Protein AF-A0A1F7FPU8-F1 (afdb_monomer)

pLDDT: mean 93.06, std 9.36, range [39.94, 98.94]

Mean predicted aligned error: 11.88 Å

Radius of gyration: 26.82 Å; Cα contacts (8 Å, |Δi|>4): 878; chains: 1; bounding box: 72×75×59 Å

Secondary structure (DSSP, 8-state):
-HHHHHHHHHHHTT-GGG-HHHHHTTTTHHHHHHHHHHHHHHHHHTT-HHHHHHHHHHHHHHHHHHGGGGS----SPPTT---EEEEEEE--SSS--HHHHHHHHHHH--SEEEEES--HHHHHHTTTHHHHS-EEEEE--SSS--EEEEESSPEEEEEEEE-STTT-EEEEEEEEETTEEEEEEEE-PPPSSSHHHHHHHHHHHHHGGGT--TTS-EEEEEE-S--TTSHHHHHHHHHH--EETTTTT-----B-TT-TTS-B--EEEEE-TTPEEEEEEE----SSSSPPEEEEEE-----GGG-GGGGB-S-GGG--TTSEES-TTS-EEPEEEEEEESSHHHHHHHHHH-TT-EEEET--TTTT--TTEEEEEEES-STTHHHHHHHHHT-TT---EEE----

Solvent-accessible surface area (backbone atoms only — not comparable to full-atom values): 21308 Å² total; per-residue (Å²): 112,76,67,55,54,48,47,50,38,60,56,39,16,72,42,21,85,80,36,66,76,28,28,59,42,18,52,47,39,69,54,41,24,51,54,25,39,54,54,13,51,53,27,44,76,70,68,42,48,72,66,11,54,55,34,37,52,49,14,49,58,30,41,70,70,55,54,58,26,57,43,86,50,44,76,68,82,59,87,98,50,61,83,46,32,40,34,42,31,50,40,39,64,84,48,42,37,67,67,47,46,50,50,51,48,62,75,66,58,55,45,32,38,38,38,29,16,29,21,69,65,53,54,59,72,48,46,66,46,57,71,76,16,66,35,62,53,72,49,62,28,93,82,56,50,4,36,33,41,36,15,64,46,52,60,80,44,75,48,81,43,61,83,48,77,96,58,52,53,27,39,42,36,31,34,52,49,101,70,45,65,36,36,36,38,38,43,60,50,50,53,76,85,44,69,66,37,32,49,47,24,52,54,38,54,72,49,46,48,82,78,51,58,39,94,42,44,29,39,38,38,32,44,56,57,45,27,84,58,25,54,68,48,48,48,43,31,67,70,36,56,37,42,63,53,46,39,29,61,31,91,68,56,25,30,47,61,90,39,82,84,70,47,30,36,30,64,43,50,31,28,8,77,59,43,46,52,52,43,56,47,73,52,66,88,31,57,16,57,34,33,30,42,38,37,35,28,32,54,56,66,78,52,80,81,74,51,39,61,78,29,48,71,55,77,66,86,62,37,49,76,53,23,31,30,69,56,98,91,57,63,41,62,49,37,29,34,37,42,38,63,65,46,69,68,55,50,54,54,47,48,73,60,37,79,68,51,42,82,38,73,85,38,39,76,94,89,54,34,54,95,68,24,21,23,34,40,35,57,24,67,38,78,55,35,70,61,34,54,42,60,51,36,65,36,88,70,33,75,48,36,37,69,50,80,84,130

Sequence (407 aa):
MAGAIFCAATLLGFAGRLSWILDLFSHFRVQYLVVLTVFGVVLLLAGRRKTAFFLLGFAFINLTQVIPLYFGGQNMLPAGSSTLRAVLLNVNTRLGDAAKVSEFIRETNPDIIVLEETNSKWLSDLAWLRTSYPHSLAEPRDDNFGIAIFSRLPFVESRVINILGPGLPSILAVVKTEKGDLHILATHPLPPVSSEYSMWRNEQLAQLPKYVNATQPTLLLGDLNLTPWSYHFRKLLQETGLRDSSQGYGVQPSWPNNNQFLRIPLDHVLHSPDIVVLRRTIGPDVKSDHFPVIVDFTIPEKSAALNTWHKVEFDVSLLDKDGLRGSSDSKVAVSYEFCIPDNDACRAEIKAIDQTVQFMPGSHGRIGAGKGECLCIGSTHQENFQDVLRALAEKSYVARIIECHFE

Foldseek 3Di:
DVLVVLLVLLVLCVVCVPALVSVVSLFCLVLSLVVLQVVLVVCVVVVVNVVSVVSVVSSVSSCVLFVQLQADADQDDPPPWDKAKEKEDAQALPWFDLVLVVVQCVVLVGQKYKYFQAAPVSCVSVVCLCVQFVAKDWDHDNPRQTIMMGGPFHWPDKDWDQQDDPRRTWMWTWGQDPQGTATEIEGEAFASPDRVSVVRLLVSLVRVLVRAALVDWYKYWDQSNHACSGPSNVVSCVSNVWDWLSRSVGFAFFAQPPDPSSTGNRITIITHPQKRWNDWHWADPRRGRTTMIMTIIIRPRPDPLPVLCVQEPDDQVQADLQQWHDDPVDTDKWKKKWKAFPDPVRVVVLCVLAVQKDWAPPDLAPVGYDDRIIMIIGISRHNCSVSSSSVLSNDPRTRHMYTHDDD

Nearest PDB structures (foldseek):
  4fva-assembly1_A  TM=7.514E-01  e=2.114E-12  Caenorhabditis elegans
  4fva-assembly4_D  TM=7.567E-01  e=3.338E-12  Caenorhabditis elegans
  2ei9-assembly1_A  TM=6.687E-01  e=7.276E-08  Bombyx mori
  6a42-assembly1_A  TM=6.654E-01  e=7.276E-08  Bombyx mori
  6a44-assembly1_A  TM=6.754E-01  e=1.713E-07  Bombyx mori

Structure (mmCIF, N/CA/C/O backbone):
data_AF-A0A1F7FPU8-F1
#
_entry.id   AF-A0A1F7FPU8-F1
#
loop_
_atom_site.group_PDB
_atom_site.id
_atom_site.type_symbol
_atom_site.label_atom_id
_atom_site.label_alt_id
_atom_site.label_comp_id
_atom_site.label_asym_id
_atom_site.label_entity_id
_atom_site.label_seq_id
_atom_site.pdbx_PDB_ins_code
_atom_site.Cartn_x
_atom_site.Cartn_y
_atom_site.Cartn_z
_atom_site.occupancy
_atom_site.B_iso_or_equiv
_atom_site.auth_seq_id
_atom_site.auth_comp_id
_atom_site.auth_asym_id
_atom_site.auth_atom_id
_atom_site.pdbx_PDB_model_num
ATOM 1 N N . MET A 1 1 ? -18.417 1.079 30.244 1.00 66.12 1 MET A N 1
ATOM 2 C CA . MET A 1 1 ? -17.063 0.491 30.332 1.00 66.12 1 MET A CA 1
ATOM 3 C C . MET A 1 1 ? -16.529 0.117 28.954 1.00 66.12 1 MET A C 1
ATOM 5 O O . MET A 1 1 ? -15.533 0.705 28.571 1.00 66.12 1 MET A O 1
ATOM 9 N N . ALA A 1 2 ? -17.217 -0.717 28.160 1.00 76.75 2 ALA A N 1
ATOM 10 C CA . ALA A 1 2 ? -16.750 -1.118 26.820 1.00 76.75 2 ALA A CA 1
ATOM 11 C C . ALA A 1 2 ? -16.372 0.053 25.880 1.00 76.75 2 ALA A C 1
ATOM 13 O O . ALA A 1 2 ? -15.263 0.079 25.365 1.00 76.75 2 ALA A O 1
ATOM 14 N N . GLY A 1 3 ? -17.229 1.073 25.723 1.00 84.88 3 GLY A N 1
ATOM 15 C CA . GLY A 1 3 ? -16.927 2.229 24.856 1.00 84.88 3 GLY A CA 1
ATOM 16 C C . GLY A 1 3 ? -15.684 3.038 25.264 1.00 84.88 3 GLY A C 1
ATOM 17 O O . GLY A 1 3 ? -14.991 3.565 24.401 1.00 84.88 3 GLY A O 1
ATOM 18 N N . ALA A 1 4 ? -15.349 3.082 26.559 1.00 90.50 4 ALA A N 1
ATOM 19 C CA . ALA A 1 4 ? -14.185 3.825 27.047 1.00 90.50 4 ALA A CA 1
ATOM 20 C C . ALA A 1 4 ? -12.856 3.188 26.604 1.00 90.50 4 ALA A C 1
ATOM 22 O O . ALA A 1 4 ? -11.891 3.908 26.360 1.00 90.50 4 ALA A O 1
ATOM 23 N N . ILE A 1 5 ? -12.826 1.860 26.438 1.00 96.25 5 ILE A N 1
ATOM 24 C CA . ILE A 1 5 ? -11.651 1.135 25.933 1.00 96.25 5 ILE A CA 1
ATOM 25 C C . ILE A 1 5 ? -11.346 1.574 24.495 1.00 96.25 5 ILE A C 1
ATOM 27 O O . ILE A 1 5 ? -10.200 1.875 24.179 1.00 96.25 5 ILE A O 1
ATOM 31 N N . PHE A 1 6 ? -12.368 1.705 23.644 1.00 97.19 6 PHE A N 1
ATOM 32 C CA . PHE A 1 6 ? -12.199 2.150 22.255 1.00 97.19 6 PHE A CA 1
ATOM 33 C C . PHE A 1 6 ? -11.839 3.640 22.141 1.00 97.19 6 PHE A C 1
ATOM 35 O O . PHE A 1 6 ? -11.069 4.022 21.257 1.00 97.19 6 PHE A O 1
ATOM 42 N N . CYS A 1 7 ? -12.325 4.486 23.056 1.00 97.94 7 CYS A N 1
ATOM 43 C CA . CYS A 1 7 ? -11.859 5.872 23.172 1.00 97.94 7 CYS A CA 1
ATOM 44 C C . CYS A 1 7 ? -10.363 5.930 23.517 1.00 97.94 7 CYS A C 1
ATOM 46 O O . CYS A 1 7 ? -9.609 6.638 22.854 1.00 97.94 7 CYS A O 1
ATOM 48 N N . ALA A 1 8 ? -9.918 5.156 24.513 1.00 97.88 8 ALA A N 1
ATOM 49 C CA . ALA A 1 8 ? -8.506 5.088 24.885 1.00 97.88 8 ALA A CA 1
ATOM 50 C C . ALA A 1 8 ? -7.648 4.554 23.727 1.00 97.88 8 ALA A C 1
ATOM 52 O O . ALA A 1 8 ? -6.670 5.194 23.351 1.00 97.88 8 ALA A O 1
ATOM 53 N N . ALA A 1 9 ? -8.066 3.455 23.095 1.00 97.88 9 ALA A N 1
ATOM 54 C CA . ALA A 1 9 ? -7.413 2.885 21.918 1.00 97.88 9 ALA A CA 1
ATOM 55 C C . ALA A 1 9 ? -7.263 3.909 20.776 1.00 97.88 9 ALA A C 1
ATOM 57 O O . ALA A 1 9 ? -6.197 4.021 20.173 1.00 97.88 9 ALA A O 1
ATOM 58 N N . THR A 1 10 ? -8.293 4.730 20.538 1.00 98.06 10 THR A N 1
ATOM 59 C CA . THR A 1 10 ? -8.245 5.816 19.545 1.00 98.06 10 THR A CA 1
ATOM 60 C C . THR A 1 10 ? -7.102 6.796 19.824 1.00 98.06 10 THR A C 1
ATOM 62 O O . THR A 1 10 ? -6.405 7.186 18.887 1.00 98.06 10 THR A O 1
ATOM 65 N N . LEU A 1 11 ? -6.897 7.193 21.086 1.00 98.12 11 LEU A N 1
ATOM 66 C CA . LEU A 1 11 ? -5.818 8.113 21.471 1.00 98.12 11 LEU A CA 1
ATOM 67 C C . LEU A 1 11 ? -4.449 7.443 21.396 1.00 98.12 11 LEU A C 1
ATOM 69 O O . LEU A 1 11 ? -3.516 8.023 20.844 1.00 98.12 11 LEU A O 1
ATOM 73 N N . LEU A 1 12 ? -4.341 6.213 21.906 1.00 98.12 12 LEU A N 1
ATOM 74 C CA . LEU A 1 12 ? -3.093 5.447 21.903 1.00 98.12 12 LEU A CA 1
ATOM 75 C C . LEU A 1 12 ? -2.565 5.242 20.478 1.00 98.12 12 LEU A C 1
ATOM 77 O O . LEU A 1 12 ? -1.367 5.393 20.255 1.00 98.12 12 LEU A O 1
ATOM 81 N N . GLY A 1 13 ? -3.449 5.037 19.496 1.00 96.81 13 GLY A N 1
ATOM 82 C CA . GLY A 1 13 ? -3.065 4.895 18.089 1.00 96.81 13 GLY A CA 1
ATOM 83 C C . GLY A 1 13 ? -2.436 6.143 17.449 1.00 96.81 13 GLY A C 1
ATOM 84 O O . GLY A 1 13 ? -1.942 6.058 16.328 1.00 96.81 13 GLY A O 1
ATOM 85 N N . PHE A 1 14 ? -2.466 7.318 18.094 1.00 97.31 14 PHE A N 1
ATOM 86 C CA . PHE A 1 14 ? -1.707 8.500 17.643 1.00 97.31 14 PHE A CA 1
ATOM 87 C C . PHE A 1 14 ? -0.284 8.545 18.216 1.00 97.31 14 PHE A C 1
ATOM 89 O O . PHE A 1 14 ? 0.563 9.284 17.716 1.00 97.31 14 PHE A O 1
ATOM 96 N N . ALA A 1 15 ? -0.002 7.741 19.239 1.00 97.31 15 ALA A N 1
ATOM 97 C CA . ALA A 1 15 ? 1.282 7.686 19.923 1.00 97.31 15 ALA A CA 1
ATOM 98 C C . ALA A 1 15 ? 2.222 6.601 19.361 1.00 97.31 15 ALA A C 1
ATOM 100 O O . ALA A 1 15 ? 3.228 6.285 19.994 1.00 97.31 15 ALA A O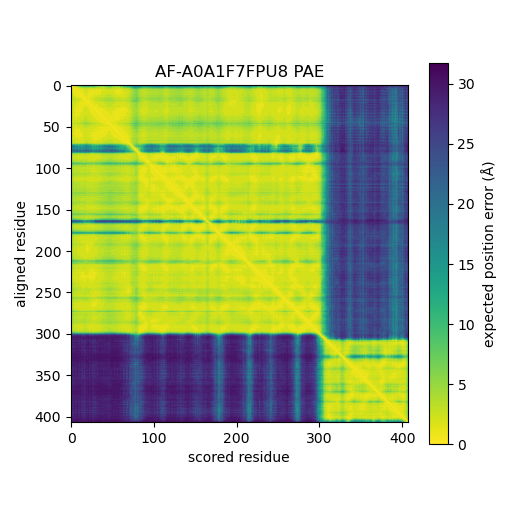 1
ATOM 101 N N . GLY A 1 16 ? 1.943 6.068 18.162 1.00 94.50 16 GLY A N 1
ATOM 102 C CA . GLY A 1 16 ? 2.731 4.997 17.535 1.00 94.50 16 GLY A CA 1
ATOM 103 C C . GLY A 1 16 ? 4.218 5.313 17.361 1.00 94.50 16 GLY A C 1
ATOM 104 O O . GLY A 1 16 ? 5.057 4.431 17.503 1.00 94.50 16 GLY A O 1
ATOM 105 N N . ARG A 1 17 ? 4.576 6.597 17.209 1.00 95.81 17 ARG A N 1
ATOM 106 C CA . ARG A 1 17 ? 5.982 7.040 17.164 1.00 95.81 17 ARG A CA 1
ATOM 107 C C . ARG A 1 17 ? 6.783 6.743 18.441 1.00 95.81 17 ARG A C 1
ATOM 109 O O . ARG A 1 17 ? 8.004 6.788 18.399 1.00 95.81 17 ARG A O 1
ATOM 116 N N . LEU A 1 18 ? 6.111 6.560 19.583 1.00 96.69 18 LEU A N 1
ATOM 117 C CA . LEU A 1 18 ? 6.750 6.414 20.897 1.00 96.69 18 LEU A CA 1
ATOM 118 C C . LEU A 1 18 ? 6.993 4.949 21.275 1.00 96.69 18 LEU A C 1
ATOM 120 O O . LEU A 1 18 ? 7.865 4.669 22.089 1.00 96.69 18 LEU A O 1
ATOM 124 N N . SER A 1 19 ? 6.194 4.020 20.746 1.00 96.12 19 SER A N 1
ATOM 125 C CA . SER A 1 19 ? 6.293 2.596 21.065 1.00 96.12 19 SER A CA 1
ATOM 126 C C . SER A 1 19 ? 5.555 1.760 20.028 1.00 96.12 19 SER A C 1
ATOM 128 O O . SER A 1 19 ? 4.439 2.099 19.631 1.00 96.12 19 SER A O 1
ATOM 130 N N . TRP A 1 20 ? 6.135 0.615 19.665 1.00 96.25 20 TRP A N 1
ATOM 131 C CA . TRP A 1 20 ? 5.519 -0.341 18.745 1.00 96.25 20 TRP A CA 1
ATOM 132 C C . TRP A 1 20 ? 4.154 -0.845 19.242 1.00 96.25 20 TRP A C 1
ATOM 134 O O . TRP A 1 20 ? 3.237 -1.002 18.445 1.00 96.25 20 TRP A O 1
ATOM 144 N N . ILE A 1 21 ? 3.977 -1.001 20.563 1.00 97.81 21 ILE A N 1
ATOM 145 C CA . ILE A 1 21 ? 2.692 -1.398 21.166 1.00 97.81 21 ILE A CA 1
ATOM 146 C C . ILE A 1 21 ? 1.628 -0.325 20.913 1.00 97.81 21 ILE A C 1
ATOM 148 O O . ILE A 1 21 ? 0.471 -0.643 20.657 1.00 97.81 21 ILE A O 1
ATOM 152 N N . LEU A 1 22 ? 2.009 0.953 20.985 1.00 97.69 22 LEU A N 1
ATOM 153 C CA . LEU A 1 22 ? 1.091 2.063 20.731 1.00 97.69 22 LEU A CA 1
ATOM 154 C C . LEU A 1 22 ? 0.722 2.153 19.246 1.00 97.69 22 LEU A C 1
ATOM 156 O O . LEU A 1 22 ? -0.415 2.495 18.923 1.00 97.69 22 LEU A O 1
ATOM 160 N N . ASP A 1 23 ? 1.644 1.791 18.349 1.00 97.25 23 ASP A N 1
ATOM 161 C CA . ASP A 1 23 ? 1.385 1.777 16.906 1.00 97.25 23 ASP A CA 1
ATOM 162 C C . ASP A 1 23 ? 0.363 0.701 16.513 1.00 97.25 23 ASP A C 1
ATOM 164 O O . ASP A 1 23 ? -0.436 0.944 15.612 1.00 97.25 23 ASP A O 1
ATOM 168 N N . LEU A 1 24 ? 0.272 -0.417 17.250 1.00 97.56 24 LEU A N 1
ATOM 169 C CA . LEU A 1 24 ? -0.748 -1.452 17.013 1.00 97.56 24 LEU A CA 1
ATOM 170 C C . LEU A 1 24 ? -2.183 -0.905 17.083 1.00 97.56 24 LEU A C 1
ATOM 172 O O . LEU A 1 24 ? -3.057 -1.322 16.322 1.00 97.56 24 LEU A O 1
ATOM 176 N N . PHE A 1 25 ? -2.438 0.069 17.962 1.00 98.12 25 PHE A N 1
ATOM 177 C CA . PHE A 1 25 ? -3.749 0.717 18.067 1.00 98.12 25 PHE A CA 1
ATOM 178 C C . PHE A 1 25 ? -4.069 1.602 16.854 1.00 98.12 25 PHE A C 1
ATOM 180 O O . PHE A 1 25 ? -5.220 1.990 16.657 1.00 98.12 25 PHE A O 1
ATOM 187 N N . SER A 1 26 ? -3.085 1.932 16.014 1.00 97.56 26 SER A N 1
ATOM 188 C CA . SER A 1 26 ? -3.331 2.667 14.774 1.00 97.56 26 SER A CA 1
ATOM 189 C C . SER A 1 26 ? -4.033 1.812 13.715 1.00 97.56 26 SER A C 1
ATOM 191 O O . SER A 1 26 ? -4.703 2.378 12.858 1.00 97.56 26 SER A O 1
ATOM 193 N N . HIS A 1 27 ? -3.955 0.479 13.791 1.00 97.94 27 HIS A N 1
ATOM 194 C CA . HIS A 1 27 ? -4.434 -0.406 12.725 1.00 97.94 27 HIS A CA 1
ATOM 195 C C . HIS A 1 27 ? -5.954 -0.555 12.653 1.00 97.94 27 HIS A C 1
ATOM 197 O O . HIS A 1 27 ? -6.488 -0.852 11.593 1.00 97.94 27 HIS A O 1
ATOM 203 N N . PHE A 1 28 ? -6.682 -0.314 13.743 1.00 98.00 28 PHE A N 1
ATOM 204 C CA . PHE A 1 28 ? -8.104 -0.669 13.836 1.00 98.00 28 PHE A CA 1
ATOM 205 C C . PHE A 1 28 ? -9.049 0.544 13.773 1.00 98.00 28 PHE A C 1
ATOM 207 O O . PHE A 1 28 ? -10.125 0.542 14.376 1.00 98.00 28 PHE A O 1
ATOM 214 N N . ARG A 1 29 ? -8.666 1.613 13.052 1.00 98.12 29 ARG A N 1
ATOM 215 C CA . ARG A 1 29 ? -9.447 2.871 12.988 1.00 98.12 29 ARG A CA 1
ATOM 216 C C . ARG A 1 29 ? -10.880 2.663 12.509 1.00 98.12 29 ARG A C 1
ATOM 218 O O . ARG A 1 29 ? -11.799 3.271 13.055 1.00 98.12 29 ARG A O 1
ATOM 225 N N . VAL A 1 30 ? -11.083 1.795 11.522 1.00 98.25 30 VAL A N 1
ATOM 226 C CA . VAL A 1 30 ? -12.415 1.496 10.971 1.00 98.25 30 VAL A CA 1
ATOM 227 C C . VAL A 1 30 ? -13.275 0.766 11.998 1.00 98.25 30 VAL A C 1
ATOM 229 O O . VAL A 1 30 ? -14.432 1.120 12.209 1.00 98.25 30 VAL A O 1
ATOM 232 N N . GLN A 1 31 ? -12.701 -0.206 12.700 1.00 98.25 31 GLN A N 1
ATOM 233 C CA . GLN A 1 31 ? -13.377 -0.956 13.751 1.00 98.25 31 GLN A CA 1
ATOM 234 C C . GLN A 1 31 ? -13.766 -0.029 14.905 1.00 98.25 31 GLN A C 1
ATOM 236 O O . GLN A 1 31 ? -14.896 -0.089 15.391 1.00 98.25 31 GLN A O 1
ATOM 241 N N . TYR A 1 32 ? -12.869 0.875 15.310 1.00 98.44 32 TYR A N 1
ATOM 242 C CA . TYR A 1 32 ? -13.160 1.867 16.345 1.00 98.44 32 TYR A CA 1
ATOM 243 C C . TYR A 1 32 ? -14.282 2.805 15.913 1.00 98.44 32 TYR A C 1
ATOM 245 O O . TYR A 1 32 ? -15.214 3.018 16.686 1.00 98.44 32 TYR A O 1
ATOM 253 N N . LEU A 1 33 ? -14.237 3.311 14.676 1.00 98.56 33 LEU A N 1
ATOM 254 C CA . LEU A 1 33 ? -15.297 4.134 14.094 1.00 98.56 33 LEU A CA 1
ATOM 255 C C . LEU A 1 33 ? -16.657 3.427 14.175 1.00 98.56 33 LEU A C 1
ATOM 257 O O . LEU A 1 33 ? -17.609 4.003 14.701 1.00 98.56 33 LEU A O 1
ATOM 261 N N . VAL A 1 34 ? -16.746 2.179 13.709 1.00 98.12 34 VAL A N 1
ATOM 262 C CA . VAL A 1 34 ? -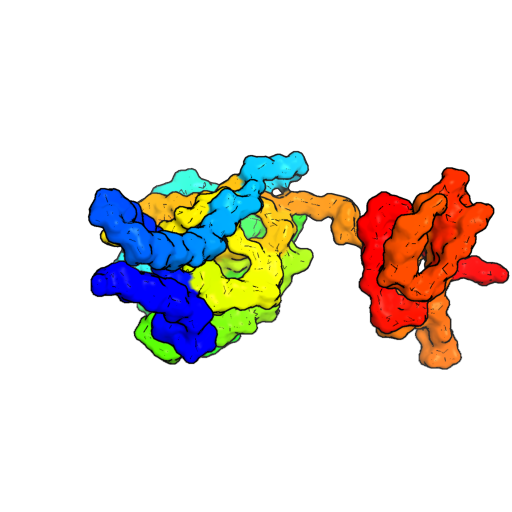17.996 1.403 13.704 1.00 98.12 34 VAL A CA 1
ATOM 263 C C . VAL A 1 34 ? -18.508 1.163 15.124 1.00 98.12 34 VAL A C 1
ATOM 265 O O . VAL A 1 34 ? -19.648 1.508 15.431 1.00 98.12 34 VAL A O 1
ATOM 268 N N . VAL A 1 35 ? -17.673 0.623 16.015 1.00 98.00 35 VAL A N 1
ATOM 269 C CA . VAL A 1 35 ? -18.087 0.272 17.383 1.00 98.00 35 VAL A CA 1
ATOM 270 C C . VAL A 1 35 ? -18.508 1.509 18.179 1.00 98.00 35 VAL A C 1
ATOM 272 O O . VAL A 1 35 ? -19.553 1.497 18.836 1.00 98.00 35 VAL A O 1
ATOM 275 N N . LEU A 1 36 ? -17.733 2.595 18.106 1.00 98.56 36 LEU A N 1
ATOM 276 C CA . LEU A 1 36 ? -18.053 3.841 18.805 1.00 98.56 36 LEU A CA 1
ATOM 277 C C . LEU A 1 36 ? -19.327 4.490 18.257 1.00 98.56 36 LEU A C 1
ATOM 279 O O . LEU A 1 36 ? -20.117 5.015 19.042 1.00 98.56 36 LEU A O 1
ATOM 283 N N . THR A 1 37 ? -19.563 4.407 16.944 1.00 98.56 37 THR A N 1
ATOM 284 C CA . THR A 1 37 ? -20.793 4.906 16.314 1.00 98.56 37 THR A CA 1
ATOM 285 C C . THR A 1 37 ? -22.004 4.109 16.784 1.00 98.56 37 THR A C 1
ATOM 287 O O . THR A 1 37 ? -22.969 4.698 17.266 1.00 98.56 37 THR A O 1
ATOM 290 N N . VAL A 1 38 ? -21.942 2.775 16.722 1.00 97.81 38 VAL A N 1
ATOM 291 C CA . VAL A 1 38 ? -23.043 1.896 17.144 1.00 97.81 38 VAL A CA 1
ATOM 292 C C . VAL A 1 38 ? -23.384 2.120 18.617 1.00 97.81 38 VAL A C 1
ATOM 294 O O . VAL A 1 38 ? -24.540 2.382 18.948 1.00 97.81 38 VAL A O 1
ATOM 297 N N . PHE A 1 39 ? -22.392 2.101 19.514 1.00 97.56 39 PHE A N 1
ATOM 298 C CA . PHE A 1 39 ? -22.646 2.360 20.933 1.00 97.56 39 PHE A CA 1
ATOM 299 C C . PHE A 1 39 ? -23.116 3.790 21.201 1.00 97.56 39 PHE A C 1
ATOM 301 O O . PHE A 1 39 ? -23.993 3.989 22.044 1.00 97.56 39 PHE A O 1
ATOM 308 N N . GLY A 1 40 ? -22.579 4.779 20.486 1.00 97.88 40 GLY A N 1
ATOM 309 C CA . GLY A 1 40 ? -23.035 6.162 20.559 1.00 97.88 40 GLY A CA 1
ATOM 310 C C . GLY A 1 40 ? -24.519 6.291 20.210 1.00 97.88 40 GLY A C 1
ATOM 311 O O . GLY A 1 40 ? -25.290 6.830 21.001 1.00 97.88 40 GLY A O 1
ATOM 312 N N . VAL A 1 41 ? -24.949 5.724 19.081 1.00 98.12 41 VAL A N 1
ATOM 313 C CA . VAL A 1 41 ? -26.353 5.753 18.637 1.00 98.12 41 VAL A CA 1
ATOM 314 C C . VAL A 1 41 ? -27.268 5.016 19.617 1.00 98.12 41 VAL A C 1
ATOM 316 O O . VAL A 1 41 ? -28.290 5.566 20.022 1.00 98.12 41 VAL A O 1
ATOM 319 N N . VAL A 1 42 ? -26.889 3.821 20.081 1.00 97.69 42 VAL A N 1
ATOM 320 C CA . VAL A 1 42 ? -27.679 3.068 21.075 1.00 97.69 42 VAL A CA 1
ATOM 321 C C . VAL A 1 42 ? -27.869 3.877 22.365 1.00 97.69 42 VAL A C 1
ATOM 323 O O . VAL A 1 42 ? -28.969 3.927 22.913 1.00 97.69 42 VAL A O 1
ATOM 326 N N . LEU A 1 43 ? -26.827 4.565 22.842 1.00 97.25 43 LEU A N 1
ATOM 327 C CA . LEU A 1 43 ? -26.922 5.412 24.033 1.00 97.25 43 LEU A CA 1
ATOM 328 C C . LEU A 1 43 ? -27.744 6.686 23.799 1.00 97.25 43 LEU A C 1
ATOM 330 O O . LEU A 1 43 ? -28.417 7.130 24.733 1.00 97.25 43 LEU A O 1
ATOM 334 N N . LEU A 1 44 ? -27.722 7.262 22.589 1.00 97.50 44 LEU A N 1
ATOM 335 C CA . LEU A 1 44 ? -28.622 8.362 22.220 1.00 97.50 44 LEU A CA 1
ATOM 336 C C . LEU A 1 44 ? -30.084 7.914 22.311 1.00 97.50 44 LEU A C 1
ATOM 338 O O . LEU A 1 44 ? -30.882 8.600 22.952 1.00 97.50 44 LEU A O 1
ATOM 342 N N . LEU A 1 45 ? -30.411 6.755 21.731 1.00 97.88 45 LEU A N 1
ATOM 343 C CA . LEU A 1 45 ? -31.760 6.178 21.757 1.00 97.88 45 LEU A CA 1
ATOM 344 C C . LEU A 1 45 ? -32.210 5.826 23.183 1.00 97.88 45 LEU A C 1
ATOM 346 O O . LEU A 1 45 ? -33.369 6.024 23.531 1.00 97.88 45 LEU A O 1
ATOM 350 N N . ALA A 1 46 ? -31.284 5.397 24.042 1.00 97.50 46 ALA A N 1
ATOM 351 C CA . ALA A 1 46 ? -31.540 5.133 25.459 1.00 97.50 46 ALA A CA 1
ATOM 352 C C . ALA A 1 46 ? -31.590 6.402 26.345 1.00 97.50 46 ALA A C 1
ATOM 354 O O . ALA A 1 46 ? -31.579 6.299 27.572 1.00 97.50 46 ALA A O 1
ATOM 355 N N . GLY A 1 47 ? -31.567 7.608 25.762 1.00 97.62 47 GLY A N 1
ATOM 356 C CA . GLY A 1 47 ? -31.638 8.881 26.492 1.00 97.62 47 GLY A CA 1
ATOM 357 C C . GLY A 1 47 ? -30.347 9.300 27.212 1.00 97.62 47 GLY A C 1
ATOM 358 O O . GLY A 1 47 ? -30.300 10.358 27.842 1.00 97.62 47 GLY A O 1
ATOM 359 N N . ARG A 1 48 ? -29.252 8.537 27.090 1.00 97.25 48 ARG A N 1
ATOM 360 C CA . ARG A 1 48 ? -27.953 8.799 27.743 1.00 97.25 48 ARG A CA 1
ATOM 361 C C . ARG A 1 48 ? -27.077 9.757 26.928 1.00 97.25 48 ARG A C 1
ATOM 363 O O . ARG A 1 48 ? -25.928 9.459 26.599 1.00 97.25 48 ARG A O 1
ATOM 370 N N . ARG A 1 49 ? -27.616 10.944 26.633 1.00 97.31 49 ARG A N 1
ATOM 371 C CA . ARG A 1 49 ? -27.055 11.914 25.670 1.00 97.31 49 ARG A CA 1
ATOM 372 C C . ARG A 1 49 ? -25.589 12.287 25.917 1.00 97.31 49 ARG A C 1
ATOM 374 O O . ARG A 1 49 ? -24.807 12.283 24.977 1.00 97.31 49 ARG A O 1
ATOM 381 N N . LYS A 1 50 ? -25.188 12.567 27.166 1.00 97.19 50 LYS A N 1
ATOM 382 C CA . LYS A 1 50 ? -23.805 12.985 27.490 1.00 97.19 50 LYS A CA 1
ATOM 383 C C . LYS A 1 50 ? -22.770 11.925 27.096 1.00 97.19 50 LYS A C 1
ATOM 385 O O . LYS A 1 50 ? -21.818 12.224 26.384 1.00 97.19 50 LYS A O 1
ATOM 390 N N . THR A 1 51 ? -22.974 10.680 27.530 1.00 96.50 51 THR A N 1
ATOM 391 C CA . THR A 1 51 ? -22.074 9.564 27.197 1.00 96.50 51 THR A CA 1
ATOM 392 C C . THR A 1 51 ? -22.102 9.261 25.705 1.00 96.50 51 THR A C 1
ATOM 394 O O . THR A 1 51 ? -21.069 8.958 25.120 1.00 96.50 51 THR A O 1
ATOM 397 N N . ALA A 1 52 ? -23.272 9.373 25.084 1.00 97.44 52 ALA A N 1
ATOM 398 C CA . ALA A 1 52 ? -23.421 9.139 23.663 1.00 97.44 52 ALA A CA 1
ATOM 399 C C . ALA A 1 52 ? -22.611 10.134 22.816 1.00 97.44 52 ALA A C 1
ATOM 401 O O . ALA A 1 52 ? -21.810 9.712 21.987 1.00 97.44 52 ALA A O 1
ATOM 402 N N . PHE A 1 53 ? -22.742 11.440 23.078 1.00 98.12 53 PHE A N 1
ATOM 403 C CA . PHE A 1 53 ? -21.956 12.466 22.386 1.00 98.12 53 PHE A CA 1
ATOM 404 C C . PHE A 1 53 ? -20.456 12.320 22.630 1.00 98.12 53 PHE A C 1
ATOM 406 O O . PHE A 1 53 ? -19.673 12.526 21.708 1.00 98.12 53 PHE A O 1
ATOM 413 N N . PHE A 1 54 ? -20.051 11.903 23.832 1.00 97.81 54 PHE A N 1
ATOM 414 C CA . PHE A 1 54 ? -18.654 11.584 24.107 1.00 97.81 54 PHE A CA 1
ATOM 415 C C . PHE A 1 54 ? -18.133 10.473 23.179 1.00 97.81 54 PHE A C 1
ATOM 417 O O . PHE A 1 54 ? -17.123 10.671 22.511 1.00 97.81 54 PHE A O 1
ATOM 424 N N . LEU A 1 55 ? -18.838 9.338 23.061 1.00 98.31 55 LEU A N 1
ATOM 425 C CA . LEU A 1 55 ? -18.423 8.253 22.156 1.00 98.31 55 LEU A CA 1
ATOM 426 C C . LEU A 1 55 ? -18.439 8.681 20.683 1.00 98.31 55 LEU A C 1
ATOM 428 O O . LEU A 1 55 ? -17.504 8.369 19.949 1.00 98.31 55 LEU A O 1
ATOM 432 N N . LEU A 1 56 ? -19.463 9.429 20.261 1.00 98.44 56 LEU A N 1
ATOM 433 C CA . LEU A 1 56 ? -19.569 9.934 18.890 1.00 98.44 56 LEU A CA 1
ATOM 434 C C . LEU A 1 56 ? -18.465 10.943 18.550 1.00 98.44 56 LEU A C 1
ATOM 436 O O . LEU A 1 56 ? -18.006 10.968 17.413 1.00 98.44 56 LEU A O 1
ATOM 440 N N . GLY A 1 57 ? -17.972 11.715 19.523 1.00 98.50 57 GLY A N 1
ATOM 441 C CA . GLY A 1 57 ? -16.792 12.562 19.343 1.00 98.50 57 GLY A CA 1
ATOM 442 C C . GLY A 1 57 ? -15.542 11.748 18.990 1.00 98.50 57 GLY A C 1
ATOM 443 O O . GLY A 1 57 ? -14.819 12.090 18.059 1.00 98.50 57 GLY A O 1
ATOM 444 N N . PHE A 1 58 ? -15.320 10.613 19.657 1.00 98.69 58 PHE A N 1
ATOM 445 C CA . PHE A 1 58 ? -14.222 9.701 19.310 1.00 98.69 58 PHE A CA 1
ATOM 446 C C . PHE A 1 58 ? -14.459 8.942 18.001 1.00 98.69 58 PHE A C 1
ATOM 448 O O . PHE A 1 58 ? -13.508 8.689 17.257 1.00 98.69 58 PHE A O 1
ATOM 455 N N . ALA A 1 59 ? -15.710 8.604 17.683 1.00 98.75 59 ALA A N 1
ATOM 456 C CA . ALA A 1 59 ? -16.057 8.074 16.368 1.00 98.75 59 ALA A CA 1
ATOM 457 C C . ALA A 1 59 ? -15.675 9.082 15.274 1.00 98.75 59 ALA A C 1
ATOM 459 O O . ALA A 1 59 ? -14.999 8.717 14.317 1.00 98.75 59 ALA A O 1
ATOM 460 N N . PHE A 1 60 ? -15.995 10.365 15.469 1.00 98.75 60 PHE A N 1
ATOM 461 C CA . PHE A 1 60 ? -15.626 11.434 14.547 1.00 98.75 60 PHE A CA 1
ATOM 462 C C . PHE A 1 60 ? -14.106 11.561 14.372 1.00 98.75 60 PHE A C 1
ATOM 464 O O . PHE A 1 60 ? -13.642 11.681 13.243 1.00 98.75 60 PHE A O 1
ATOM 471 N N . ILE A 1 61 ? -13.311 11.436 15.442 1.00 98.69 61 ILE A N 1
ATOM 472 C CA . ILE A 1 61 ? -11.839 11.407 15.329 1.00 98.69 61 ILE A CA 1
ATOM 473 C C . ILE A 1 61 ? -11.371 10.276 14.404 1.00 98.69 61 ILE A C 1
ATOM 475 O O . ILE A 1 61 ? -10.508 10.501 13.567 1.00 98.69 61 ILE A O 1
ATOM 479 N N . ASN A 1 62 ? -11.927 9.067 14.515 1.00 98.75 62 ASN A N 1
ATOM 480 C CA . ASN A 1 62 ? -11.554 7.976 13.608 1.00 98.75 62 ASN A CA 1
ATOM 481 C C . ASN A 1 62 ? -12.081 8.209 12.183 1.00 98.75 62 ASN A C 1
ATOM 483 O O . ASN A 1 62 ? -11.387 7.885 11.221 1.00 98.75 62 ASN A O 1
ATOM 487 N N . LEU A 1 63 ? -13.258 8.829 12.035 1.00 98.56 63 LEU A N 1
ATOM 488 C CA . LEU A 1 63 ? -13.797 9.214 10.731 1.00 98.56 63 LEU A CA 1
ATOM 489 C C . LEU A 1 63 ? -12.842 10.153 9.990 1.00 98.56 63 LEU A C 1
ATOM 491 O O . LEU A 1 63 ? -12.598 9.918 8.813 1.00 98.56 63 LEU A O 1
ATOM 495 N N . THR A 1 64 ? -12.238 11.148 10.651 1.00 97.88 64 THR A N 1
ATOM 496 C CA . THR A 1 64 ? -11.287 12.058 9.980 1.00 97.88 64 THR A CA 1
ATOM 497 C C . THR A 1 64 ? -10.035 11.353 9.456 1.00 97.88 64 THR A C 1
ATOM 499 O O . THR A 1 64 ? -9.414 11.848 8.522 1.00 97.88 64 THR A O 1
ATOM 502 N N . GLN A 1 65 ? -9.671 10.195 10.019 1.00 97.25 65 GLN A N 1
ATOM 503 C CA . GLN A 1 65 ? -8.539 9.387 9.548 1.00 97.25 65 GLN A CA 1
ATOM 504 C C . GLN A 1 65 ? -8.925 8.446 8.399 1.00 97.25 65 GLN A C 1
ATOM 506 O O . GLN A 1 65 ? -8.088 8.106 7.568 1.00 97.25 65 GLN A O 1
ATOM 511 N N . VAL A 1 66 ? -10.181 7.994 8.365 1.00 98.00 66 VAL A N 1
ATOM 512 C CA . VAL A 1 66 ? -10.686 7.021 7.382 1.00 98.00 66 VAL A CA 1
ATOM 513 C C . VAL A 1 66 ? -11.233 7.708 6.133 1.00 98.00 66 VAL A C 1
ATOM 515 O O . VAL A 1 66 ? -11.006 7.236 5.022 1.00 98.00 66 VAL A O 1
ATOM 518 N N . ILE A 1 67 ? -11.940 8.826 6.304 1.00 97.31 67 ILE A N 1
ATOM 519 C CA . ILE A 1 67 ? -12.651 9.510 5.225 1.00 97.31 67 ILE A CA 1
ATOM 520 C C . ILE A 1 67 ? -11.754 10.005 4.073 1.00 97.31 67 ILE A C 1
ATOM 522 O O . ILE A 1 67 ? -12.234 9.955 2.942 1.00 97.31 67 ILE A O 1
ATOM 526 N N . PRO A 1 68 ? -10.472 10.402 4.267 1.00 94.50 68 PRO A N 1
ATOM 527 C CA . PRO A 1 68 ? -9.638 10.855 3.152 1.00 94.50 68 PRO A CA 1
ATOM 528 C C . PRO A 1 68 ? -9.462 9.791 2.063 1.00 94.50 68 PRO A C 1
ATOM 530 O O . PRO A 1 68 ? -9.432 10.134 0.889 1.00 94.50 68 PRO A O 1
ATOM 533 N N . LEU A 1 69 ? -9.471 8.501 2.430 1.00 95.62 69 LEU A N 1
ATOM 534 C CA . LEU A 1 69 ? -9.343 7.388 1.481 1.00 95.62 69 LEU A CA 1
ATOM 535 C C . LEU A 1 69 ? -10.484 7.327 0.452 1.00 95.62 69 LEU A C 1
ATOM 537 O O . LEU A 1 69 ? -10.365 6.634 -0.550 1.00 95.62 69 LEU A O 1
ATOM 541 N N . TYR A 1 70 ? -11.588 8.043 0.665 1.00 95.50 70 TYR A N 1
ATOM 542 C CA . TYR A 1 70 ? -12.729 8.085 -0.253 1.00 95.50 70 TYR A CA 1
ATOM 543 C C . TYR A 1 70 ? -12.697 9.284 -1.215 1.00 95.50 70 TYR A C 1
ATOM 545 O O . TYR A 1 70 ? -13.608 9.430 -2.026 1.00 95.50 70 TYR A O 1
ATOM 553 N N . PHE A 1 71 ? -11.668 10.136 -1.155 1.00 91.25 71 PHE A N 1
ATOM 554 C CA . PHE A 1 71 ? -11.544 11.330 -1.995 1.00 91.25 71 PHE A CA 1
ATOM 555 C C . PHE A 1 71 ? -10.245 11.329 -2.810 1.00 91.25 71 PHE A C 1
ATOM 557 O O . PHE A 1 71 ? -9.255 10.723 -2.418 1.00 91.25 71 PHE A O 1
ATOM 564 N N . GLY A 1 72 ? -10.243 12.033 -3.947 1.00 81.38 72 GLY A N 1
ATOM 565 C CA . GLY A 1 72 ? -9.047 12.225 -4.782 1.00 81.38 72 GLY A CA 1
ATOM 566 C C . GLY A 1 72 ? -8.814 11.175 -5.876 1.00 81.38 72 GLY A C 1
ATOM 567 O O . GLY A 1 72 ? -7.822 11.274 -6.594 1.00 81.38 72 GLY A O 1
ATOM 568 N N . GLY A 1 73 ? -9.724 10.210 -6.038 1.00 76.69 73 GLY A N 1
ATOM 569 C CA . GLY A 1 73 ? -9.643 9.187 -7.085 1.00 76.69 73 GLY A CA 1
ATOM 570 C C . GLY A 1 73 ? -9.858 9.780 -8.474 1.00 76.69 73 GLY A C 1
ATOM 571 O O . GLY A 1 73 ? -10.740 10.620 -8.667 1.00 76.69 73 GLY A O 1
ATOM 572 N N . GLN A 1 74 ? -9.057 9.341 -9.442 1.00 74.62 74 GLN A N 1
ATOM 573 C CA . GLN A 1 74 ? -9.137 9.791 -10.829 1.00 74.62 74 GLN A CA 1
ATOM 574 C C . GLN A 1 74 ? -9.620 8.645 -11.716 1.00 74.62 74 GLN A C 1
ATOM 576 O O . GLN A 1 74 ? -8.836 7.828 -12.172 1.00 74.62 74 GLN A O 1
ATOM 581 N N . ASN A 1 75 ? -10.921 8.604 -12.004 1.00 71.56 75 ASN A N 1
ATOM 582 C CA . ASN A 1 75 ? -11.523 7.521 -12.797 1.00 71.56 75 ASN A CA 1
ATOM 583 C C . ASN A 1 75 ? -11.497 7.783 -14.315 1.00 71.56 75 ASN A C 1
ATOM 585 O O . ASN A 1 75 ? -12.102 7.033 -15.081 1.00 71.56 75 ASN A O 1
ATOM 589 N N . MET A 1 76 ? -10.871 8.875 -14.762 1.00 71.44 76 MET A N 1
ATOM 590 C CA . MET A 1 76 ? -10.822 9.248 -16.175 1.00 71.44 76 MET A CA 1
ATOM 591 C C . MET A 1 76 ? -9.438 8.966 -16.735 1.00 71.44 76 MET A C 1
ATOM 593 O O . MET A 1 76 ? -8.448 9.501 -16.246 1.00 71.44 76 MET A O 1
ATOM 597 N N . LEU A 1 77 ? -9.393 8.151 -17.787 1.00 75.00 77 LEU A N 1
ATOM 598 C CA . LEU A 1 77 ? -8.180 7.911 -18.552 1.00 75.00 77 LEU A CA 1
ATOM 599 C C . LEU A 1 77 ? -7.812 9.199 -19.312 1.00 75.00 77 LEU A C 1
ATOM 601 O O . LEU A 1 77 ? -8.613 9.657 -20.133 1.00 75.00 77 LEU A O 1
ATOM 605 N N . PRO A 1 78 ? -6.631 9.798 -19.073 1.00 70.06 78 PRO A N 1
ATOM 606 C CA . PRO A 1 78 ? -6.141 10.901 -19.887 1.00 70.06 78 PRO A CA 1
ATOM 607 C C . PRO A 1 78 ? -6.083 10.502 -21.366 1.00 70.06 78 PRO A C 1
ATOM 609 O O . PRO A 1 78 ? -5.710 9.371 -21.700 1.00 70.06 78 PRO A O 1
ATOM 612 N N . ALA A 1 79 ? -6.440 11.432 -22.253 1.00 60.84 79 ALA A N 1
ATOM 613 C CA . ALA A 1 79 ? -6.418 11.196 -23.694 1.00 60.84 79 ALA A CA 1
ATOM 614 C C . ALA A 1 79 ? -5.012 10.767 -24.158 1.00 60.84 79 ALA A C 1
ATOM 616 O O . ALA A 1 79 ? -4.017 11.362 -23.754 1.00 60.84 79 ALA A O 1
ATOM 617 N N . GLY A 1 80 ? -4.935 9.727 -24.996 1.00 64.56 80 GLY A N 1
ATOM 618 C CA . GLY A 1 80 ? -3.665 9.211 -25.528 1.00 64.56 80 GLY A CA 1
ATOM 619 C C . GLY A 1 80 ? -2.835 8.366 -24.552 1.00 64.56 80 GLY A C 1
ATOM 620 O O . GLY A 1 80 ? -1.682 8.047 -24.853 1.00 64.56 80 GLY A O 1
ATOM 621 N N . SER A 1 81 ? -3.396 7.993 -23.398 1.00 70.38 81 SER A N 1
ATOM 622 C CA . SER A 1 81 ? -2.718 7.158 -22.404 1.00 70.38 81 SER A CA 1
ATOM 623 C C . SER A 1 81 ? -3.223 5.708 -22.415 1.00 70.38 81 SER A C 1
ATOM 625 O O . SER A 1 81 ? -4.374 5.443 -22.760 1.00 70.38 81 SER A O 1
ATOM 627 N N . SER A 1 82 ? -2.345 4.763 -22.072 1.00 82.94 82 SER A N 1
ATOM 628 C CA . SER A 1 82 ? -2.628 3.325 -22.035 1.00 82.94 82 SER A CA 1
ATOM 629 C C . SER A 1 82 ? -2.702 2.842 -20.591 1.00 82.94 82 SER A C 1
ATOM 631 O O . SER A 1 82 ? -1.839 3.175 -19.778 1.00 82.94 82 SER A O 1
ATOM 633 N N . THR A 1 83 ?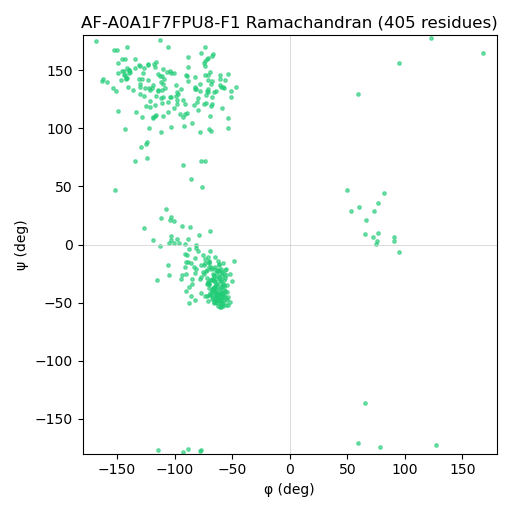 -3.711 2.038 -20.269 1.00 92.31 83 THR A N 1
ATOM 634 C CA . THR A 1 83 ? -3.827 1.424 -18.944 1.00 92.31 83 THR A CA 1
ATOM 635 C C . THR A 1 83 ? -2.790 0.319 -18.777 1.00 92.31 83 THR A C 1
ATOM 637 O O . THR A 1 83 ? -2.713 -0.584 -19.604 1.00 92.31 83 THR A O 1
ATOM 640 N N . LEU A 1 84 ? -2.040 0.391 -17.683 1.00 95.94 84 LEU A N 1
ATOM 641 C CA . LEU A 1 84 ? -1.208 -0.681 -17.158 1.00 95.94 84 LEU A CA 1
ATOM 642 C C . LEU A 1 84 ? -1.865 -1.257 -15.907 1.00 95.94 84 LEU A C 1
ATOM 644 O O . LEU A 1 84 ? -2.513 -0.537 -15.142 1.00 95.94 84 LEU A O 1
ATOM 648 N N . ARG A 1 85 ? -1.659 -2.550 -15.676 1.00 98.31 85 ARG A N 1
ATOM 649 C CA . ARG A 1 85 ? -2.157 -3.255 -14.497 1.00 98.31 85 ARG A CA 1
ATOM 650 C C . ARG A 1 85 ? -1.020 -3.875 -13.701 1.00 98.31 85 ARG A C 1
ATOM 652 O O . ARG A 1 85 ? -0.286 -4.724 -14.207 1.00 98.31 85 ARG A O 1
ATOM 659 N N . ALA A 1 86 ? -0.941 -3.512 -12.425 1.00 98.75 86 ALA A N 1
ATOM 660 C CA . ALA A 1 86 ? -0.066 -4.154 -11.453 1.00 98.75 86 ALA A CA 1
ATOM 661 C C . ALA A 1 86 ? -0.877 -4.975 -10.444 1.00 98.75 86 ALA A C 1
ATOM 663 O O . ALA A 1 86 ? -1.960 -4.570 -10.012 1.00 98.75 86 ALA A O 1
ATOM 664 N N . VAL A 1 87 ? -0.328 -6.123 -10.058 1.00 98.88 87 VAL A N 1
ATOM 665 C CA . VAL A 1 87 ? -0.841 -6.978 -8.985 1.00 98.88 87 VAL A CA 1
ATOM 666 C C . VAL A 1 87 ? 0.231 -7.143 -7.919 1.00 98.88 87 VAL A C 1
ATOM 668 O O . VAL A 1 87 ? 1.372 -7.461 -8.241 1.00 98.88 87 VAL A O 1
ATOM 671 N N . LEU A 1 88 ? -0.162 -6.971 -6.660 1.00 98.94 88 LEU A N 1
ATOM 672 C CA . LEU A 1 88 ? 0.611 -7.340 -5.478 1.00 98.94 88 LEU A CA 1
ATOM 673 C C . LEU A 1 88 ? -0.124 -8.464 -4.745 1.00 98.94 88 LEU A C 1
ATOM 675 O O . LEU A 1 88 ? -1.334 -8.369 -4.525 1.00 98.94 88 LEU A O 1
ATOM 679 N N . LEU A 1 89 ? 0.596 -9.519 -4.374 1.00 98.81 89 LEU A N 1
ATOM 680 C CA . LEU A 1 89 ? 0.044 -10.625 -3.605 1.00 98.81 89 LEU A CA 1
ATOM 681 C C . LEU A 1 89 ? 1.104 -11.260 -2.699 1.00 98.81 89 LEU A C 1
ATOM 683 O O . LEU A 1 89 ? 2.016 -11.927 -3.188 1.00 98.81 89 LEU A O 1
ATOM 687 N N . ASN A 1 90 ? 0.917 -11.155 -1.385 1.00 98.69 90 ASN A N 1
ATOM 688 C CA . ASN A 1 90 ? 1.527 -12.086 -0.443 1.00 98.69 90 ASN A CA 1
ATOM 689 C C . ASN A 1 90 ? 0.852 -13.464 -0.604 1.00 98.69 90 ASN A C 1
ATOM 691 O O . ASN A 1 90 ? -0.336 -13.634 -0.314 1.00 98.69 90 ASN A O 1
ATOM 695 N N . VAL A 1 91 ? 1.585 -14.448 -1.139 1.00 98.12 91 VAL A N 1
ATOM 696 C CA . VAL A 1 91 ? 1.047 -15.795 -1.415 1.00 98.12 91 VAL A CA 1
ATOM 697 C C . VAL A 1 91 ? 1.034 -16.700 -0.185 1.00 98.12 91 VAL A C 1
ATOM 699 O O . VAL A 1 91 ? 0.369 -17.735 -0.223 1.00 98.12 91 VAL A O 1
ATOM 702 N N . ASN A 1 92 ? 1.702 -16.274 0.891 1.00 97.50 92 ASN A N 1
ATOM 703 C CA . ASN A 1 92 ? 2.049 -17.037 2.080 1.00 97.50 92 ASN A CA 1
ATOM 704 C C . ASN A 1 92 ? 2.916 -18.273 1.773 1.00 97.50 92 ASN A C 1
ATOM 706 O O . ASN A 1 92 ? 2.578 -19.110 0.940 1.00 97.50 92 ASN A O 1
ATOM 710 N N . THR A 1 93 ? 4.035 -18.464 2.473 1.00 95.00 93 THR A N 1
ATOM 711 C CA . THR A 1 93 ? 4.959 -19.579 2.139 1.00 95.00 93 THR A CA 1
ATOM 712 C C . THR A 1 93 ? 4.337 -20.961 2.377 1.00 95.00 93 THR A C 1
ATOM 714 O O . THR A 1 93 ? 4.735 -21.953 1.761 1.00 95.00 93 THR A O 1
ATOM 717 N N . ARG A 1 94 ? 3.384 -21.047 3.314 1.00 92.00 94 ARG A N 1
ATOM 718 C CA . ARG A 1 94 ? 2.796 -22.310 3.797 1.00 92.00 94 ARG A CA 1
ATOM 719 C C . ARG A 1 94 ? 1.314 -22.442 3.476 1.00 92.00 94 ARG A C 1
ATOM 721 O O . ARG A 1 94 ? 0.821 -23.562 3.357 1.00 92.00 94 ARG A O 1
ATOM 728 N N . LEU A 1 95 ? 0.611 -21.316 3.426 1.00 85.44 95 LEU A N 1
ATOM 729 C CA . LEU A 1 95 ? -0.779 -21.222 2.993 1.00 85.44 95 LEU A CA 1
ATOM 730 C C . LEU A 1 95 ? -0.821 -20.905 1.488 1.00 85.44 95 LEU A C 1
ATOM 732 O O . LEU A 1 95 ? 0.215 -20.853 0.839 1.00 85.44 95 LEU A O 1
ATOM 736 N N . GLY A 1 96 ? -2.014 -20.749 0.919 1.00 82.19 96 GLY A N 1
ATOM 737 C CA . GLY A 1 96 ? -2.191 -20.482 -0.509 1.00 82.19 96 GLY A CA 1
ATOM 738 C C . GLY A 1 96 ? -2.436 -21.722 -1.368 1.00 82.19 96 GLY A C 1
ATOM 739 O O . GLY A 1 96 ? -2.116 -22.856 -1.015 1.00 82.19 96 GLY A O 1
ATOM 740 N N . ASP A 1 97 ? -3.076 -21.488 -2.512 1.00 96.19 97 ASP A N 1
ATOM 741 C CA . ASP A 1 97 ? -3.415 -22.508 -3.502 1.00 96.19 97 ASP A CA 1
ATOM 742 C C . ASP A 1 97 ? -2.920 -22.051 -4.880 1.00 96.19 97 ASP A C 1
ATOM 744 O O . ASP A 1 97 ? -3.452 -21.107 -5.469 1.00 96.19 97 ASP A O 1
ATOM 748 N N . ALA A 1 98 ? -1.891 -22.722 -5.404 1.00 97.50 98 ALA A N 1
ATOM 749 C CA . ALA A 1 98 ? -1.269 -22.343 -6.669 1.00 97.50 98 ALA A CA 1
ATOM 750 C C . ALA A 1 98 ? -2.214 -22.419 -7.875 1.00 97.50 98 ALA A C 1
ATOM 752 O O . ALA A 1 98 ? -2.034 -21.655 -8.828 1.00 97.50 98 ALA A O 1
ATOM 753 N N . ALA A 1 99 ? -3.239 -23.278 -7.840 1.00 98.12 99 ALA A N 1
ATOM 754 C CA . ALA A 1 99 ? -4.242 -23.331 -8.897 1.00 98.12 99 ALA A CA 1
ATOM 755 C C . ALA A 1 99 ? -5.123 -22.078 -8.863 1.00 98.12 99 ALA A C 1
ATOM 757 O O . ALA A 1 99 ? -5.320 -21.451 -9.901 1.00 98.12 99 ALA A O 1
ATOM 758 N N . LYS A 1 100 ? -5.558 -21.649 -7.672 1.00 98.44 100 LYS A N 1
ATOM 759 C CA . LYS A 1 100 ? -6.343 -20.413 -7.504 1.00 98.44 100 LYS A CA 1
ATOM 760 C C . LYS A 1 100 ? -5.547 -19.155 -7.801 1.00 98.44 100 LYS A C 1
ATOM 762 O O . LYS A 1 100 ? -6.069 -18.244 -8.434 1.00 98.44 100 LYS A O 1
ATOM 767 N N . VAL A 1 101 ? -4.283 -19.102 -7.380 1.00 98.56 101 VAL A N 1
ATOM 768 C CA . VAL A 1 101 ? -3.374 -18.009 -7.754 1.00 98.56 101 VAL A CA 1
ATOM 769 C C . VAL A 1 101 ? -3.205 -17.975 -9.275 1.00 98.56 101 VAL A C 1
ATOM 771 O O . VAL A 1 101 ? -3.283 -16.908 -9.879 1.00 98.56 101 VAL A O 1
ATOM 774 N N . SER A 1 102 ? -3.042 -19.136 -9.916 1.00 98.50 102 SER A N 1
ATOM 775 C CA . SER A 1 102 ? -2.924 -19.220 -11.374 1.00 98.50 102 SER A CA 1
ATOM 776 C C . SER A 1 102 ? -4.192 -18.771 -12.102 1.00 98.50 102 SER A C 1
ATOM 778 O O . SER A 1 102 ? -4.089 -18.025 -13.073 1.00 98.50 102 SER A O 1
ATOM 780 N N . GLU A 1 103 ? -5.368 -19.210 -11.651 1.00 98.56 103 GLU A N 1
ATOM 781 C CA . GLU A 1 103 ? -6.673 -18.792 -12.176 1.00 98.56 103 GLU A CA 1
ATOM 782 C C . GLU A 1 103 ? -6.837 -17.274 -12.054 1.00 98.56 103 GLU A C 1
ATOM 784 O O . GLU A 1 103 ? -7.008 -16.590 -13.063 1.00 98.56 103 GLU A O 1
ATOM 789 N N . PHE A 1 104 ? -6.628 -16.735 -10.850 1.00 98.69 104 PHE A N 1
ATOM 790 C CA . PHE A 1 104 ? -6.691 -15.303 -10.579 1.00 98.69 104 PHE A CA 1
ATOM 791 C C . PHE A 1 104 ? -5.766 -14.483 -11.491 1.00 98.69 104 PHE A C 1
ATOM 793 O O . PHE A 1 104 ? -6.200 -13.482 -12.066 1.00 98.69 104 PHE A O 1
ATOM 800 N N . ILE A 1 105 ? -4.500 -14.889 -11.654 1.00 98.75 105 ILE A N 1
ATOM 801 C CA . ILE A 1 105 ? -3.548 -14.158 -12.504 1.00 98.75 105 ILE A CA 1
ATOM 802 C C . ILE A 1 105 ? -3.969 -14.228 -13.977 1.00 98.75 105 ILE A C 1
ATOM 804 O O . ILE A 1 105 ? -3.875 -13.221 -14.679 1.00 98.75 105 ILE A O 1
ATOM 808 N N . ARG A 1 106 ? -4.451 -15.380 -14.460 1.00 98.50 106 ARG A N 1
ATOM 809 C CA . ARG A 1 106 ? -4.915 -15.530 -15.852 1.00 98.50 106 ARG A CA 1
ATOM 810 C C . ARG A 1 106 ? -6.131 -14.656 -16.143 1.00 98.50 106 ARG A C 1
ATOM 812 O O . ARG A 1 106 ? -6.152 -14.002 -17.179 1.00 98.50 106 ARG A O 1
ATOM 819 N N . GLU A 1 107 ? -7.100 -14.615 -15.233 1.00 98.25 107 GLU A N 1
ATOM 820 C CA . GLU A 1 107 ? -8.300 -13.781 -15.367 1.00 98.25 107 GLU A CA 1
ATOM 821 C C . GLU A 1 107 ? -7.979 -12.288 -15.270 1.00 98.25 107 GLU A C 1
ATOM 823 O O . GLU A 1 107 ? -8.464 -11.477 -16.058 1.00 98.25 107 GLU A O 1
ATOM 828 N N . THR A 1 108 ? -7.127 -11.921 -14.312 1.00 98.31 108 THR A N 1
ATOM 829 C CA . THR A 1 108 ? -6.740 -10.526 -14.072 1.00 98.31 108 THR A CA 1
ATOM 830 C C . THR A 1 108 ? -5.827 -9.998 -15.175 1.00 98.31 108 THR A C 1
ATOM 832 O O . THR A 1 108 ? -5.860 -8.801 -15.472 1.00 98.31 108 THR A O 1
ATOM 835 N N . ASN A 1 109 ? -5.045 -10.882 -15.802 1.00 98.06 109 ASN A N 1
ATOM 836 C CA . ASN A 1 109 ? -4.179 -10.605 -16.943 1.00 98.06 109 ASN A CA 1
ATOM 837 C C . ASN A 1 109 ? -3.263 -9.373 -16.735 1.00 98.06 109 ASN A C 1
ATOM 839 O O . ASN A 1 109 ? -3.215 -8.523 -17.625 1.00 98.06 109 ASN A O 1
ATOM 843 N N . PRO A 1 110 ? -2.571 -9.231 -15.581 1.00 98.50 110 PRO A N 1
ATOM 844 C CA . PRO A 1 110 ? -1.782 -8.037 -15.272 1.00 98.50 110 PRO A CA 1
ATOM 845 C C . PRO A 1 110 ? -0.579 -7.883 -16.204 1.00 98.50 110 PRO A C 1
ATOM 847 O O . PRO A 1 110 ? -0.166 -8.856 -16.837 1.00 98.50 110 PRO A O 1
ATOM 850 N N . ASP A 1 111 ? 0.007 -6.688 -16.240 1.00 98.56 111 ASP A N 1
ATOM 851 C CA . ASP A 1 111 ? 1.275 -6.408 -16.922 1.00 98.56 111 ASP A CA 1
ATOM 852 C C . ASP A 1 111 ? 2.470 -6.681 -16.010 1.00 98.56 111 ASP A C 1
ATOM 854 O O . ASP A 1 111 ? 3.494 -7.186 -16.475 1.00 98.56 111 ASP A O 1
ATOM 858 N N . ILE A 1 112 ? 2.315 -6.385 -14.715 1.00 98.81 112 ILE A N 1
ATOM 859 C CA . ILE A 1 112 ? 3.327 -6.558 -13.668 1.00 98.81 112 ILE A CA 1
ATOM 860 C C . ILE A 1 112 ? 2.711 -7.312 -12.484 1.00 98.81 112 ILE A C 1
ATOM 862 O O . ILE A 1 112 ? 1.606 -7.003 -12.039 1.00 98.81 112 ILE A O 1
ATOM 866 N N . ILE A 1 113 ? 3.442 -8.286 -11.950 1.00 98.94 113 ILE A N 1
ATOM 867 C CA . ILE A 1 113 ? 3.067 -9.074 -10.776 1.00 98.94 113 ILE A CA 1
ATOM 868 C C . ILE A 1 113 ? 4.211 -9.000 -9.773 1.00 98.94 113 ILE A C 1
ATOM 870 O O . ILE A 1 113 ? 5.345 -9.320 -10.120 1.00 98.94 113 ILE A O 1
ATOM 874 N N . VAL A 1 114 ? 3.899 -8.641 -8.534 1.00 98.94 114 VAL A N 1
ATOM 875 C CA . VAL A 1 114 ? 4.775 -8.792 -7.373 1.00 98.94 114 VAL A CA 1
ATOM 876 C C . VAL A 1 114 ? 4.171 -9.861 -6.471 1.00 98.94 114 VAL A C 1
ATOM 878 O O . VAL A 1 114 ? 3.023 -9.735 -6.043 1.00 98.94 114 VAL A O 1
ATOM 881 N N . LEU A 1 115 ? 4.938 -10.919 -6.214 1.00 98.88 115 LEU A N 1
ATOM 882 C CA . LEU A 1 115 ? 4.591 -11.974 -5.269 1.00 98.88 115 LEU A CA 1
ATOM 883 C C . LEU A 1 115 ? 5.528 -11.907 -4.064 1.00 98.88 115 LEU A C 1
ATOM 885 O O . LEU A 1 115 ? 6.746 -11.834 -4.230 1.00 98.88 115 LEU A O 1
ATOM 889 N N . GLU A 1 116 ? 4.960 -11.978 -2.869 1.00 98.81 116 GLU A N 1
ATOM 890 C CA . GLU A 1 116 ? 5.689 -12.016 -1.597 1.00 98.81 116 GLU A CA 1
ATOM 891 C C . GLU A 1 116 ? 5.434 -13.344 -0.886 1.00 98.81 116 GLU A C 1
ATOM 893 O O . GLU A 1 116 ? 4.439 -14.013 -1.151 1.00 98.81 116 GLU A O 1
ATOM 898 N N . GLU A 1 117 ? 6.348 -13.736 -0.002 1.00 98.31 117 GLU A N 1
ATOM 899 C CA . GLU A 1 117 ? 6.377 -15.055 0.642 1.00 98.31 117 GLU A CA 1
ATOM 900 C C . GLU A 1 117 ? 6.514 -16.234 -0.335 1.00 98.31 117 GLU A C 1
ATOM 902 O O . GLU A 1 117 ? 6.013 -17.337 -0.108 1.00 98.31 117 GLU A O 1
ATOM 907 N N . THR A 1 118 ? 7.222 -16.027 -1.446 1.00 98.25 118 THR A N 1
ATOM 908 C CA . THR A 1 118 ? 7.487 -17.106 -2.404 1.00 98.25 118 THR A CA 1
ATOM 909 C C . THR A 1 118 ? 8.673 -17.961 -1.968 1.00 98.25 118 THR A C 1
ATOM 911 O O . THR A 1 118 ? 9.752 -17.436 -1.708 1.00 98.25 118 THR A O 1
ATOM 914 N N . ASN A 1 119 ? 8.539 -19.284 -2.021 1.00 98.06 119 ASN A N 1
ATOM 915 C CA . ASN A 1 119 ? 9.660 -20.220 -1.922 1.00 98.06 119 ASN A CA 1
ATOM 916 C C . ASN A 1 119 ? 9.870 -20.994 -3.233 1.00 98.06 119 ASN A C 1
ATOM 918 O O . ASN A 1 119 ? 9.182 -20.779 -4.235 1.00 98.06 119 ASN A O 1
ATOM 922 N N . SER A 1 120 ? 10.820 -21.930 -3.235 1.00 97.94 120 SER A N 1
ATOM 923 C CA . SER A 1 120 ? 11.125 -22.758 -4.409 1.00 97.94 120 SER A CA 1
ATOM 924 C C . SER A 1 120 ? 9.914 -23.557 -4.902 1.00 97.94 120 SER A C 1
ATOM 926 O O . SER A 1 120 ? 9.747 -23.730 -6.109 1.00 97.94 120 SER A O 1
ATOM 928 N N . LYS A 1 121 ? 9.036 -24.003 -3.990 1.00 97.56 121 LYS A N 1
ATOM 929 C CA . LYS A 1 121 ? 7.795 -24.697 -4.352 1.00 97.56 121 LYS A CA 1
ATOM 930 C C . LYS A 1 121 ? 6.851 -23.764 -5.112 1.00 97.56 121 LYS A C 1
ATOM 932 O O . LYS A 1 121 ? 6.401 -24.134 -6.191 1.00 97.56 121 LYS A O 1
ATOM 937 N N . TRP A 1 122 ? 6.614 -22.553 -4.607 1.00 98.19 122 TRP A N 1
ATOM 938 C CA . TRP A 1 122 ? 5.793 -21.549 -5.290 1.00 98.19 122 TRP A CA 1
ATOM 939 C C . TRP A 1 122 ? 6.294 -21.243 -6.702 1.00 98.19 122 TRP A C 1
ATOM 941 O O . TRP A 1 122 ? 5.510 -21.241 -7.650 1.00 98.19 122 TRP A O 1
ATOM 951 N N . LEU A 1 123 ? 7.605 -21.041 -6.867 1.00 98.00 123 LEU A N 1
ATOM 952 C CA . LEU A 1 123 ? 8.192 -20.772 -8.183 1.00 98.00 123 LEU A CA 1
ATOM 953 C C . LEU A 1 123 ? 8.089 -21.970 -9.139 1.00 98.00 123 LEU A C 1
ATOM 955 O O . LEU A 1 123 ? 7.982 -21.768 -10.348 1.00 98.00 123 LEU A O 1
ATOM 959 N N . SER A 1 124 ? 8.111 -23.198 -8.614 1.00 98.12 124 SER A N 1
ATOM 960 C CA . SER A 1 124 ? 7.883 -24.416 -9.396 1.00 98.12 124 SER A CA 1
ATOM 961 C C . SER A 1 124 ? 6.420 -24.542 -9.824 1.00 98.12 124 SER A C 1
ATOM 963 O O . SER A 1 124 ? 6.139 -24.764 -11.000 1.00 98.12 124 SER A O 1
ATOM 965 N N . ASP A 1 125 ? 5.479 -24.374 -8.895 1.00 98.25 125 ASP A N 1
ATOM 966 C CA . ASP A 1 125 ? 4.044 -24.497 -9.175 1.00 98.25 125 ASP A CA 1
ATOM 967 C C . ASP A 1 125 ? 3.556 -23.405 -10.148 1.00 98.25 125 ASP A C 1
ATOM 969 O O . ASP A 1 125 ? 2.669 -23.635 -10.971 1.00 98.25 125 ASP A O 1
ATOM 973 N N . LEU A 1 126 ? 4.167 -22.218 -10.088 1.00 98.25 126 LEU A N 1
ATOM 974 C CA . LEU A 1 126 ? 3.873 -21.074 -10.952 1.00 98.25 126 LEU A CA 1
ATOM 975 C C . LEU A 1 126 ? 4.880 -20.912 -12.102 1.00 98.25 126 LEU A C 1
ATOM 977 O O . LEU A 1 126 ? 4.964 -19.838 -12.698 1.00 98.25 126 LEU A O 1
ATOM 981 N N . ALA A 1 127 ? 5.626 -21.962 -12.467 1.00 98.00 127 ALA A N 1
ATOM 982 C CA . ALA A 1 127 ? 6.667 -21.887 -13.500 1.00 98.00 127 ALA A CA 1
ATOM 983 C C . ALA A 1 127 ? 6.156 -21.359 -14.856 1.00 98.00 127 ALA A C 1
ATOM 985 O O . ALA A 1 127 ? 6.911 -20.737 -15.609 1.00 98.00 127 ALA A O 1
ATOM 986 N N . TRP A 1 128 ? 4.862 -21.541 -15.149 1.00 98.12 128 TRP A N 1
ATOM 987 C CA . TRP A 1 128 ? 4.208 -21.007 -16.347 1.00 98.12 128 TRP A CA 1
ATOM 988 C C . TRP A 1 128 ? 4.296 -19.475 -16.453 1.00 98.12 128 TRP A C 1
ATOM 990 O O . TRP A 1 128 ? 4.320 -18.950 -17.570 1.00 98.12 128 TRP A O 1
ATOM 1000 N N . LEU A 1 129 ? 4.404 -18.755 -15.325 1.00 98.31 129 LEU A N 1
ATOM 1001 C CA . LEU A 1 129 ? 4.567 -17.301 -15.316 1.00 98.31 129 LEU A CA 1
ATOM 1002 C C . LEU A 1 129 ? 5.796 -16.880 -16.115 1.00 98.31 129 LEU A C 1
ATOM 1004 O O . LEU A 1 129 ? 5.712 -15.914 -16.854 1.00 98.31 129 LEU A O 1
ATOM 1008 N N . ARG A 1 130 ? 6.897 -17.641 -16.085 1.00 97.00 130 ARG A N 1
ATOM 1009 C CA . ARG A 1 130 ? 8.107 -17.310 -16.861 1.00 97.00 130 ARG A CA 1
ATOM 1010 C C . ARG A 1 130 ? 7.896 -17.357 -18.376 1.00 97.00 130 ARG A C 1
ATOM 1012 O O . ARG A 1 130 ? 8.687 -16.784 -19.111 1.00 97.00 130 ARG A O 1
ATOM 1019 N N . THR A 1 131 ? 6.852 -18.038 -18.851 1.00 97.19 131 THR A N 1
ATOM 1020 C CA . THR A 1 131 ? 6.496 -18.059 -20.279 1.00 97.19 131 THR A CA 1
ATOM 1021 C C . THR A 1 131 ? 5.610 -16.869 -20.645 1.00 97.19 131 THR A C 1
ATOM 1023 O O . THR A 1 131 ? 5.839 -16.221 -21.660 1.00 97.19 131 THR A O 1
ATOM 1026 N N . SER A 1 132 ? 4.603 -16.557 -19.822 1.00 97.88 132 SER A N 1
ATOM 1027 C CA . SER A 1 132 ? 3.663 -15.450 -20.079 1.00 97.88 132 SER A CA 1
ATOM 1028 C C . SER A 1 132 ? 4.182 -14.072 -19.640 1.00 97.88 132 SER A C 1
ATOM 1030 O O . SER A 1 132 ? 3.674 -13.054 -20.101 1.00 97.88 132 SER A O 1
ATOM 1032 N N . TYR A 1 133 ? 5.179 -14.053 -18.758 1.00 98.62 133 TYR A N 1
ATOM 1033 C CA . TYR A 1 133 ? 5.839 -12.895 -18.156 1.00 98.62 133 TYR A CA 1
ATOM 1034 C C . TYR A 1 133 ? 7.361 -13.123 -18.196 1.00 98.62 133 TYR A C 1
ATOM 1036 O O . TYR A 1 133 ? 7.979 -13.444 -17.174 1.00 98.62 133 TYR A O 1
ATOM 1044 N N . PRO A 1 134 ? 7.977 -13.046 -19.390 1.00 97.88 134 PRO A N 1
ATOM 1045 C CA . PRO A 1 134 ? 9.359 -13.480 -19.602 1.00 97.88 134 PRO A CA 1
ATOM 1046 C C . PRO A 1 134 ? 10.387 -12.639 -18.838 1.00 97.88 134 PRO A C 1
ATOM 1048 O O . PRO A 1 134 ? 11.492 -13.108 -18.562 1.00 97.88 134 PRO A O 1
ATOM 1051 N N . HIS A 1 135 ? 10.029 -11.417 -18.448 1.00 98.56 135 HIS A N 1
ATOM 1052 C CA . HIS A 1 135 ? 10.890 -10.535 -17.675 1.00 98.56 135 HIS A CA 1
ATOM 1053 C C . HIS A 1 135 ? 10.600 -10.748 -16.194 1.00 98.56 135 HIS A C 1
ATOM 1055 O O . HIS A 1 135 ? 9.578 -10.305 -15.680 1.00 98.56 135 HIS A O 1
ATOM 1061 N N . SER A 1 136 ? 11.464 -11.498 -15.513 1.00 98.38 136 SER A N 1
ATOM 1062 C CA . SER A 1 136 ? 11.234 -11.883 -14.122 1.00 98.38 136 SER A CA 1
ATOM 1063 C C . SER A 1 136 ? 12.516 -11.930 -13.305 1.00 98.38 136 SER A C 1
ATOM 1065 O O . SER A 1 136 ? 13.586 -12.252 -13.820 1.00 98.38 136 SER A O 1
ATOM 1067 N N . LEU A 1 137 ? 12.386 -11.635 -12.015 1.00 98.62 137 LEU A N 1
ATOM 1068 C CA . LEU A 1 137 ? 13.439 -11.756 -11.014 1.00 98.62 137 LEU A CA 1
ATOM 1069 C C . LEU A 1 137 ? 12.809 -12.292 -9.729 1.00 98.62 137 LEU A C 1
ATOM 1071 O O . LEU A 1 137 ? 11.729 -11.850 -9.350 1.00 98.62 137 LEU A O 1
ATOM 1075 N N . ALA A 1 138 ? 13.449 -13.260 -9.080 1.00 98.44 138 ALA A N 1
ATOM 1076 C CA . ALA A 1 138 ? 12.918 -13.883 -7.875 1.00 98.44 138 ALA A CA 1
ATOM 1077 C C . ALA A 1 138 ? 14.042 -14.286 -6.922 1.00 98.44 138 ALA A C 1
ATOM 1079 O O . ALA A 1 138 ? 15.065 -14.798 -7.371 1.00 98.44 138 ALA A O 1
ATOM 1080 N N . GLU A 1 139 ? 13.794 -14.111 -5.630 1.00 98.31 139 GLU A N 1
ATOM 1081 C CA . GLU A 1 139 ? 14.629 -14.547 -4.513 1.00 98.31 139 GLU A CA 1
ATOM 1082 C C . GLU A 1 139 ? 13.749 -15.415 -3.593 1.00 98.31 139 GLU A C 1
ATOM 1084 O O . GLU A 1 139 ? 13.087 -14.882 -2.699 1.00 98.31 139 GLU A O 1
ATOM 1089 N N . PRO A 1 140 ? 13.626 -16.733 -3.846 1.00 97.88 140 PRO A N 1
ATOM 1090 C CA . PRO A 1 140 ? 12.775 -17.603 -3.041 1.00 97.88 140 PRO A CA 1
ATOM 1091 C C . PRO A 1 140 ? 13.366 -17.838 -1.648 1.00 97.88 140 PRO A C 1
ATOM 1093 O O . PRO A 1 140 ? 14.572 -18.039 -1.510 1.00 97.88 140 PRO A O 1
ATOM 1096 N N . ARG A 1 141 ? 12.517 -17.889 -0.615 1.00 97.25 141 ARG A N 1
ATOM 1097 C CA . ARG A 1 141 ? 12.936 -18.188 0.764 1.00 97.25 141 ARG A CA 1
ATOM 1098 C C . ARG A 1 141 ? 11.865 -18.970 1.517 1.00 97.25 141 ARG A C 1
ATOM 1100 O O . ARG A 1 141 ? 10.681 -18.777 1.271 1.00 97.25 141 ARG A O 1
ATOM 1107 N N . ASP A 1 142 ? 12.282 -19.810 2.460 1.00 96.19 142 ASP A N 1
ATOM 1108 C CA . ASP A 1 142 ? 11.376 -20.631 3.285 1.00 96.19 142 ASP A CA 1
ATOM 1109 C C . ASP A 1 142 ? 10.937 -19.949 4.599 1.00 96.19 142 ASP A C 1
ATOM 1111 O O . ASP A 1 142 ? 10.197 -20.533 5.394 1.00 96.19 142 ASP A O 1
ATOM 1115 N N . ASP A 1 143 ? 11.398 -18.721 4.844 1.00 94.75 143 ASP A N 1
ATOM 1116 C CA . ASP A 1 143 ? 11.190 -17.960 6.079 1.00 94.75 143 ASP A CA 1
ATOM 1117 C C . ASP A 1 143 ? 10.133 -16.850 5.964 1.00 94.75 143 ASP A C 1
ATOM 1119 O O . ASP A 1 143 ? 10.138 -15.936 6.783 1.00 94.75 143 ASP A O 1
ATOM 1123 N N . ASN A 1 144 ? 9.225 -16.932 4.984 1.00 95.62 144 ASN A N 1
ATOM 1124 C CA . ASN A 1 144 ? 8.206 -15.915 4.689 1.00 95.62 144 ASN A CA 1
ATOM 1125 C C . ASN A 1 144 ? 8.753 -14.571 4.178 1.00 95.62 144 ASN A C 1
ATOM 1127 O O . ASN A 1 144 ? 8.055 -13.567 4.223 1.00 95.62 144 ASN A O 1
ATOM 1131 N N . PHE A 1 145 ? 9.972 -14.522 3.635 1.00 96.88 145 PHE A N 1
ATOM 1132 C CA . PHE A 1 145 ? 10.502 -13.278 3.050 1.00 96.88 145 PHE A CA 1
ATOM 1133 C C . PHE A 1 145 ? 11.006 -13.422 1.621 1.00 96.88 145 PHE A C 1
ATOM 1135 O O . PHE A 1 145 ? 11.714 -12.551 1.122 1.00 96.88 145 PHE A O 1
ATOM 1142 N N . GLY A 1 146 ? 10.668 -14.520 0.944 1.00 98.12 146 GLY A N 1
ATOM 1143 C CA . GLY A 1 146 ? 10.977 -14.639 -0.472 1.00 98.12 146 GLY A CA 1
ATOM 1144 C C . GLY A 1 146 ? 10.101 -13.707 -1.303 1.00 98.12 146 GLY A C 1
ATOM 1145 O O . GLY A 1 146 ? 8.946 -13.461 -0.957 1.00 98.12 146 GLY A O 1
ATOM 1146 N N . ILE A 1 147 ? 10.649 -13.176 -2.389 1.00 98.69 147 ILE A N 1
ATOM 1147 C CA . ILE A 1 147 ? 9.996 -12.145 -3.200 1.00 98.69 147 ILE A CA 1
ATOM 1148 C C . ILE A 1 147 ? 10.261 -12.384 -4.682 1.00 98.69 147 ILE A C 1
ATOM 1150 O O . ILE A 1 147 ? 11.354 -12.800 -5.073 1.00 98.69 147 ILE A O 1
ATOM 1154 N N . ALA A 1 148 ? 9.270 -12.115 -5.524 1.00 98.81 148 ALA A N 1
ATOM 1155 C CA . ALA A 1 148 ? 9.390 -12.245 -6.965 1.00 98.81 148 ALA A CA 1
ATOM 1156 C C . ALA A 1 148 ? 8.648 -11.129 -7.698 1.00 98.81 148 ALA A C 1
ATOM 1158 O O . ALA A 1 148 ? 7.555 -10.727 -7.306 1.00 98.81 148 ALA A O 1
ATOM 1159 N N . ILE A 1 149 ? 9.225 -10.673 -8.807 1.00 98.88 149 ILE A N 1
ATOM 1160 C CA . ILE A 1 149 ? 8.574 -9.807 -9.784 1.00 98.88 149 ILE A CA 1
ATOM 1161 C C . ILE A 1 149 ? 8.510 -10.516 -11.138 1.00 98.88 149 ILE A C 1
ATOM 1163 O O . ILE A 1 149 ? 9.484 -11.128 -11.583 1.00 98.88 149 ILE A O 1
ATOM 1167 N N . PHE A 1 150 ? 7.366 -10.410 -11.806 1.00 98.88 150 PHE A N 1
ATOM 1168 C CA . PHE A 1 150 ? 7.131 -10.895 -13.163 1.00 98.88 150 PHE A CA 1
ATOM 1169 C C . PHE A 1 150 ? 6.510 -9.777 -13.997 1.00 98.88 150 PHE A C 1
ATOM 1171 O O . PHE A 1 150 ? 5.626 -9.067 -13.526 1.00 98.88 150 PHE A O 1
ATOM 1178 N N . SER A 1 151 ? 6.954 -9.619 -15.238 1.00 98.69 151 SER A N 1
ATOM 1179 C CA . SER A 1 151 ? 6.512 -8.560 -16.137 1.00 98.69 151 SER A CA 1
ATOM 1180 C C . SER A 1 151 ? 6.390 -9.055 -17.575 1.00 98.69 151 SER A C 1
ATOM 1182 O O . SER A 1 151 ? 7.205 -9.843 -18.065 1.00 98.69 151 SER A O 1
ATOM 1184 N N . ARG A 1 152 ? 5.360 -8.563 -18.267 1.00 98.38 152 ARG A N 1
ATOM 1185 C CA . ARG A 1 152 ? 5.226 -8.683 -19.730 1.00 98.38 152 ARG A CA 1
ATOM 1186 C C . ARG A 1 152 ? 6.121 -7.705 -20.469 1.00 98.38 152 ARG A C 1
ATOM 1188 O O . ARG A 1 152 ? 6.527 -7.968 -21.594 1.00 98.38 152 ARG A O 1
ATOM 1195 N N . LEU A 1 153 ? 6.404 -6.580 -19.826 1.00 97.94 153 LEU A N 1
ATOM 1196 C CA . LEU A 1 153 ? 7.221 -5.499 -20.347 1.00 97.94 153 LEU A CA 1
ATOM 1197 C C . LEU A 1 153 ? 8.698 -5.725 -19.989 1.00 97.94 153 LEU A C 1
ATOM 1199 O O . LEU A 1 153 ? 8.982 -6.234 -18.897 1.00 97.94 153 LEU A O 1
ATOM 1203 N N . PRO A 1 154 ? 9.641 -5.341 -20.865 1.00 98.06 154 PRO A N 1
ATOM 1204 C CA . PRO A 1 154 ? 11.056 -5.607 -20.661 1.00 98.06 154 PRO A CA 1
ATOM 1205 C C . PRO A 1 154 ? 11.648 -4.833 -19.486 1.00 98.06 154 PRO A C 1
ATOM 1207 O O . PRO A 1 154 ? 11.359 -3.652 -19.289 1.00 98.06 154 PRO A O 1
ATOM 1210 N N . PHE A 1 155 ? 12.525 -5.499 -18.732 1.00 98.19 155 PHE A N 1
ATOM 1211 C CA . PHE A 1 155 ? 13.372 -4.846 -17.738 1.00 98.19 155 PHE A CA 1
ATOM 1212 C C . PHE A 1 155 ? 14.569 -4.190 -18.427 1.00 98.19 155 PHE A C 1
ATOM 1214 O O . PHE A 1 155 ? 15.300 -4.848 -19.165 1.00 98.19 155 PHE A O 1
ATOM 1221 N N . VAL A 1 156 ? 14.770 -2.899 -18.172 1.00 96.25 156 VAL A N 1
ATOM 1222 C CA . VAL A 1 156 ? 16.024 -2.189 -18.465 1.00 96.25 156 VAL A CA 1
ATOM 1223 C C . VAL A 1 156 ? 17.085 -2.613 -17.454 1.00 96.25 156 VAL A C 1
ATOM 1225 O O . VAL A 1 156 ? 18.216 -2.924 -17.813 1.00 96.25 156 VAL A O 1
ATOM 1228 N N . GLU A 1 157 ? 16.685 -2.678 -16.188 1.00 95.38 157 GLU A N 1
ATOM 1229 C CA . GLU A 1 157 ? 17.495 -3.153 -15.078 1.00 95.38 157 GLU A CA 1
ATOM 1230 C C . GLU A 1 157 ? 16.598 -3.900 -14.087 1.00 95.38 157 GLU A C 1
ATOM 1232 O O . GLU A 1 157 ? 15.441 -3.530 -13.884 1.00 95.38 157 GLU A O 1
ATOM 1237 N N . SER A 1 158 ? 17.130 -4.939 -13.445 1.00 97.56 158 SER A N 1
ATOM 1238 C CA . SER A 1 158 ? 16.493 -5.570 -12.291 1.00 97.56 158 SER A CA 1
ATOM 1239 C C . SER A 1 158 ? 17.546 -6.168 -11.366 1.00 97.56 158 SER A C 1
ATOM 1241 O O . SER A 1 158 ? 18.422 -6.894 -11.837 1.00 97.56 158 SER A O 1
ATOM 1243 N N . ARG A 1 159 ? 17.452 -5.909 -10.061 1.00 98.19 159 ARG A N 1
ATOM 1244 C CA . ARG A 1 159 ? 18.372 -6.462 -9.058 1.00 98.19 159 ARG A CA 1
ATOM 1245 C C . ARG A 1 159 ? 17.690 -6.672 -7.711 1.00 98.19 159 ARG A C 1
ATOM 1247 O O . ARG A 1 159 ? 16.814 -5.901 -7.319 1.00 98.19 159 ARG A O 1
ATOM 1254 N N . VAL A 1 160 ? 18.139 -7.700 -6.997 1.00 98.12 160 VAL A N 1
ATOM 1255 C CA . VAL A 1 160 ? 17.796 -7.911 -5.588 1.00 98.12 160 VAL A CA 1
ATOM 1256 C C . VAL A 1 160 ? 18.710 -7.026 -4.748 1.00 98.12 160 VAL A C 1
ATOM 1258 O O . VAL A 1 160 ? 19.917 -6.964 -4.986 1.00 98.12 160 VAL A O 1
ATOM 1261 N N . ILE A 1 161 ? 18.135 -6.320 -3.783 1.00 96.50 161 ILE A N 1
ATOM 1262 C CA . ILE A 1 161 ? 18.858 -5.502 -2.814 1.00 96.50 161 ILE A CA 1
ATOM 1263 C C . ILE A 1 161 ? 18.452 -5.885 -1.396 1.00 96.50 161 ILE A C 1
ATOM 1265 O O . ILE A 1 161 ? 17.311 -6.267 -1.149 1.00 96.50 161 ILE A O 1
ATOM 1269 N N . ASN A 1 162 ? 19.372 -5.692 -0.458 1.00 93.69 162 ASN A N 1
ATOM 1270 C CA . ASN A 1 162 ? 19.099 -5.797 0.970 1.00 93.69 162 ASN A CA 1
ATOM 1271 C C . ASN A 1 162 ? 19.166 -4.388 1.551 1.00 93.69 162 ASN A C 1
ATOM 1273 O O . ASN A 1 162 ? 20.233 -3.776 1.577 1.00 93.69 162 ASN A O 1
ATOM 1277 N N . ILE A 1 163 ? 18.019 -3.847 1.958 1.00 86.94 163 ILE A N 1
ATOM 1278 C CA . ILE A 1 163 ? 17.913 -2.429 2.320 1.00 86.94 163 ILE A CA 1
ATOM 1279 C C . ILE A 1 163 ? 18.506 -2.159 3.704 1.00 86.94 163 ILE A C 1
ATOM 1281 O O . ILE A 1 163 ? 19.194 -1.154 3.889 1.00 86.94 163 ILE A O 1
ATOM 1285 N N . LEU A 1 164 ? 18.242 -3.041 4.671 1.00 81.69 164 LEU A N 1
ATOM 1286 C CA . LEU A 1 164 ? 18.769 -2.942 6.027 1.00 81.69 164 LEU A CA 1
ATOM 1287 C C . LEU A 1 164 ? 18.536 -4.242 6.822 1.00 81.69 164 LEU A C 1
ATOM 1289 O O . LEU A 1 164 ? 17.832 -5.145 6.368 1.00 81.69 164 LEU A O 1
ATOM 1293 N N . GLY A 1 165 ? 19.074 -4.295 8.043 1.00 65.44 165 GLY A N 1
ATOM 1294 C CA . GLY A 1 165 ? 18.687 -5.265 9.064 1.00 65.44 165 GLY A CA 1
ATOM 1295 C C . GLY A 1 165 ? 19.020 -6.716 8.692 1.00 65.44 165 GLY A C 1
ATOM 1296 O O . GLY A 1 165 ? 20.118 -6.962 8.190 1.00 65.44 165 GLY A O 1
ATOM 1297 N N . PRO A 1 166 ? 18.113 -7.687 8.927 1.00 73.00 166 PRO A N 1
ATOM 1298 C CA . PRO A 1 166 ? 18.395 -9.126 8.822 1.00 73.00 166 PRO A CA 1
ATOM 1299 C C . PRO A 1 166 ? 18.633 -9.645 7.391 1.00 73.00 166 PRO A C 1
ATOM 1301 O O . PRO A 1 166 ? 18.672 -10.853 7.173 1.00 73.00 166 PRO A O 1
ATOM 1304 N N . GLY A 1 167 ? 18.809 -8.753 6.413 1.00 81.81 167 GLY A N 1
ATOM 1305 C CA . GLY A 1 167 ? 19.097 -9.119 5.029 1.00 81.81 167 GLY A CA 1
ATOM 1306 C C . GLY A 1 167 ? 17.871 -9.624 4.274 1.00 81.81 167 GLY A C 1
ATOM 1307 O O . GLY A 1 167 ? 18.000 -10.540 3.464 1.00 81.81 167 GLY A O 1
ATOM 1308 N N . LEU A 1 168 ? 16.689 -9.056 4.552 1.00 93.31 168 LEU A N 1
ATOM 1309 C CA . LEU A 1 168 ? 15.477 -9.370 3.794 1.00 93.31 168 LEU A CA 1
ATOM 1310 C C . LEU A 1 168 ? 15.563 -8.768 2.386 1.00 93.31 168 LEU A C 1
ATOM 1312 O O . LEU A 1 168 ? 15.931 -7.592 2.254 1.00 93.31 168 LEU A O 1
ATOM 1316 N N . PRO A 1 169 ? 15.217 -9.541 1.344 1.00 97.06 169 PRO A N 1
ATOM 1317 C CA . PRO A 1 169 ? 15.336 -9.077 -0.022 1.00 97.06 169 PRO A CA 1
ATOM 1318 C C . PRO A 1 169 ? 14.251 -8.054 -0.356 1.00 97.06 169 PRO A C 1
ATOM 1320 O O . PRO A 1 169 ? 13.105 -8.112 0.084 1.00 97.06 169 PRO A O 1
ATOM 1323 N N . SER A 1 170 ? 14.620 -7.101 -1.192 1.00 98.19 170 SER A N 1
ATOM 1324 C CA . SER A 1 170 ? 13.715 -6.232 -1.933 1.00 98.19 170 SER A CA 1
ATOM 1325 C C . SER A 1 170 ? 14.159 -6.230 -3.388 1.00 98.19 170 SER A C 1
ATOM 1327 O O . SER A 1 170 ? 15.326 -6.489 -3.685 1.00 98.19 170 SER A O 1
ATOM 1329 N N . ILE A 1 171 ? 13.248 -5.953 -4.312 1.00 98.62 171 ILE A N 1
ATOM 1330 C CA . ILE A 1 171 ? 13.572 -5.923 -5.738 1.00 98.62 171 ILE A CA 1
ATOM 1331 C C . ILE A 1 171 ? 13.468 -4.494 -6.244 1.00 98.62 171 ILE A C 1
ATOM 1333 O O . ILE A 1 171 ? 12.428 -3.855 -6.104 1.00 98.62 171 ILE A O 1
ATOM 1337 N N . LEU A 1 172 ? 14.545 -4.025 -6.872 1.00 98.50 172 LEU A N 1
ATOM 1338 C CA . LEU A 1 172 ? 14.510 -2.864 -7.748 1.00 98.50 172 LEU A CA 1
ATOM 1339 C C . LEU A 1 172 ? 14.407 -3.334 -9.190 1.00 98.50 172 LEU A C 1
ATOM 1341 O O . LEU A 1 172 ? 15.191 -4.181 -9.620 1.00 98.50 172 LEU A O 1
ATOM 1345 N N . ALA A 1 173 ? 13.476 -2.756 -9.937 1.00 98.31 173 ALA A N 1
ATOM 1346 C CA . ALA A 1 173 ? 13.357 -2.969 -11.369 1.00 98.31 173 ALA A CA 1
ATOM 1347 C C . ALA A 1 173 ? 13.040 -1.658 -12.089 1.00 98.31 173 ALA A C 1
ATOM 1349 O O . ALA A 1 173 ? 12.366 -0.782 -11.550 1.00 98.31 173 ALA A O 1
ATOM 1350 N N . VAL A 1 174 ? 13.512 -1.540 -13.323 1.00 98.06 174 VAL A N 1
ATOM 1351 C CA . VAL A 1 174 ? 13.133 -0.479 -14.253 1.00 98.06 174 VAL A CA 1
ATOM 1352 C C . VAL A 1 174 ? 12.453 -1.150 -15.433 1.00 98.06 174 VAL A C 1
ATOM 1354 O O . VAL A 1 174 ? 13.090 -1.882 -16.188 1.00 98.06 174 VAL A O 1
ATOM 1357 N N . VAL A 1 175 ? 11.147 -0.947 -15.559 1.00 97.38 175 VAL A N 1
ATOM 1358 C CA . VAL A 1 175 ? 10.305 -1.551 -16.592 1.00 97.38 175 VAL A CA 1
ATOM 1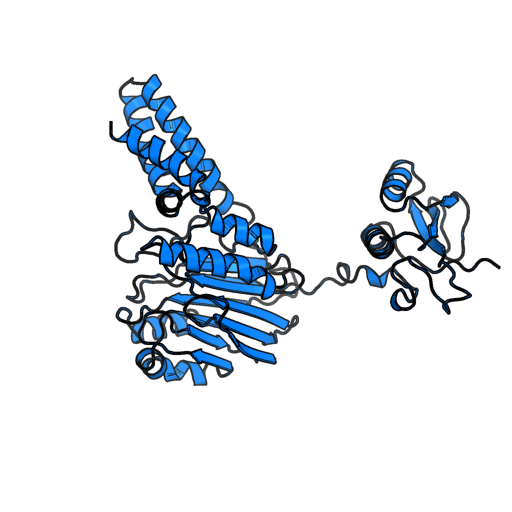359 C C . VAL A 1 175 ? 10.116 -0.553 -17.725 1.00 97.38 175 VAL A C 1
ATOM 1361 O O . VAL A 1 175 ? 9.638 0.557 -17.503 1.00 97.38 175 VAL A O 1
ATOM 1364 N N . LYS A 1 176 ? 10.454 -0.943 -18.952 1.00 95.12 176 LYS A N 1
ATOM 1365 C CA . LYS A 1 176 ? 10.279 -0.083 -20.123 1.00 95.12 176 LYS A CA 1
ATOM 1366 C C . LYS A 1 176 ? 8.823 -0.110 -20.587 1.00 95.12 176 LYS A C 1
ATOM 1368 O O . LYS A 1 176 ? 8.334 -1.150 -21.029 1.00 95.12 176 LYS A O 1
ATOM 1373 N N . THR A 1 177 ? 8.144 1.031 -20.514 1.00 91.44 177 THR A N 1
ATOM 1374 C CA . THR A 1 177 ? 6.771 1.212 -21.017 1.00 91.44 177 THR A CA 1
ATOM 1375 C C . THR A 1 177 ? 6.776 2.018 -22.319 1.00 91.44 177 THR A C 1
ATOM 1377 O O . THR A 1 177 ? 7.792 2.605 -22.693 1.00 91.44 177 THR A O 1
ATOM 1380 N N . GLU A 1 178 ? 5.637 2.103 -23.012 1.00 85.38 178 GLU A N 1
ATOM 1381 C CA . GLU A 1 178 ? 5.503 2.962 -24.202 1.00 85.38 178 GLU A CA 1
ATOM 1382 C C . GLU A 1 178 ? 5.677 4.459 -23.892 1.00 85.38 178 GLU A C 1
ATOM 1384 O O . GLU A 1 178 ? 6.015 5.237 -24.781 1.00 85.38 178 GLU A O 1
ATOM 1389 N N . LYS A 1 179 ? 5.457 4.871 -22.635 1.00 79.69 179 LYS A N 1
ATOM 1390 C CA . LYS A 1 179 ? 5.491 6.274 -22.189 1.00 79.69 179 LYS A CA 1
ATOM 1391 C C . LYS A 1 179 ? 6.767 6.644 -21.425 1.00 79.69 179 LYS A C 1
ATOM 1393 O O . LYS A 1 179 ? 6.893 7.772 -20.954 1.00 79.69 179 LYS A O 1
ATOM 1398 N N . GLY A 1 180 ? 7.713 5.711 -21.319 1.00 84.75 180 GLY A N 1
ATOM 1399 C CA . GLY A 1 180 ? 8.981 5.883 -20.613 1.00 84.75 180 GLY A CA 1
ATOM 1400 C C . GLY A 1 180 ? 9.245 4.788 -19.584 1.00 84.75 180 GLY A C 1
ATOM 1401 O O . GLY A 1 180 ? 8.521 3.793 -19.496 1.00 84.75 180 GLY A O 1
ATOM 1402 N N . ASP A 1 181 ? 10.303 4.976 -18.810 1.00 93.25 181 ASP A N 1
ATOM 1403 C CA . ASP A 1 181 ? 10.721 4.018 -17.795 1.00 93.25 181 ASP A CA 1
ATOM 1404 C C . ASP A 1 181 ? 9.846 4.129 -16.539 1.00 93.25 181 ASP A C 1
ATOM 1406 O O . ASP A 1 181 ? 9.593 5.221 -16.023 1.00 93.25 181 ASP A O 1
ATOM 1410 N N . LEU A 1 182 ? 9.386 2.977 -16.053 1.00 96.31 182 LEU A N 1
ATOM 1411 C CA . LEU A 1 182 ? 8.667 2.817 -14.798 1.00 96.31 182 LEU A CA 1
ATOM 1412 C C . LEU A 1 182 ? 9.596 2.176 -13.769 1.00 96.31 182 LEU A C 1
ATOM 1414 O O . LEU A 1 182 ? 9.976 1.011 -13.896 1.00 96.31 182 LEU A O 1
ATOM 1418 N N . HIS A 1 183 ? 9.934 2.926 -12.731 1.00 97.94 183 HIS A N 1
ATOM 1419 C CA . HIS A 1 183 ? 10.744 2.438 -11.625 1.00 97.94 183 HIS A CA 1
ATOM 1420 C C . HIS A 1 183 ? 9.865 1.672 -10.638 1.00 97.94 183 HIS A C 1
ATOM 1422 O O . HIS A 1 183 ? 8.768 2.109 -10.297 1.00 97.94 183 HIS A O 1
ATOM 1428 N N . ILE A 1 184 ? 10.335 0.522 -10.171 1.00 98.62 184 ILE A N 1
ATOM 1429 C CA . ILE A 1 184 ? 9.602 -0.342 -9.250 1.00 98.62 184 ILE A CA 1
ATOM 1430 C C . ILE A 1 184 ? 10.502 -0.708 -8.080 1.00 98.62 184 ILE A C 1
ATOM 1432 O O . ILE A 1 184 ? 11.616 -1.193 -8.277 1.00 98.62 184 ILE A O 1
ATOM 1436 N N . LEU A 1 185 ? 9.978 -0.523 -6.870 1.00 98.69 185 LEU A N 1
ATOM 1437 C CA . LEU A 1 185 ? 10.517 -1.081 -5.638 1.00 98.69 185 LEU A CA 1
ATOM 1438 C C . LEU A 1 185 ? 9.499 -2.055 -5.036 1.00 98.69 185 LEU A C 1
ATOM 1440 O O . LEU A 1 185 ? 8.445 -1.634 -4.569 1.00 98.69 185 LEU A O 1
ATOM 1444 N N . ALA A 1 186 ? 9.816 -3.346 -5.031 1.00 98.69 186 ALA A N 1
ATOM 1445 C CA . ALA A 1 186 ? 9.037 -4.364 -4.330 1.00 98.69 186 ALA A CA 1
ATOM 1446 C C . ALA A 1 186 ? 9.699 -4.689 -2.982 1.00 98.69 186 ALA A C 1
ATOM 1448 O O . ALA A 1 186 ? 10.905 -4.955 -2.956 1.00 98.69 186 ALA A O 1
ATOM 1449 N N . THR A 1 187 ? 8.963 -4.640 -1.867 1.00 98.19 187 THR A N 1
ATOM 1450 C CA . THR A 1 187 ? 9.550 -4.808 -0.525 1.00 98.19 187 THR A CA 1
ATOM 1451 C C . THR A 1 187 ? 8.560 -5.358 0.502 1.00 98.19 187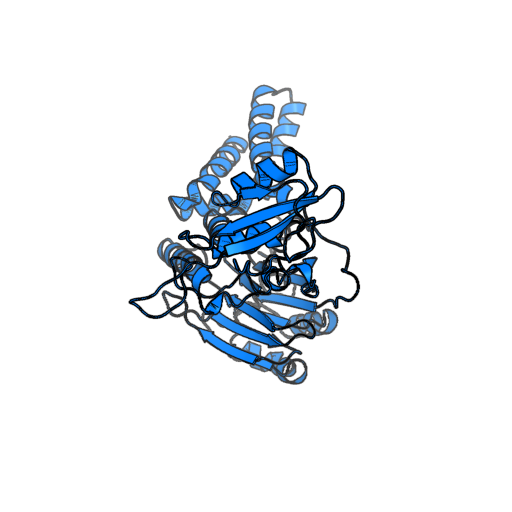 THR A C 1
ATOM 1453 O O . THR A 1 187 ? 7.465 -4.831 0.636 1.00 98.19 187 THR A O 1
ATOM 1456 N N . HIS A 1 188 ? 8.994 -6.339 1.298 1.00 98.06 188 HIS A N 1
ATOM 1457 C CA . HIS A 1 188 ? 8.208 -6.946 2.377 1.00 98.06 188 HIS A CA 1
ATOM 1458 C C . HIS A 1 188 ? 8.974 -6.830 3.712 1.00 98.06 188 HIS A C 1
ATOM 1460 O O . HIS A 1 188 ? 9.800 -7.690 4.032 1.00 98.06 188 HIS A O 1
ATOM 1466 N N . PRO A 1 189 ? 8.816 -5.729 4.473 1.00 96.62 189 PRO A N 1
ATOM 1467 C CA . PRO A 1 189 ? 9.465 -5.562 5.770 1.00 96.62 189 PRO A CA 1
ATOM 1468 C C . PRO A 1 189 ? 8.773 -6.368 6.889 1.00 96.62 1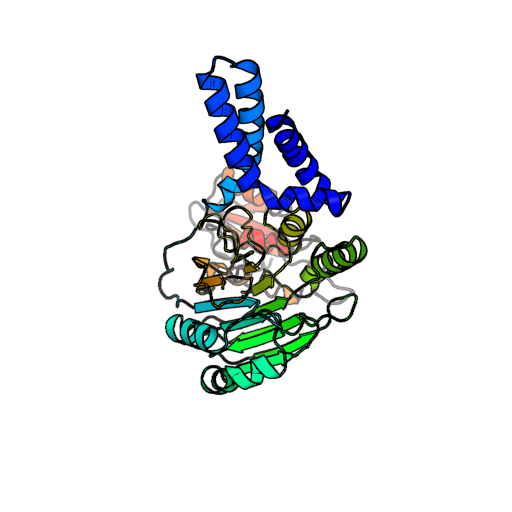89 PRO A C 1
ATOM 1470 O O . PRO A 1 189 ? 7.633 -6.806 6.766 1.00 96.62 189 PRO A O 1
ATOM 1473 N N . LEU A 1 190 ? 9.464 -6.522 8.026 1.00 97.12 190 LEU A N 1
ATOM 1474 C CA . LEU A 1 190 ? 9.031 -7.375 9.143 1.00 97.12 190 LEU A CA 1
ATOM 1475 C C . LEU A 1 190 ? 7.679 -6.973 9.783 1.00 97.12 190 LEU A C 1
ATOM 1477 O O . LEU A 1 190 ? 7.408 -5.780 9.977 1.00 97.12 190 LEU A O 1
ATOM 1481 N N . PRO A 1 191 ? 6.877 -7.951 10.250 1.00 96.88 191 PRO A N 1
ATOM 1482 C CA . PRO A 1 191 ? 5.609 -7.696 10.931 1.00 96.88 191 PRO A CA 1
ATOM 1483 C C . PRO A 1 191 ? 5.780 -7.182 12.374 1.00 96.88 191 PRO A C 1
ATOM 1485 O O . PRO A 1 191 ? 6.786 -7.468 13.027 1.00 96.88 191 PRO A O 1
ATOM 1488 N N . PRO A 1 192 ? 4.791 -6.463 12.945 1.00 95.62 192 PRO A N 1
ATOM 1489 C CA . PRO A 1 192 ? 4.850 -5.896 14.299 1.00 95.62 192 PRO A CA 1
ATOM 1490 C C . PRO A 1 192 ? 4.634 -6.928 15.432 1.00 95.62 192 PRO A C 1
ATOM 1492 O O . PRO A 1 192 ? 3.832 -6.704 16.336 1.00 95.62 192 PRO A O 1
ATOM 1495 N N . VAL A 1 193 ? 5.337 -8.065 15.417 1.00 96.31 193 VAL A N 1
ATOM 1496 C CA . VAL A 1 193 ? 5.167 -9.142 16.425 1.00 96.31 193 VAL A CA 1
ATOM 1497 C C . VAL A 1 193 ? 6.078 -9.002 17.648 1.00 96.31 193 VAL A C 1
ATOM 1499 O O . VAL A 1 193 ? 5.854 -9.645 18.672 1.00 96.31 193 VAL A O 1
ATOM 1502 N N . SER A 1 194 ? 7.105 -8.157 17.562 1.00 97.00 194 SER A N 1
ATOM 1503 C CA . SER A 1 194 ? 8.022 -7.851 18.660 1.00 97.00 194 SER A CA 1
ATOM 1504 C C . SER A 1 194 ? 8.566 -6.424 18.545 1.00 97.00 194 SER A C 1
ATOM 1506 O O . SER A 1 194 ? 8.431 -5.764 17.505 1.00 97.00 194 SER A O 1
ATOM 1508 N N . SER A 1 195 ? 9.208 -5.943 19.616 1.00 96.50 195 SER A N 1
ATOM 1509 C CA . SER A 1 195 ? 9.919 -4.659 19.602 1.00 96.50 195 SER A CA 1
ATOM 1510 C C . SER A 1 195 ? 11.045 -4.644 18.573 1.00 96.50 195 SER A C 1
ATOM 1512 O O . SER A 1 195 ? 11.189 -3.664 17.852 1.00 96.50 195 SER A O 1
ATOM 1514 N N . GLU A 1 196 ? 11.809 -5.735 18.487 1.00 95.88 196 GLU A N 1
ATOM 1515 C CA . GLU A 1 196 ? 12.927 -5.876 17.554 1.00 95.88 196 GLU A CA 1
ATOM 1516 C C . GLU A 1 196 ? 12.446 -5.873 16.100 1.00 95.88 196 GLU A C 1
ATOM 1518 O O . GLU A 1 196 ? 12.965 -5.117 15.284 1.00 95.88 196 GLU A O 1
ATOM 1523 N N . TYR A 1 197 ? 11.401 -6.640 15.775 1.00 96.38 197 TYR A N 1
ATOM 1524 C CA . TYR A 1 197 ? 10.870 -6.681 14.410 1.00 96.38 197 TYR A CA 1
ATOM 1525 C C . TYR A 1 197 ? 10.310 -5.325 13.989 1.00 96.38 197 TYR A C 1
ATOM 1527 O O . TYR A 1 197 ? 10.549 -4.863 12.876 1.00 96.38 197 TYR A O 1
ATOM 1535 N N . SER A 1 198 ? 9.609 -4.648 14.901 1.00 96.81 198 SER A N 1
ATOM 1536 C CA . SER A 1 198 ? 9.086 -3.310 14.637 1.00 96.81 198 SER A CA 1
ATOM 1537 C C . SER A 1 198 ? 10.197 -2.278 14.453 1.00 96.81 198 SER A C 1
ATOM 1539 O O . SER A 1 198 ? 10.065 -1.402 13.602 1.00 96.81 198 SER A O 1
ATOM 1541 N N . MET A 1 199 ? 11.288 -2.379 15.218 1.00 96.19 199 MET A N 1
ATOM 1542 C CA . MET A 1 199 ? 12.474 -1.539 15.048 1.00 96.19 199 MET A CA 1
ATOM 1543 C C . MET A 1 199 ? 13.076 -1.741 13.655 1.00 96.19 199 MET A C 1
ATOM 1545 O O . MET A 1 199 ? 13.166 -0.775 12.901 1.00 96.19 199 MET A O 1
ATOM 1549 N N . TRP A 1 200 ? 13.372 -2.986 13.268 1.00 96.31 200 TRP A N 1
ATOM 1550 C CA . TRP A 1 200 ? 13.938 -3.297 11.953 1.00 96.31 200 TRP A CA 1
ATOM 1551 C C . TRP A 1 200 ? 13.030 -2.879 10.794 1.00 96.31 200 TRP A C 1
ATOM 1553 O O . TRP A 1 200 ? 13.507 -2.254 9.847 1.00 96.31 200 TRP A O 1
ATOM 1563 N N . ARG A 1 201 ? 11.717 -3.138 10.888 1.00 96.62 201 ARG A N 1
ATOM 1564 C CA . ARG A 1 201 ? 10.728 -2.648 9.914 1.00 96.62 201 ARG A CA 1
ATOM 1565 C C . ARG A 1 201 ? 10.823 -1.130 9.777 1.00 96.62 201 ARG A C 1
ATOM 1567 O O . ARG A 1 201 ? 10.948 -0.612 8.673 1.00 96.62 201 ARG A O 1
ATOM 1574 N N . ASN A 1 202 ? 10.775 -0.406 10.893 1.00 96.31 202 ASN A N 1
ATOM 1575 C CA . ASN A 1 202 ? 10.778 1.054 10.888 1.00 96.31 202 ASN A CA 1
ATOM 1576 C C . ASN A 1 202 ? 12.087 1.644 10.339 1.00 96.31 202 ASN A C 1
ATOM 1578 O O . ASN A 1 202 ? 12.045 2.666 9.653 1.00 96.31 202 ASN A O 1
ATOM 1582 N N . GLU A 1 203 ? 13.233 1.020 10.615 1.00 95.56 203 GLU A N 1
ATOM 1583 C CA . GLU A 1 203 ? 14.519 1.438 10.055 1.00 95.56 203 GLU A CA 1
ATOM 1584 C C . GLU A 1 203 ? 14.599 1.166 8.550 1.00 95.56 203 GLU A C 1
ATOM 1586 O O . GLU A 1 203 ? 15.031 2.047 7.807 1.00 95.56 203 GLU A O 1
ATOM 1591 N N . GLN A 1 204 ? 14.121 0.005 8.083 1.00 95.94 204 GLN A N 1
ATOM 1592 C CA . GLN A 1 204 ? 14.016 -0.303 6.654 1.00 95.94 204 GLN A CA 1
ATOM 1593 C C . GLN A 1 204 ? 13.136 0.726 5.935 1.00 95.94 204 GLN A C 1
ATOM 1595 O O . GLN A 1 204 ? 13.573 1.295 4.936 1.00 95.94 204 GLN A O 1
ATOM 1600 N N . LEU A 1 205 ? 11.949 1.036 6.478 1.00 96.44 205 LEU A N 1
ATOM 1601 C CA . LEU A 1 205 ? 11.045 2.060 5.935 1.00 96.44 205 LEU A CA 1
ATOM 1602 C C . LEU A 1 205 ? 11.734 3.431 5.817 1.00 96.44 205 LEU A C 1
ATOM 1604 O O . LEU A 1 205 ? 11.574 4.111 4.807 1.00 96.44 205 LEU A O 1
ATOM 1608 N N . ALA A 1 206 ? 12.548 3.813 6.805 1.00 95.56 206 ALA A N 1
ATOM 1609 C CA . ALA A 1 206 ? 13.300 5.070 6.792 1.00 95.56 206 ALA A CA 1
ATOM 1610 C C . ALA A 1 206 ? 14.446 5.105 5.760 1.00 95.56 206 ALA A C 1
ATOM 1612 O O . ALA A 1 206 ? 14.959 6.181 5.456 1.00 95.56 206 ALA A O 1
ATOM 1613 N N . GLN A 1 207 ? 14.873 3.958 5.217 1.00 95.56 207 GLN A N 1
ATOM 1614 C CA . GLN A 1 207 ? 15.862 3.906 4.134 1.00 95.56 207 GLN A CA 1
ATOM 1615 C C . GLN A 1 207 ? 15.234 3.914 2.738 1.00 95.56 207 GLN A C 1
ATOM 1617 O O . GLN A 1 207 ? 15.931 4.248 1.780 1.00 95.56 207 GLN A O 1
ATOM 1622 N N . LEU A 1 208 ? 13.946 3.576 2.602 1.00 95.44 208 LEU A N 1
ATOM 1623 C CA . LEU A 1 208 ? 13.266 3.503 1.301 1.00 95.44 208 LEU A CA 1
ATOM 1624 C C . LEU A 1 208 ? 13.370 4.789 0.459 1.00 95.44 208 LEU A C 1
ATOM 1626 O O . LEU A 1 208 ? 13.553 4.649 -0.751 1.00 95.44 208 LEU A O 1
ATOM 1630 N N . PRO A 1 209 ? 13.368 6.018 1.027 1.00 95.00 209 PRO A N 1
ATOM 1631 C CA . PRO A 1 209 ? 13.582 7.239 0.244 1.00 95.00 209 PRO A CA 1
ATOM 1632 C C . PRO A 1 209 ? 14.889 7.274 -0.561 1.00 95.00 209 PRO A C 1
ATOM 1634 O O . PRO A 1 209 ? 14.972 7.990 -1.549 1.00 95.00 209 PRO A O 1
ATOM 1637 N N . LYS A 1 210 ? 15.908 6.485 -0.193 1.00 94.06 210 LYS A N 1
ATOM 1638 C CA . LYS A 1 210 ? 17.172 6.386 -0.949 1.00 94.06 210 LYS A CA 1
ATOM 1639 C C . LYS A 1 210 ? 17.047 5.572 -2.241 1.00 94.06 210 LYS A C 1
ATOM 1641 O O . LYS A 1 210 ? 17.927 5.647 -3.092 1.00 94.06 210 LYS A O 1
ATOM 1646 N N . TYR A 1 211 ? 15.992 4.770 -2.361 1.00 94.00 211 TYR A N 1
ATOM 1647 C CA . TYR A 1 211 ? 15.774 3.822 -3.457 1.00 94.00 211 TYR A CA 1
ATOM 1648 C C . TYR A 1 211 ? 14.584 4.200 -4.345 1.00 94.00 211 TYR A C 1
ATOM 1650 O O . TYR A 1 211 ? 14.293 3.505 -5.315 1.00 94.00 211 TYR A O 1
ATOM 1658 N N . VAL A 1 212 ? 13.897 5.292 -4.013 1.00 92.12 212 VAL A N 1
ATOM 1659 C CA . VAL A 1 212 ? 12.701 5.780 -4.697 1.00 92.12 212 VAL A CA 1
ATOM 1660 C C . VAL A 1 212 ? 12.964 7.200 -5.170 1.00 92.12 212 VAL A C 1
ATOM 1662 O O . VAL A 1 212 ? 13.438 8.031 -4.402 1.00 92.12 212 VAL A O 1
ATOM 1665 N N . ASN A 1 213 ? 12.595 7.498 -6.414 1.00 86.94 213 ASN A N 1
ATOM 1666 C CA . ASN A 1 213 ? 12.634 8.851 -6.951 1.00 86.94 213 ASN A CA 1
ATOM 1667 C C . ASN A 1 213 ? 11.242 9.280 -7.433 1.00 86.94 213 ASN A C 1
ATOM 1669 O O . ASN A 1 213 ? 10.830 8.959 -8.544 1.00 86.94 213 ASN A O 1
ATOM 1673 N N . ALA A 1 214 ? 10.523 10.060 -6.622 1.00 82.06 214 ALA A N 1
ATOM 1674 C CA . ALA A 1 214 ? 9.177 10.518 -6.974 1.00 82.06 214 ALA A CA 1
ATOM 1675 C C . ALA A 1 214 ? 9.129 11.540 -8.131 1.00 82.06 214 ALA A C 1
ATOM 1677 O O . ALA A 1 214 ? 8.037 11.879 -8.573 1.00 82.06 214 ALA A O 1
ATOM 1678 N N . THR A 1 215 ? 10.274 12.012 -8.644 1.00 83.00 215 THR A N 1
ATOM 1679 C CA . THR A 1 215 ? 10.342 12.857 -9.862 1.00 83.00 215 THR A CA 1
ATOM 1680 C C . THR A 1 215 ? 10.287 12.057 -11.169 1.00 83.00 215 THR A C 1
ATOM 1682 O O . THR A 1 215 ? 10.315 12.622 -12.266 1.00 83.00 215 THR A O 1
ATOM 1685 N N . GLN A 1 216 ? 10.253 10.731 -11.053 1.00 90.44 216 GLN A N 1
ATOM 1686 C CA . GLN A 1 216 ? 10.082 9.796 -12.154 1.00 90.44 216 GLN A CA 1
ATOM 1687 C C . GLN A 1 216 ? 8.857 8.912 -11.883 1.00 90.44 216 GLN A C 1
ATOM 1689 O O . GLN A 1 216 ? 8.496 8.705 -10.715 1.00 90.44 216 GLN A O 1
ATOM 1694 N N . PRO A 1 217 ? 8.217 8.351 -12.927 1.00 94.50 217 PRO A N 1
ATOM 1695 C CA . PRO A 1 217 ? 7.184 7.336 -12.760 1.00 94.50 217 PRO A CA 1
ATOM 1696 C C . PRO A 1 217 ? 7.715 6.180 -11.908 1.00 94.50 217 PRO A C 1
ATOM 1698 O O . PRO A 1 217 ? 8.588 5.429 -12.337 1.00 94.50 217 PRO A O 1
ATOM 1701 N N . THR A 1 218 ? 7.216 6.072 -10.678 1.00 97.19 218 THR A N 1
ATOM 1702 C CA . THR A 1 218 ? 7.714 5.118 -9.686 1.00 97.19 218 THR A CA 1
ATOM 1703 C C . THR A 1 218 ? 6.554 4.454 -8.969 1.00 97.19 218 THR A C 1
ATOM 1705 O O . THR A 1 218 ? 5.656 5.149 -8.495 1.00 97.19 218 THR A O 1
ATOM 1708 N N . LEU A 1 219 ? 6.603 3.129 -8.843 1.00 98.56 219 LEU A N 1
ATOM 1709 C CA . LEU A 1 219 ? 5.748 2.342 -7.965 1.00 98.56 219 LEU A CA 1
ATOM 1710 C C . LEU A 1 219 ? 6.562 1.724 -6.831 1.00 98.56 219 LEU A C 1
ATOM 1712 O O . LEU A 1 219 ? 7.652 1.198 -7.041 1.00 98.56 219 LEU A O 1
ATOM 1716 N N . LEU A 1 220 ? 5.987 1.726 -5.635 1.00 98.75 220 LEU A N 1
ATOM 1717 C CA . LEU A 1 220 ? 6.442 0.918 -4.514 1.00 98.75 220 LEU A CA 1
ATOM 1718 C C . LEU A 1 220 ? 5.322 -0.048 -4.147 1.00 98.75 220 LEU A C 1
ATOM 1720 O O . LEU A 1 220 ? 4.221 0.396 -3.830 1.00 98.75 220 LEU A O 1
ATOM 1724 N N . LEU A 1 221 ? 5.588 -1.348 -4.215 1.00 98.69 221 LEU A N 1
ATOM 1725 C CA . LEU A 1 221 ? 4.611 -2.392 -3.922 1.00 98.69 221 LEU A CA 1
ATOM 1726 C C . LEU A 1 221 ? 5.097 -3.247 -2.754 1.00 98.69 221 LEU A C 1
ATOM 1728 O O . LEU A 1 221 ? 6.253 -3.668 -2.750 1.00 98.69 221 LEU A O 1
ATOM 1732 N N . GLY A 1 222 ? 4.215 -3.531 -1.803 1.00 98.56 222 GLY A N 1
ATOM 1733 C CA . GLY A 1 222 ? 4.446 -4.608 -0.848 1.00 98.56 222 GLY A CA 1
ATOM 1734 C C . GLY A 1 222 ? 3.503 -4.635 0.344 1.00 98.56 222 GLY A C 1
ATOM 1735 O O . GLY A 1 222 ? 2.801 -3.653 0.618 1.00 98.56 222 GLY A O 1
ATOM 1736 N N . ASP A 1 223 ? 3.488 -5.759 1.053 1.00 98.69 223 ASP A N 1
ATOM 1737 C CA . ASP A 1 223 ? 2.982 -5.844 2.418 1.00 98.69 223 ASP A CA 1
ATOM 1738 C C . ASP A 1 223 ? 3.925 -5.076 3.346 1.00 98.69 223 ASP A C 1
ATOM 1740 O O . ASP A 1 223 ? 4.963 -5.561 3.791 1.00 98.69 223 ASP A O 1
ATOM 1744 N N . LEU A 1 224 ? 3.558 -3.832 3.657 1.00 98.38 224 LEU A N 1
ATOM 1745 C CA . LEU A 1 224 ? 4.377 -2.979 4.517 1.00 98.38 224 LEU A CA 1
ATOM 1746 C C . LEU A 1 224 ? 4.167 -3.271 6.003 1.00 98.38 224 LEU A C 1
ATOM 1748 O O . LEU A 1 224 ? 4.768 -2.589 6.841 1.00 98.38 224 LEU A O 1
ATOM 1752 N N . ASN A 1 225 ? 3.298 -4.230 6.342 1.00 98.38 225 ASN A N 1
ATOM 1753 C CA . ASN A 1 225 ? 2.933 -4.574 7.709 1.00 98.38 225 ASN A CA 1
ATOM 1754 C C . ASN A 1 225 ? 2.448 -3.360 8.528 1.00 98.38 225 ASN A C 1
ATOM 1756 O O . ASN A 1 225 ? 2.591 -3.289 9.752 1.00 98.38 225 ASN A O 1
ATOM 1760 N N . LEU A 1 226 ? 1.871 -2.374 7.833 1.00 98.00 226 LEU A N 1
ATOM 1761 C CA . LEU A 1 226 ? 1.336 -1.135 8.380 1.00 98.00 226 LEU A CA 1
ATOM 1762 C C . LEU A 1 226 ? 0.034 -0.773 7.679 1.00 98.00 226 LEU A C 1
ATOM 1764 O O . LEU A 1 226 ? -0.120 -0.968 6.483 1.00 98.00 226 LEU A O 1
ATOM 1768 N N . THR A 1 227 ? -0.880 -0.147 8.410 1.00 98.56 227 THR A N 1
ATOM 1769 C CA . THR A 1 227 ? -2.062 0.499 7.821 1.00 98.56 227 THR A CA 1
ATOM 1770 C C . THR A 1 227 ? -1.770 1.952 7.436 1.00 98.56 227 THR A C 1
ATOM 1772 O O . THR A 1 227 ? -0.904 2.560 8.076 1.00 98.56 227 THR A O 1
ATOM 1775 N N . PRO A 1 228 ? -2.578 2.590 6.561 1.00 98.12 228 PRO A N 1
ATOM 1776 C CA . PRO A 1 228 ? -2.427 4.004 6.198 1.00 98.12 228 PRO A CA 1
ATOM 1777 C C . PRO A 1 228 ? -2.442 4.971 7.393 1.00 98.12 228 PRO A C 1
ATOM 1779 O O . PRO A 1 228 ? -1.947 6.098 7.339 1.00 98.12 228 PRO A O 1
ATOM 1782 N N . TRP A 1 229 ? -3.008 4.522 8.514 1.00 98.06 229 TRP A N 1
ATOM 1783 C CA . TRP A 1 229 ? -3.125 5.287 9.751 1.00 98.06 229 TRP A CA 1
ATOM 1784 C C . TRP A 1 229 ? -1.918 5.165 10.694 1.00 98.06 229 TRP A C 1
ATOM 1786 O O . TRP A 1 229 ? -1.901 5.862 11.714 1.00 98.06 229 TRP A O 1
ATOM 1796 N N . SER A 1 230 ? -0.910 4.347 10.378 1.00 98.31 230 SER A N 1
ATOM 1797 C CA . SER A 1 230 ? 0.331 4.295 11.162 1.00 98.31 230 SER A CA 1
ATOM 1798 C C . SER A 1 230 ? 1.138 5.583 10.986 1.00 98.31 230 SER A C 1
ATOM 1800 O O . SER A 1 230 ? 1.127 6.222 9.929 1.00 98.31 230 SER A O 1
ATOM 1802 N N . TYR A 1 231 ? 1.862 5.972 12.037 1.00 98.00 231 TYR A N 1
ATOM 1803 C CA . TYR A 1 231 ? 2.826 7.069 11.957 1.00 98.00 231 TYR A CA 1
ATOM 1804 C C . TYR A 1 231 ? 3.915 6.791 10.911 1.00 98.00 231 TYR A C 1
ATOM 1806 O O . TYR A 1 231 ? 4.247 7.676 10.124 1.00 98.00 231 TYR A O 1
ATOM 1814 N N . HIS A 1 232 ? 4.435 5.563 10.877 1.00 98.25 232 HIS A N 1
ATOM 1815 C CA . HIS A 1 232 ? 5.550 5.187 10.009 1.00 98.25 232 HIS A CA 1
ATOM 1816 C C . HIS A 1 232 ? 5.148 5.150 8.532 1.00 98.25 232 HIS A C 1
ATOM 1818 O O . HIS A 1 232 ? 5.931 5.567 7.684 1.00 98.25 232 HIS A O 1
ATOM 1824 N N . PHE A 1 233 ? 3.903 4.767 8.233 1.00 98.56 233 PHE A N 1
ATOM 1825 C CA . PHE A 1 233 ? 3.363 4.830 6.874 1.00 98.56 233 PHE A CA 1
ATOM 1826 C C . PHE A 1 233 ? 3.242 6.277 6.377 1.00 98.56 233 PHE A C 1
ATOM 1828 O O . PHE A 1 233 ? 3.742 6.618 5.309 1.00 98.56 233 PHE A O 1
ATOM 1835 N N . ARG A 1 234 ? 2.644 7.173 7.177 1.00 97.56 234 ARG A N 1
ATOM 1836 C CA . ARG A 1 234 ? 2.547 8.598 6.807 1.00 97.56 234 ARG A CA 1
ATOM 1837 C C . ARG A 1 234 ? 3.916 9.253 6.653 1.00 97.56 234 ARG A C 1
ATOM 1839 O O . ARG A 1 234 ? 4.098 10.067 5.753 1.00 97.56 234 ARG A O 1
ATOM 1846 N N . LYS A 1 235 ? 4.868 8.891 7.518 1.00 97.75 235 LYS A N 1
ATOM 1847 C CA . LYS A 1 235 ? 6.252 9.355 7.429 1.00 97.75 235 LYS A CA 1
ATOM 1848 C C . LYS A 1 235 ? 6.900 8.907 6.113 1.00 97.75 235 LYS A C 1
ATOM 1850 O O . LYS A 1 235 ? 7.495 9.739 5.442 1.00 97.75 235 LYS A O 1
ATOM 1855 N N . LEU A 1 236 ? 6.715 7.646 5.708 1.00 97.94 236 LEU A N 1
ATOM 1856 C CA . LEU A 1 236 ? 7.205 7.144 4.421 1.00 97.94 236 LEU A CA 1
ATOM 1857 C C . LEU A 1 236 ? 6.661 7.967 3.243 1.00 97.94 236 LEU A C 1
ATOM 1859 O O . LEU A 1 236 ? 7.436 8.381 2.384 1.00 97.94 236 LEU A O 1
ATOM 1863 N N . LEU A 1 237 ? 5.352 8.244 3.206 1.00 97.06 237 LEU A N 1
ATOM 1864 C CA . LEU A 1 237 ? 4.764 9.078 2.146 1.00 97.06 237 LEU A CA 1
ATOM 1865 C C . LEU A 1 237 ? 5.358 10.490 2.134 1.00 97.06 237 LEU A C 1
ATOM 1867 O O . LEU A 1 237 ? 5.691 11.012 1.075 1.00 97.06 237 LEU A O 1
ATOM 1871 N N . GLN A 1 238 ? 5.534 11.092 3.312 1.00 96.44 238 GLN A N 1
ATOM 1872 C CA . GLN A 1 238 ? 6.117 12.425 3.441 1.00 96.44 238 GLN A CA 1
ATOM 1873 C C . GLN A 1 238 ? 7.572 12.477 2.954 1.00 96.44 238 GLN A C 1
ATOM 1875 O O . GLN A 1 238 ? 7.944 13.423 2.267 1.00 96.44 238 GLN A O 1
ATOM 1880 N N . GLU A 1 239 ? 8.391 11.486 3.310 1.00 94.00 239 GLU A N 1
ATOM 1881 C CA . GLU A 1 239 ? 9.822 11.464 2.977 1.00 94.00 239 GLU A CA 1
ATOM 1882 C C . GLU A 1 239 ? 10.092 11.060 1.525 1.00 94.00 239 GLU A C 1
ATOM 1884 O O . GLU A 1 239 ? 11.081 11.497 0.944 1.00 94.00 239 GLU A O 1
ATOM 1889 N N . THR A 1 240 ? 9.226 10.238 0.930 1.00 94.19 240 THR A N 1
ATOM 1890 C CA . THR A 1 240 ? 9.372 9.807 -0.470 1.00 94.19 240 THR A CA 1
ATOM 1891 C C . THR A 1 240 ? 8.670 10.729 -1.462 1.00 94.19 240 THR A C 1
ATOM 1893 O O . THR A 1 240 ? 9.034 10.742 -2.633 1.00 94.19 240 THR A O 1
ATOM 1896 N N . GLY A 1 241 ? 7.637 11.461 -1.034 1.00 94.56 241 GLY A N 1
ATOM 1897 C CA . GLY A 1 241 ? 6.732 12.181 -1.932 1.00 94.56 241 GLY A CA 1
ATOM 1898 C C . GLY A 1 241 ? 5.772 11.273 -2.715 1.00 94.56 241 GLY A C 1
ATOM 1899 O O . GLY A 1 241 ? 5.051 11.762 -3.589 1.00 94.56 241 GLY A O 1
ATOM 1900 N N . LEU A 1 242 ? 5.745 9.964 -2.426 1.00 96.31 242 LEU A N 1
ATOM 1901 C CA . LEU A 1 242 ? 4.784 9.037 -3.021 1.00 96.31 242 LEU A CA 1
ATOM 1902 C C . LEU A 1 242 ? 3.372 9.254 -2.457 1.00 96.31 242 LEU A C 1
ATOM 1904 O O . LEU A 1 242 ? 3.167 9.788 -1.366 1.00 96.31 242 LEU A O 1
ATOM 1908 N N . ARG A 1 243 ? 2.383 8.785 -3.213 1.00 96.62 243 ARG A N 1
ATOM 1909 C CA . ARG A 1 243 ? 0.960 8.786 -2.875 1.00 96.62 243 ARG A CA 1
ATOM 1910 C C . ARG A 1 243 ? 0.459 7.357 -2.720 1.00 96.62 243 ARG A C 1
ATOM 1912 O O . ARG A 1 243 ? 0.924 6.450 -3.401 1.00 96.62 243 ARG A O 1
ATOM 1919 N N . ASP A 1 244 ? -0.496 7.167 -1.822 1.00 96.75 244 ASP A N 1
ATOM 1920 C CA . ASP A 1 244 ? -1.164 5.883 -1.609 1.00 96.75 244 ASP A CA 1
ATOM 1921 C C . ASP A 1 244 ? -2.257 5.674 -2.668 1.00 96.75 244 ASP A C 1
ATOM 1923 O O . ASP A 1 244 ? -3.181 6.483 -2.769 1.00 96.75 244 ASP A O 1
ATOM 1927 N N . SER A 1 245 ? -2.177 4.576 -3.430 1.00 96.81 245 SER A N 1
ATOM 1928 C CA . SER A 1 245 ? -3.165 4.238 -4.468 1.00 96.81 245 SER A CA 1
ATOM 1929 C C . SER A 1 245 ? -4.584 4.035 -3.938 1.00 96.81 245 SER A C 1
ATOM 1931 O O . SER A 1 245 ? -5.524 4.025 -4.729 1.00 96.81 245 SER A O 1
ATOM 1933 N N . SER A 1 246 ? -4.772 3.836 -2.628 1.00 95.44 246 SER A N 1
ATOM 1934 C CA . SER A 1 246 ? -6.103 3.694 -2.027 1.00 95.44 246 SER A CA 1
ATOM 1935 C C . SER A 1 246 ? -6.875 5.010 -1.933 1.00 95.44 246 SER A C 1
ATOM 1937 O O . SER A 1 246 ? -8.099 4.979 -1.790 1.00 95.44 246 SER A O 1
ATOM 1939 N N . GLN A 1 247 ? -6.200 6.158 -2.074 1.00 94.12 247 GLN A N 1
ATOM 1940 C CA . GLN A 1 247 ? -6.841 7.473 -2.100 1.00 94.12 247 GLN A CA 1
ATOM 1941 C C . GLN A 1 247 ? -7.861 7.548 -3.244 1.00 94.12 247 GLN A C 1
ATOM 1943 O O . GLN A 1 247 ? -7.521 7.422 -4.419 1.00 94.12 247 GLN A O 1
ATOM 1948 N N . GLY A 1 248 ? -9.130 7.739 -2.884 1.00 93.81 248 GLY A N 1
ATOM 1949 C CA . GLY A 1 248 ? -10.251 7.815 -3.816 1.00 93.81 248 GLY A CA 1
ATOM 1950 C C . GLY A 1 248 ? -11.001 6.510 -4.055 1.00 93.81 248 GLY A C 1
ATOM 1951 O O . GLY A 1 248 ? -12.041 6.536 -4.708 1.00 93.81 248 GLY A O 1
ATOM 1952 N N . TYR A 1 249 ? -10.517 5.392 -3.512 1.00 95.69 249 TYR A N 1
ATOM 1953 C CA . TYR A 1 249 ? -11.096 4.059 -3.720 1.00 95.69 249 TYR A CA 1
ATOM 1954 C C . TYR A 1 249 ? -11.590 3.403 -2.424 1.00 95.69 249 TYR A C 1
ATOM 1956 O O . TYR A 1 249 ? -12.074 2.266 -2.439 1.00 95.69 249 TYR A O 1
ATOM 1964 N N . GLY A 1 250 ? -11.517 4.138 -1.313 1.00 95.94 250 GLY A N 1
ATOM 1965 C CA . GLY A 1 250 ? -12.027 3.742 -0.011 1.00 95.94 250 GLY A CA 1
ATOM 1966 C C . GLY A 1 250 ? -11.126 2.760 0.731 1.00 95.94 250 GLY A C 1
ATOM 1967 O O . GLY A 1 250 ? -10.019 2.422 0.313 1.00 95.94 250 GLY A O 1
ATOM 1968 N N . VAL A 1 251 ? -11.616 2.289 1.879 1.00 97.25 251 VAL A N 1
ATOM 1969 C CA . VAL A 1 251 ? -10.903 1.281 2.672 1.00 97.25 251 VAL A CA 1
ATOM 1970 C C . VAL A 1 251 ? -10.987 -0.063 1.961 1.00 97.25 251 VAL A C 1
ATOM 1972 O O . VAL A 1 251 ? -12.071 -0.607 1.766 1.00 97.25 251 VAL A O 1
ATOM 1975 N N . GLN A 1 252 ? -9.827 -0.625 1.642 1.00 96.81 252 GLN A N 1
ATOM 1976 C CA . GLN A 1 252 ? -9.698 -1.882 0.918 1.00 96.81 252 GLN A CA 1
ATOM 1977 C C . GLN A 1 252 ? -8.752 -2.813 1.676 1.00 96.81 252 GLN A C 1
ATOM 1979 O O . GLN A 1 252 ? -7.549 -2.815 1.407 1.00 96.81 252 GLN A O 1
ATOM 1984 N N . PRO A 1 253 ? -9.264 -3.541 2.682 1.00 97.50 253 PRO A N 1
ATOM 1985 C CA . PRO A 1 253 ? -8.422 -4.336 3.549 1.00 97.50 253 PRO A CA 1
ATOM 1986 C C . PRO A 1 253 ? -8.007 -5.642 2.872 1.00 97.50 253 PRO A C 1
ATOM 1988 O O . PRO A 1 253 ? -8.830 -6.319 2.254 1.00 97.50 253 PRO A O 1
ATOM 1991 N N . SER A 1 254 ? -6.740 -6.000 3.037 1.00 98.12 254 SER A N 1
ATOM 1992 C CA . SER A 1 254 ? -6.116 -7.165 2.414 1.00 98.12 254 SER A CA 1
ATOM 1993 C C . SER A 1 254 ? -5.874 -8.313 3.395 1.00 98.12 254 SER A C 1
ATOM 1995 O O . SER A 1 254 ? -5.767 -9.448 2.953 1.00 98.12 254 SER A O 1
ATOM 1997 N N . TRP A 1 255 ? -5.887 -8.067 4.711 1.00 98.38 255 TRP A N 1
ATOM 1998 C CA . TRP A 1 255 ? -5.603 -9.085 5.731 1.00 98.38 255 TRP A CA 1
ATOM 1999 C C . TRP A 1 255 ? -6.478 -8.920 6.987 1.00 98.38 255 TRP A C 1
ATOM 2001 O O . TRP A 1 255 ? -6.763 -7.784 7.353 1.00 98.38 255 TRP A O 1
ATOM 2011 N N . PRO A 1 256 ? -6.907 -9.988 7.691 1.00 97.50 256 PRO A N 1
ATOM 2012 C CA . PRO A 1 256 ? -6.753 -11.387 7.313 1.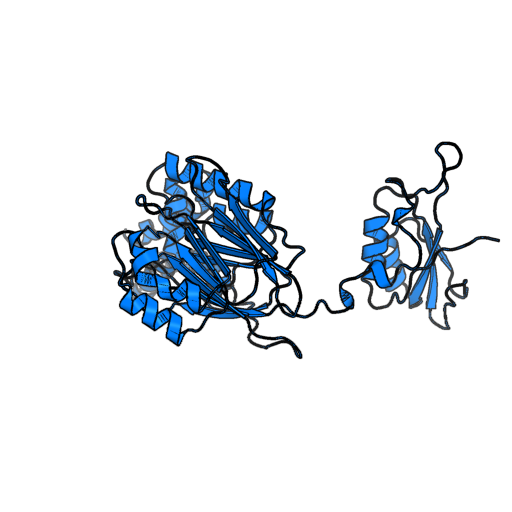00 97.50 256 PRO A CA 1
ATOM 2013 C C . PRO A 1 256 ? -7.921 -11.865 6.439 1.00 97.50 256 PRO A C 1
ATOM 2015 O O . PRO A 1 256 ? -9.069 -11.407 6.560 1.00 97.50 256 PRO A O 1
ATOM 2018 N N . ASN A 1 257 ? -7.667 -12.859 5.592 1.00 92.69 257 ASN A N 1
ATOM 2019 C CA . ASN A 1 257 ? -8.704 -13.456 4.752 1.00 92.69 257 ASN A CA 1
ATOM 2020 C C . ASN A 1 257 ? -9.813 -14.156 5.570 1.00 92.69 257 ASN A C 1
ATOM 2022 O O . ASN A 1 257 ? -10.981 -14.143 5.166 1.00 92.69 257 ASN A O 1
ATOM 2026 N N . ASN A 1 258 ? -9.477 -14.678 6.754 1.00 92.81 258 ASN A N 1
ATOM 2027 C CA . ASN A 1 258 ? -10.309 -15.571 7.564 1.00 92.81 258 ASN A CA 1
ATOM 2028 C C . ASN A 1 258 ? -11.247 -14.870 8.566 1.00 92.81 258 ASN A C 1
ATOM 2030 O O . ASN A 1 258 ? -12.112 -15.526 9.146 1.00 92.81 258 ASN A O 1
ATOM 2034 N N . ASN A 1 259 ? -11.118 -13.554 8.772 1.00 95.44 259 ASN A N 1
ATOM 2035 C CA . ASN A 1 259 ? -11.980 -12.810 9.692 1.00 95.44 259 ASN A CA 1
ATOM 2036 C C . ASN A 1 259 ? -12.304 -11.407 9.172 1.00 95.44 259 ASN A C 1
ATOM 2038 O O . ASN A 1 259 ? -11.550 -10.457 9.371 1.00 95.44 259 ASN A O 1
ATOM 2042 N N . GLN A 1 260 ? -13.492 -11.259 8.582 1.00 94.81 260 GLN A N 1
ATOM 2043 C CA . GLN A 1 260 ? -13.957 -9.994 8.007 1.00 94.81 260 GLN A CA 1
ATOM 2044 C C . GLN A 1 260 ? -14.058 -8.825 9.000 1.00 94.81 260 GLN A C 1
ATOM 2046 O O . GLN A 1 260 ? -13.964 -7.676 8.580 1.00 94.81 260 GLN A O 1
ATOM 2051 N N . PHE A 1 261 ? -14.218 -9.084 10.303 1.00 95.81 261 PHE A N 1
ATOM 2052 C CA . PHE A 1 261 ? -14.358 -8.025 11.310 1.00 95.81 261 PHE A CA 1
ATOM 2053 C C . PHE A 1 261 ? -13.011 -7.436 11.752 1.00 95.81 261 PHE A C 1
ATOM 2055 O O . PHE A 1 261 ? -12.964 -6.308 12.244 1.00 95.81 261 PHE A O 1
ATOM 2062 N N . LEU A 1 262 ? -11.912 -8.172 11.560 1.00 96.31 262 LEU A N 1
ATOM 2063 C CA . LEU A 1 262 ? -10.554 -7.748 11.930 1.00 96.31 262 LEU A CA 1
ATOM 2064 C C . LEU A 1 262 ? -9.720 -7.287 10.733 1.00 96.31 262 LEU A C 1
ATOM 2066 O O . LEU A 1 262 ? -8.534 -7.016 10.880 1.00 96.31 262 LEU A O 1
ATOM 2070 N N . ARG A 1 263 ? -10.347 -7.181 9.561 1.00 97.75 263 ARG A N 1
ATOM 2071 C CA . ARG A 1 263 ? -9.682 -6.832 8.312 1.00 97.75 263 ARG A CA 1
ATOM 2072 C C . ARG A 1 263 ? -9.086 -5.422 8.325 1.00 97.75 263 ARG A C 1
ATOM 2074 O O . ARG A 1 263 ? -9.760 -4.455 8.683 1.00 97.75 263 ARG A O 1
ATOM 2081 N N . ILE A 1 264 ? -7.836 -5.320 7.889 1.00 98.50 264 ILE A N 1
ATOM 2082 C CA . ILE A 1 264 ? -7.023 -4.110 7.795 1.00 98.50 264 ILE A CA 1
ATOM 2083 C C . ILE A 1 264 ? -6.205 -4.110 6.480 1.00 98.50 264 ILE A C 1
ATOM 2085 O O . ILE A 1 264 ? -5.907 -5.174 5.934 1.00 98.50 264 ILE A O 1
ATOM 2089 N N . PRO A 1 265 ? -5.898 -2.933 5.908 1.00 98.12 265 PRO A N 1
ATOM 2090 C CA . PRO A 1 265 ? -5.094 -2.814 4.685 1.00 98.12 265 PRO A CA 1
ATOM 2091 C C . PRO A 1 265 ? -3.592 -2.820 5.002 1.00 98.12 265 PRO A C 1
ATOM 2093 O O . PRO A 1 265 ? -3.077 -1.808 5.481 1.00 98.12 265 PRO A O 1
ATOM 2096 N N . LEU A 1 266 ? -2.910 -3.939 4.748 1.00 98.62 266 LEU A N 1
ATOM 2097 C CA . LEU A 1 266 ? -1.458 -4.079 4.957 1.00 98.62 266 LEU A CA 1
ATOM 2098 C C . LEU A 1 266 ? -0.652 -4.044 3.650 1.00 98.62 266 LEU A C 1
ATOM 2100 O O . LEU A 1 266 ? 0.492 -3.597 3.648 1.00 98.62 266 LEU A O 1
ATOM 2104 N N . ASP A 1 267 ? -1.286 -4.431 2.544 1.00 98.81 267 ASP A N 1
ATOM 2105 C CA . ASP A 1 267 ? -0.692 -4.487 1.211 1.00 98.81 267 ASP A CA 1
ATOM 2106 C C . ASP A 1 267 ? -0.910 -3.164 0.469 1.00 98.81 267 ASP A C 1
ATOM 2108 O O . ASP A 1 267 ? -2.049 -2.722 0.241 1.00 98.81 267 ASP A O 1
ATOM 2112 N N . HIS A 1 268 ? 0.192 -2.530 0.071 1.00 98.69 268 HIS A N 1
ATOM 2113 C CA . HIS A 1 268 ? 0.189 -1.184 -0.491 1.00 98.69 268 HIS A CA 1
ATOM 2114 C C . HIS A 1 268 ? 0.821 -1.134 -1.867 1.00 98.69 268 HIS A C 1
ATOM 2116 O O . HIS A 1 268 ? 1.848 -1.747 -2.134 1.00 98.69 268 HIS A O 1
ATOM 2122 N N . VAL A 1 269 ? 0.219 -0.309 -2.719 1.00 98.62 269 VAL A N 1
ATOM 2123 C CA . VAL A 1 269 ? 0.835 0.174 -3.951 1.00 98.62 269 VAL A CA 1
ATOM 2124 C C . VAL A 1 269 ? 0.910 1.684 -3.818 1.00 98.62 269 VAL A C 1
ATOM 2126 O O . VAL A 1 269 ? -0.120 2.363 -3.802 1.00 98.62 269 VAL A O 1
ATOM 2129 N N . LEU A 1 270 ? 2.117 2.200 -3.649 1.00 98.62 270 LEU A N 1
ATOM 2130 C CA . LEU A 1 270 ? 2.404 3.624 -3.592 1.00 98.62 270 LEU A CA 1
ATOM 2131 C C . LEU A 1 270 ? 2.943 4.068 -4.946 1.00 98.62 270 LEU A C 1
ATOM 2133 O O . LEU A 1 270 ? 3.609 3.294 -5.629 1.00 98.62 270 LEU A O 1
ATOM 2137 N N . HIS A 1 271 ? 2.664 5.303 -5.339 1.00 97.69 271 HIS A N 1
ATOM 2138 C CA . HIS A 1 271 ? 3.004 5.790 -6.669 1.00 97.69 271 HIS A CA 1
ATOM 2139 C C . HIS A 1 271 ? 3.484 7.239 -6.655 1.00 97.69 271 HIS A C 1
ATOM 2141 O O . HIS A 1 271 ? 3.101 8.026 -5.787 1.00 97.69 271 HIS A O 1
ATOM 2147 N N . SER A 1 272 ? 4.331 7.609 -7.612 1.00 95.50 272 SER A N 1
ATOM 2148 C CA . SER A 1 272 ? 4.747 9.001 -7.778 1.00 95.50 272 SER A CA 1
ATOM 2149 C C . SER A 1 272 ? 3.600 9.876 -8.313 1.00 95.50 272 SER A C 1
ATOM 2151 O O . SER A 1 272 ? 2.623 9.354 -8.865 1.00 95.50 272 SER A O 1
ATOM 2153 N N . PRO A 1 273 ? 3.673 11.213 -8.153 1.00 91.12 273 PRO A N 1
ATOM 2154 C CA . PRO A 1 273 ? 2.650 12.136 -8.652 1.00 91.12 273 PRO A CA 1
ATOM 2155 C C . PRO A 1 273 ? 2.380 12.050 -10.159 1.00 91.12 273 PRO A C 1
ATOM 2157 O O . PRO A 1 273 ? 1.272 12.384 -10.577 1.00 91.12 273 PRO A O 1
ATOM 2160 N N . ASP A 1 274 ? 3.361 11.589 -10.939 1.00 88.44 274 ASP A N 1
ATOM 2161 C CA . ASP A 1 274 ? 3.260 11.400 -12.390 1.00 88.44 274 ASP A CA 1
ATOM 2162 C C . ASP A 1 274 ? 2.405 10.185 -12.777 1.00 88.44 274 ASP A C 1
ATOM 2164 O O . ASP A 1 274 ? 2.063 10.024 -13.941 1.00 88.44 274 ASP A O 1
ATOM 2168 N N . ILE A 1 275 ? 2.059 9.309 -11.831 1.00 92.12 275 ILE A N 1
ATOM 2169 C CA . ILE A 1 275 ? 1.197 8.154 -12.079 1.00 92.12 275 ILE A CA 1
ATOM 2170 C C . ILE A 1 275 ? -0.235 8.491 -11.675 1.00 92.12 275 ILE A C 1
ATOM 2172 O O . ILE A 1 275 ? -0.502 8.921 -10.549 1.00 92.12 275 ILE A O 1
ATOM 2176 N N . VAL A 1 276 ? -1.170 8.227 -12.586 1.00 92.00 276 VAL A N 1
ATOM 2177 C CA . VAL A 1 276 ? -2.608 8.348 -12.338 1.00 92.00 276 VAL A CA 1
ATOM 2178 C C . VAL A 1 276 ? -3.180 6.962 -12.069 1.00 92.00 276 VAL A C 1
ATOM 2180 O O . VAL A 1 276 ? -3.149 6.093 -12.939 1.00 92.00 276 VAL A O 1
ATOM 2183 N N . VAL A 1 277 ? -3.724 6.757 -10.869 1.00 94.81 277 VAL A N 1
ATOM 2184 C CA . VAL A 1 277 ? -4.455 5.532 -10.516 1.00 94.81 277 VAL A CA 1
ATOM 2185 C C . VAL A 1 277 ? -5.893 5.660 -10.997 1.00 94.81 277 VAL A C 1
ATOM 2187 O O . VAL A 1 277 ? -6.609 6.551 -10.543 1.00 94.81 277 VAL A O 1
ATOM 2190 N N . LEU A 1 278 ? -6.299 4.743 -11.876 1.00 94.44 278 LEU A N 1
ATOM 2191 C CA . LEU A 1 278 ? -7.617 4.674 -12.520 1.00 94.44 278 LEU A CA 1
ATOM 2192 C C . LEU A 1 278 ? -8.587 3.761 -11.772 1.00 94.44 278 LEU A C 1
ATOM 2194 O O . LEU A 1 278 ? -9.805 3.939 -11.831 1.00 94.44 278 LEU A O 1
ATOM 2198 N N . ARG A 1 279 ? -8.040 2.740 -11.108 1.00 95.25 279 ARG A N 1
ATOM 2199 C CA . ARG A 1 279 ? -8.791 1.804 -10.279 1.00 95.25 279 ARG A CA 1
ATOM 2200 C C . ARG A 1 279 ? -7.861 1.130 -9.282 1.00 95.25 279 ARG A C 1
ATOM 2202 O O . ARG A 1 279 ? -6.771 0.698 -9.642 1.00 95.25 279 ARG A O 1
ATOM 2209 N N . ARG A 1 280 ? -8.341 0.946 -8.056 1.00 97.00 280 ARG A N 1
ATOM 2210 C CA . ARG A 1 280 ? -7.758 0.025 -7.075 1.00 97.00 280 ARG A CA 1
ATOM 2211 C C . ARG A 1 280 ? -8.835 -0.928 -6.585 1.00 97.00 280 ARG A C 1
ATOM 2213 O O . ARG A 1 280 ? -9.938 -0.479 -6.273 1.00 97.00 280 ARG A O 1
ATOM 2220 N N . THR A 1 281 ? -8.539 -2.220 -6.511 1.00 97.75 281 THR A N 1
ATOM 2221 C CA . THR A 1 281 ? -9.466 -3.234 -5.982 1.00 97.75 281 THR A CA 1
ATOM 2222 C C . THR A 1 281 ? -8.745 -4.359 -5.251 1.00 97.75 281 THR A C 1
ATOM 2224 O O . THR A 1 281 ? -7.564 -4.602 -5.484 1.00 97.75 281 THR A O 1
ATOM 2227 N N . ILE A 1 282 ? -9.490 -5.075 -4.406 1.00 98.25 282 ILE A N 1
ATOM 2228 C CA . ILE A 1 282 ? -9.058 -6.324 -3.771 1.00 98.25 282 ILE A CA 1
ATOM 2229 C C . ILE A 1 282 ? -9.541 -7.516 -4.606 1.00 98.25 282 ILE A C 1
ATOM 2231 O O . ILE A 1 282 ? -10.694 -7.541 -5.040 1.00 98.25 282 ILE A O 1
ATOM 2235 N N . GLY A 1 283 ? -8.647 -8.472 -4.849 1.00 98.00 283 GLY A N 1
ATOM 2236 C CA . GLY A 1 283 ? -8.909 -9.718 -5.563 1.00 98.00 283 GLY A CA 1
ATOM 2237 C C . GLY A 1 283 ? -9.633 -10.777 -4.715 1.00 98.00 283 GLY A C 1
ATOM 2238 O O . GLY A 1 283 ? -10.000 -10.530 -3.564 1.00 98.00 283 GLY A O 1
ATOM 2239 N N . PRO A 1 284 ? -9.866 -11.973 -5.279 1.00 97.44 284 PRO A N 1
ATOM 2240 C CA . PRO A 1 284 ? -10.565 -13.062 -4.601 1.00 97.44 284 PRO A CA 1
ATOM 2241 C C . PRO A 1 284 ? -9.711 -13.742 -3.513 1.00 97.44 284 PRO A C 1
ATOM 2243 O O . PRO A 1 284 ? -8.503 -13.540 -3.420 1.00 97.44 284 PRO A O 1
ATOM 2246 N N . ASP A 1 285 ? -10.345 -14.601 -2.705 1.00 97.06 285 ASP A N 1
ATOM 2247 C CA . ASP A 1 285 ? -9.650 -15.495 -1.765 1.00 97.06 285 ASP A CA 1
ATOM 2248 C C . ASP A 1 285 ? -8.886 -16.596 -2.523 1.00 97.06 285 ASP A C 1
ATOM 2250 O O . ASP A 1 285 ? -9.453 -17.624 -2.912 1.00 97.06 285 ASP A O 1
ATOM 2254 N N . VAL A 1 286 ? -7.580 -16.390 -2.687 1.00 96.69 286 VAL A N 1
ATOM 2255 C CA . VAL A 1 286 ? -6.637 -17.354 -3.281 1.00 96.69 286 VAL A CA 1
ATOM 2256 C C . VAL A 1 286 ? -6.072 -18.350 -2.258 1.00 96.69 286 VAL A C 1
ATOM 2258 O O . VAL A 1 286 ? -5.088 -19.035 -2.525 1.00 96.69 286 VAL A O 1
ATOM 2261 N N . LYS A 1 287 ? -6.698 -18.441 -1.076 1.00 96.44 287 LYS A N 1
ATOM 2262 C CA . LYS A 1 287 ? -6.300 -19.283 0.063 1.00 96.44 287 LYS A CA 1
ATOM 2263 C C . LYS A 1 287 ? -4.968 -18.921 0.724 1.00 96.44 287 LYS A C 1
ATOM 2265 O O . LYS A 1 287 ? -4.544 -19.651 1.617 1.00 96.44 287 LYS A O 1
ATOM 2270 N N . SER A 1 288 ? -4.369 -17.789 0.350 1.00 96.44 288 SER A N 1
ATOM 2271 C CA . SER A 1 288 ? -3.410 -17.055 1.189 1.00 96.44 288 SER A CA 1
ATOM 2272 C C . SER A 1 288 ? -4.165 -16.344 2.315 1.00 96.44 288 SER A C 1
ATOM 2274 O O . SER A 1 288 ? -5.359 -16.091 2.174 1.00 96.44 288 SER A O 1
ATOM 2276 N N . ASP A 1 289 ? -3.505 -16.008 3.423 1.00 96.69 289 ASP A N 1
ATOM 2277 C CA . ASP A 1 289 ? -4.087 -15.150 4.460 1.00 96.69 289 ASP A CA 1
ATOM 2278 C C . ASP A 1 289 ? -4.222 -13.678 4.034 1.00 96.69 289 ASP A C 1
ATOM 2280 O O . ASP A 1 289 ? -4.969 -12.932 4.677 1.00 96.69 289 ASP A O 1
ATOM 2284 N N . HIS A 1 290 ? -3.608 -13.302 2.908 1.00 98.44 290 HIS A N 1
ATOM 2285 C CA . HIS A 1 290 ? -3.785 -12.022 2.227 1.00 98.44 290 HIS A CA 1
ATOM 2286 C C . HIS A 1 290 ? -4.675 -12.142 0.980 1.00 98.44 290 HIS A C 1
ATOM 2288 O O . HIS A 1 290 ? -4.678 -13.148 0.264 1.00 98.44 290 HIS A O 1
ATOM 2294 N N . PHE A 1 291 ? -5.421 -11.079 0.687 1.00 98.56 291 PHE A N 1
ATOM 2295 C CA . PHE A 1 291 ? -6.081 -10.896 -0.601 1.00 98.56 291 PHE A CA 1
ATOM 2296 C C . PHE A 1 291 ? -5.171 -10.154 -1.589 1.00 98.56 291 PHE A C 1
ATOM 2298 O O . PHE A 1 291 ? -4.485 -9.216 -1.178 1.00 98.56 291 PHE A O 1
ATOM 2305 N N . PRO A 1 292 ? -5.232 -10.470 -2.898 1.00 98.62 292 PRO A N 1
ATOM 2306 C CA . PRO A 1 292 ? -4.491 -9.719 -3.905 1.00 98.62 292 PRO A CA 1
ATOM 2307 C C . PRO A 1 292 ? -4.910 -8.245 -3.953 1.00 98.62 292 PRO A C 1
ATOM 2309 O O . PRO A 1 292 ? -6.101 -7.934 -3.886 1.00 98.62 292 PRO A O 1
ATOM 2312 N N . VAL A 1 293 ? -3.960 -7.339 -4.168 1.00 98.81 293 VAL A N 1
ATOM 2313 C CA . VAL A 1 293 ? -4.222 -5.931 -4.498 1.00 98.81 293 VAL A CA 1
ATOM 2314 C C . VAL A 1 293 ? -4.000 -5.725 -5.991 1.00 98.81 293 VAL A C 1
ATOM 2316 O O . VAL A 1 293 ? -2.947 -6.066 -6.524 1.00 98.81 293 VAL A O 1
ATOM 2319 N N . ILE A 1 294 ? -4.997 -5.157 -6.669 1.00 98.81 294 ILE A N 1
ATOM 2320 C CA . ILE A 1 294 ? -4.982 -4.886 -8.110 1.00 98.81 294 ILE A CA 1
ATOM 2321 C C . ILE A 1 294 ? -5.046 -3.376 -8.308 1.00 98.81 294 ILE A C 1
ATOM 2323 O O . ILE A 1 294 ? -5.955 -2.726 -7.781 1.00 98.81 294 ILE A O 1
ATOM 2327 N N . VAL A 1 295 ? -4.112 -2.833 -9.085 1.00 98.44 295 VAL A N 1
ATOM 2328 C CA . VAL A 1 295 ? -4.069 -1.413 -9.443 1.00 98.44 295 VAL A CA 1
ATOM 2329 C C . VAL A 1 295 ? -4.031 -1.267 -10.954 1.00 98.44 295 VAL A C 1
ATOM 2331 O O . VAL A 1 295 ? -3.081 -1.711 -11.597 1.00 98.44 295 VAL A O 1
ATOM 2334 N N . ASP A 1 296 ? -5.049 -0.601 -11.495 1.00 97.44 296 ASP A N 1
ATOM 2335 C CA . ASP A 1 296 ? -5.038 -0.076 -12.856 1.00 97.44 296 ASP A CA 1
ATOM 2336 C C . ASP A 1 296 ? -4.544 1.364 -12.801 1.00 97.44 296 ASP A C 1
ATOM 2338 O O . ASP A 1 296 ? -5.100 2.207 -12.087 1.00 97.44 296 ASP A O 1
ATOM 2342 N N . PHE A 1 297 ? -3.499 1.656 -13.557 1.00 95.62 297 PHE A N 1
ATOM 2343 C CA . PHE A 1 297 ? -2.870 2.963 -13.577 1.00 95.62 297 PHE A CA 1
ATOM 2344 C C . PHE A 1 297 ? -2.450 3.340 -14.989 1.00 95.62 297 PHE A C 1
ATOM 2346 O O . PHE A 1 297 ? -2.484 2.542 -15.922 1.00 95.62 297 PHE A O 1
ATOM 2353 N N . THR A 1 298 ? -2.065 4.591 -15.150 1.00 92.94 298 THR A N 1
ATOM 2354 C CA . THR A 1 298 ? -1.474 5.094 -16.378 1.00 92.94 298 THR A CA 1
ATOM 2355 C C . THR A 1 298 ? -0.345 6.046 -16.036 1.00 92.94 298 THR A C 1
ATOM 2357 O O . THR A 1 298 ? -0.354 6.702 -14.990 1.00 92.94 298 THR A O 1
ATOM 2360 N N . ILE A 1 299 ? 0.636 6.091 -16.925 1.00 90.25 299 ILE A N 1
ATOM 2361 C CA . ILE A 1 299 ? 1.693 7.090 -16.932 1.00 90.25 299 ILE A CA 1
ATOM 2362 C C . ILE A 1 299 ? 1.282 8.044 -18.054 1.00 90.25 299 ILE A C 1
ATOM 2364 O O . ILE A 1 299 ? 1.414 7.678 -19.228 1.00 90.25 299 ILE A O 1
ATOM 2368 N N . PRO A 1 300 ? 0.696 9.214 -17.743 1.00 80.69 300 PRO A N 1
ATOM 2369 C CA . PRO A 1 300 ? 0.425 10.216 -18.755 1.00 80.69 300 PRO A CA 1
ATOM 2370 C C . PRO A 1 300 ? 1.723 10.518 -19.497 1.00 80.69 300 PRO A C 1
ATOM 2372 O O . PRO A 1 300 ? 2.806 10.501 -18.904 1.00 80.69 300 PRO A O 1
ATOM 2375 N N . GLU A 1 301 ? 1.627 10.825 -20.790 1.00 68.62 301 GLU A N 1
ATOM 2376 C CA . GLU A 1 301 ? 2.755 11.481 -21.440 1.00 68.62 301 GLU A CA 1
ATOM 2377 C C . GLU A 1 301 ? 3.128 12.682 -20.582 1.00 68.62 301 GLU A C 1
ATOM 2379 O O . GLU A 1 301 ? 2.243 13.444 -20.172 1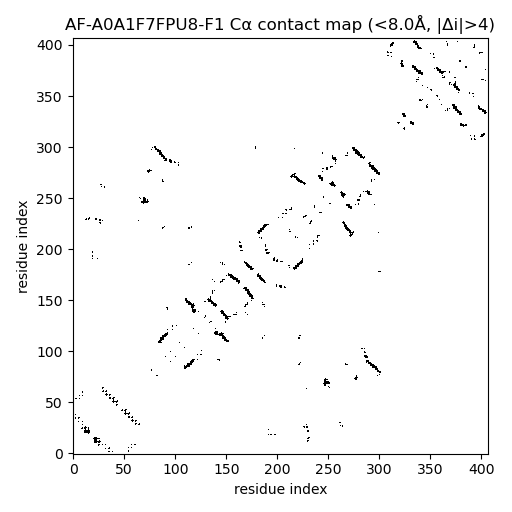.00 68.62 301 GLU A O 1
ATOM 2384 N N . LYS A 1 302 ? 4.425 12.839 -20.285 1.00 56.38 302 LYS A N 1
ATOM 2385 C CA . LYS A 1 302 ? 4.919 14.126 -19.812 1.00 56.38 302 LYS A CA 1
ATOM 2386 C C . LYS A 1 302 ? 4.467 15.120 -20.866 1.00 56.38 302 LYS A C 1
ATOM 2388 O O . LYS A 1 302 ? 5.064 15.195 -21.937 1.00 56.38 302 LYS A O 1
ATOM 2393 N N . SER A 1 303 ? 3.376 15.833 -20.588 1.00 39.94 303 SER A N 1
ATOM 2394 C CA . SER A 1 303 ? 2.996 16.990 -21.375 1.00 39.94 303 SER A CA 1
ATOM 2395 C C . SER A 1 303 ? 4.277 17.794 -21.532 1.00 39.94 303 SER A C 1
ATOM 2397 O O . SER A 1 303 ? 5.018 17.960 -20.556 1.00 39.94 303 SER A O 1
ATOM 2399 N N . ALA A 1 304 ? 4.559 18.282 -22.736 1.00 40.44 304 ALA A N 1
ATOM 2400 C CA . ALA A 1 304 ? 5.678 19.188 -22.981 1.00 40.44 304 ALA A CA 1
ATOM 2401 C C . ALA A 1 304 ? 5.730 20.360 -21.962 1.00 40.44 304 ALA A C 1
ATOM 2403 O O . ALA A 1 304 ? 6.767 20.992 -21.795 1.00 40.44 304 ALA A O 1
ATOM 2404 N N . ALA A 1 305 ? 4.647 20.582 -21.205 1.00 40.19 305 ALA A N 1
ATOM 2405 C CA . ALA A 1 305 ? 4.558 21.418 -20.015 1.00 40.19 305 ALA A CA 1
ATOM 2406 C C . ALA A 1 305 ? 5.502 21.080 -18.831 1.00 40.19 305 ALA A C 1
ATOM 2408 O O . ALA A 1 305 ? 5.658 21.942 -17.974 1.00 40.19 305 ALA A O 1
ATOM 2409 N N . LEU A 1 306 ? 6.141 19.901 -18.744 1.00 47.56 306 LEU A N 1
ATOM 2410 C CA . LEU A 1 306 ? 7.041 19.551 -17.619 1.00 47.56 306 LEU A CA 1
ATOM 2411 C C . LEU A 1 306 ? 8.542 19.585 -17.936 1.00 47.56 306 LEU A C 1
ATOM 2413 O O . LEU A 1 306 ? 9.353 19.353 -17.043 1.00 47.56 306 LEU A O 1
ATOM 2417 N N . ASN A 1 307 ? 8.942 19.938 -19.159 1.00 52.81 307 ASN A N 1
ATOM 2418 C CA . ASN A 1 307 ? 10.319 20.364 -19.391 1.00 52.81 307 ASN A CA 1
ATOM 2419 C C . ASN A 1 307 ? 10.372 21.886 -19.250 1.00 52.81 307 ASN A C 1
ATOM 2421 O O . ASN A 1 307 ? 10.498 22.566 -20.252 1.00 52.81 307 ASN A O 1
ATOM 2425 N N . THR A 1 308 ? 10.182 22.451 -18.053 1.00 57.00 308 THR A N 1
ATOM 2426 C CA . THR A 1 308 ? 10.133 23.919 -17.825 1.00 57.00 308 THR A CA 1
ATOM 2427 C C . THR A 1 308 ? 11.343 24.656 -18.415 1.00 57.00 308 THR A C 1
ATOM 2429 O O . THR A 1 308 ? 11.223 25.793 -18.860 1.00 57.00 308 THR A O 1
ATOM 2432 N N . TRP A 1 309 ? 12.473 23.964 -18.563 1.00 76.38 309 TRP A N 1
ATOM 2433 C CA . TRP A 1 309 ? 13.654 24.438 -19.282 1.00 76.38 309 TRP A CA 1
ATOM 2434 C C . TRP A 1 309 ? 13.444 24.733 -20.777 1.00 76.38 309 TRP A C 1
ATOM 2436 O O . TRP A 1 309 ? 14.236 25.479 -21.329 1.00 76.38 309 TRP A O 1
ATOM 2446 N N . HIS A 1 310 ? 12.390 24.240 -21.442 1.00 77.50 310 HIS A N 1
ATOM 2447 C CA . HIS A 1 310 ? 12.133 24.537 -22.864 1.00 77.50 310 HIS A CA 1
ATOM 2448 C C . HIS A 1 310 ? 11.887 26.024 -23.139 1.00 77.50 310 HIS A C 1
ATOM 2450 O O . HIS A 1 310 ? 12.032 26.457 -24.278 1.00 77.50 310 HIS A O 1
ATOM 2456 N N . LYS A 1 311 ? 11.493 26.794 -22.115 1.00 89.94 311 LYS A N 1
ATOM 2457 C CA . LYS A 1 311 ? 11.340 28.247 -22.219 1.00 89.94 311 LYS A CA 1
ATOM 2458 C C . LYS A 1 311 ? 12.646 28.995 -21.966 1.00 89.94 311 LYS A C 1
ATOM 2460 O O . LYS A 1 311 ? 12.696 30.174 -22.279 1.00 89.94 311 LYS A O 1
ATOM 2465 N N . VAL A 1 312 ? 13.664 28.359 -21.382 1.00 93.00 312 VAL A N 1
ATOM 2466 C CA . VAL A 1 312 ? 14.973 28.969 -21.111 1.00 93.00 312 VAL A CA 1
ATOM 2467 C C . VAL A 1 312 ? 15.891 28.665 -22.287 1.00 93.00 312 VAL A C 1
ATOM 2469 O O . VAL A 1 312 ? 16.291 27.526 -22.496 1.00 93.00 312 VAL A O 1
ATOM 2472 N N . GLU A 1 313 ? 16.219 29.683 -23.072 1.00 92.12 313 GLU A N 1
ATOM 2473 C CA . GLU A 1 313 ? 16.877 29.504 -24.374 1.00 92.12 313 GLU A CA 1
ATOM 2474 C C . GLU A 1 313 ? 18.372 29.824 -24.355 1.00 92.12 313 GLU A C 1
ATOM 2476 O O . GLU A 1 313 ? 18.969 30.140 -25.383 1.00 92.12 313 GLU A O 1
ATOM 2481 N N . PHE A 1 314 ? 18.989 29.743 -23.180 1.00 88.50 314 PHE A N 1
ATOM 2482 C CA . PHE A 1 314 ? 20.429 29.879 -23.009 1.00 88.50 314 PHE A CA 1
ATOM 2483 C C . PHE A 1 314 ? 20.979 28.723 -22.175 1.00 88.50 314 PHE A C 1
ATOM 2485 O O . PHE A 1 314 ? 20.267 28.114 -21.374 1.00 88.50 314 PHE A O 1
ATOM 2492 N N . ASP A 1 315 ? 22.254 28.399 -22.386 1.00 86.62 315 ASP A N 1
ATOM 2493 C CA . ASP A 1 315 ? 22.871 27.226 -21.772 1.00 86.62 315 ASP A CA 1
ATOM 2494 C C . ASP A 1 315 ? 23.234 27.478 -20.302 1.00 86.62 315 ASP A C 1
ATOM 2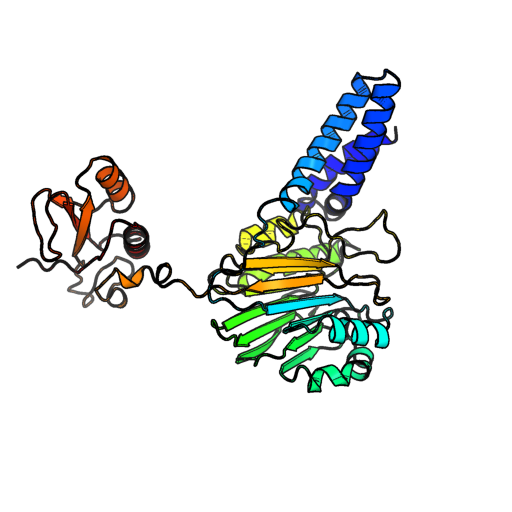496 O O . ASP A 1 315 ? 24.279 28.035 -19.958 1.00 86.62 315 ASP A O 1
ATOM 2500 N N . VAL A 1 316 ? 22.338 27.036 -19.425 1.00 86.75 316 VAL A N 1
ATOM 2501 C CA . VAL A 1 316 ? 22.466 27.132 -17.968 1.00 86.75 316 VAL A CA 1
ATOM 2502 C C . VAL A 1 316 ? 23.576 26.223 -17.427 1.00 86.75 316 VAL A C 1
ATOM 2504 O O . VAL A 1 316 ? 24.097 26.486 -16.345 1.00 86.75 316 VAL A O 1
ATOM 2507 N N . SER A 1 317 ? 23.991 25.187 -18.167 1.00 83.19 317 SER A N 1
ATOM 2508 C CA . SER A 1 317 ? 25.048 24.268 -17.719 1.00 83.19 317 SER A CA 1
ATOM 2509 C C . SER A 1 317 ? 26.442 24.906 -17.695 1.00 83.19 317 SER A C 1
ATOM 2511 O O . SER A 1 317 ? 27.350 24.389 -17.046 1.00 83.19 317 SER A O 1
ATOM 2513 N N . LEU A 1 318 ? 26.600 26.057 -18.355 1.00 85.44 318 LEU A N 1
ATOM 2514 C CA . LEU A 1 318 ? 27.831 26.847 -18.360 1.00 85.44 318 LEU A CA 1
ATOM 2515 C C . LEU A 1 318 ? 27.999 27.709 -17.099 1.00 85.44 318 LEU A C 1
ATOM 2517 O O . LEU A 1 318 ? 29.030 28.370 -16.956 1.00 85.44 318 LEU A O 1
ATOM 2521 N N . LEU A 1 319 ? 26.996 27.733 -16.217 1.00 88.38 319 LEU A N 1
ATOM 2522 C CA . LEU A 1 319 ? 26.972 28.552 -15.009 1.00 88.38 319 LEU A CA 1
ATOM 2523 C C . LEU A 1 319 ? 27.368 27.728 -13.783 1.00 88.38 319 LEU A C 1
ATOM 2525 O O . LEU A 1 319 ? 26.924 26.594 -13.597 1.00 88.38 319 LEU A O 1
ATOM 2529 N N . ASP A 1 320 ? 28.197 28.312 -12.924 1.00 87.38 320 ASP A N 1
ATOM 2530 C CA . ASP A 1 320 ? 28.536 27.738 -11.630 1.00 87.38 320 ASP A CA 1
ATOM 2531 C C . ASP A 1 320 ? 27.412 27.932 -10.594 1.00 87.38 320 ASP A C 1
ATOM 2533 O O . ASP A 1 320 ? 26.336 28.456 -10.883 1.00 87.38 320 ASP A O 1
ATOM 2537 N N . LYS A 1 321 ? 27.661 27.489 -9.357 1.00 84.69 321 LYS A N 1
ATOM 2538 C CA . LYS A 1 321 ? 26.704 27.576 -8.241 1.00 84.69 321 LYS A CA 1
ATOM 2539 C C . LYS A 1 321 ? 26.262 29.007 -7.893 1.00 84.69 321 LYS A C 1
ATOM 2541 O O . LYS A 1 321 ? 25.214 29.168 -7.283 1.00 84.69 321 LYS A O 1
ATOM 2546 N N . ASP A 1 322 ? 27.046 30.013 -8.274 1.00 85.69 322 ASP A N 1
ATOM 2547 C CA . ASP A 1 322 ? 26.770 31.424 -8.002 1.00 85.69 322 ASP A CA 1
ATOM 2548 C C . ASP A 1 322 ? 26.115 32.095 -9.234 1.00 85.69 322 ASP A C 1
ATOM 2550 O O . ASP A 1 322 ? 25.887 33.306 -9.257 1.00 85.69 322 ASP A O 1
ATOM 2554 N N . GLY A 1 323 ? 25.814 31.294 -10.268 1.00 86.88 323 GLY A N 1
ATOM 2555 C CA . GLY A 1 323 ? 25.203 31.711 -11.522 1.00 86.88 323 GLY A CA 1
ATOM 2556 C C . GLY A 1 323 ? 26.148 32.488 -12.429 1.00 86.88 323 GLY A C 1
ATOM 2557 O O . GLY A 1 323 ? 25.702 33.339 -13.202 1.00 86.88 323 GLY A O 1
ATOM 2558 N N . LEU A 1 324 ? 27.451 32.220 -12.339 1.00 90.38 324 LEU A N 1
ATOM 2559 C CA . LEU A 1 324 ? 28.482 32.885 -13.126 1.00 90.38 324 LEU A CA 1
ATOM 2560 C C . LEU A 1 324 ? 29.107 31.920 -14.140 1.00 90.38 324 LEU A C 1
ATOM 2562 O O . LEU A 1 324 ? 29.310 30.745 -13.846 1.00 90.38 324 LEU A O 1
ATOM 2566 N N . ARG A 1 325 ? 29.472 32.417 -15.326 1.00 88.62 325 ARG A N 1
ATOM 2567 C CA . ARG A 1 325 ? 30.242 31.666 -16.338 1.00 88.62 325 ARG A CA 1
ATOM 2568 C C . ARG A 1 325 ? 31.596 32.320 -16.599 1.00 88.62 325 ARG A C 1
ATOM 2570 O O . ARG A 1 325 ? 31.728 33.534 -16.466 1.00 88.62 325 ARG A O 1
ATOM 2577 N N . GLY A 1 326 ? 32.580 31.530 -17.023 1.00 84.94 326 GLY A N 1
ATOM 2578 C CA . GLY A 1 326 ? 33.924 32.004 -17.379 1.00 84.94 326 GLY A CA 1
ATOM 2579 C C . GLY A 1 326 ? 35.043 31.338 -16.575 1.00 84.94 326 GLY A C 1
ATOM 2580 O O . GLY A 1 326 ? 34.798 30.502 -15.706 1.00 84.94 326 GLY A O 1
ATOM 2581 N N . SER A 1 327 ? 36.291 31.691 -16.886 1.00 78.94 327 SER A N 1
ATOM 2582 C CA . SER A 1 327 ? 37.468 31.243 -16.132 1.00 78.94 327 SER A CA 1
ATOM 2583 C C . SER A 1 327 ? 37.489 31.853 -14.724 1.00 78.94 327 SER A C 1
ATOM 2585 O O . SER A 1 327 ? 36.813 32.848 -14.460 1.00 78.94 327 SER A O 1
ATOM 2587 N N . SER A 1 328 ? 38.282 31.275 -13.812 1.00 72.19 328 SER A N 1
ATOM 2588 C CA . SER A 1 328 ? 38.388 31.712 -12.407 1.00 72.19 328 SER A CA 1
ATOM 2589 C C . SER A 1 328 ? 38.622 33.215 -12.236 1.00 72.19 328 SER A C 1
ATOM 2591 O O . SER A 1 328 ? 38.134 33.797 -11.272 1.00 72.19 328 SER A O 1
ATOM 2593 N N . ASP A 1 329 ? 39.309 33.832 -13.198 1.00 73.69 329 ASP A N 1
ATOM 2594 C CA . ASP A 1 329 ? 39.771 35.218 -13.131 1.00 73.69 329 ASP A CA 1
ATOM 2595 C C . ASP A 1 329 ? 38.862 36.180 -13.926 1.00 73.69 329 ASP A C 1
ATOM 2597 O O . ASP A 1 329 ? 39.147 37.371 -14.030 1.00 73.69 329 ASP A O 1
ATOM 2601 N N . SER A 1 330 ? 37.780 35.686 -14.545 1.00 80.75 330 SER A N 1
ATOM 2602 C CA . SER A 1 330 ? 36.881 36.475 -15.409 1.00 80.75 330 SER A CA 1
ATOM 2603 C C . SER A 1 330 ? 35.452 35.921 -15.423 1.00 80.75 330 SER A C 1
ATOM 2605 O O . SER A 1 330 ? 34.842 35.739 -16.477 1.00 80.75 330 SER A O 1
ATOM 2607 N N . LYS A 1 331 ? 34.915 35.630 -14.235 1.00 86.12 331 LYS A N 1
ATOM 2608 C CA . LYS A 1 331 ? 33.526 35.196 -14.074 1.00 86.12 331 LYS A CA 1
ATOM 2609 C C . LYS A 1 331 ? 32.554 36.349 -14.311 1.00 86.12 331 LYS A C 1
ATOM 2611 O O . LYS A 1 331 ? 32.706 37.422 -13.731 1.00 86.12 331 LYS A O 1
ATOM 2616 N N . VAL A 1 332 ? 31.533 36.104 -15.125 1.00 88.94 332 VAL A N 1
ATOM 2617 C CA . VAL A 1 332 ? 30.462 37.062 -15.417 1.00 88.94 332 VAL A CA 1
ATOM 2618 C C . VAL A 1 332 ? 29.095 36.428 -15.207 1.00 88.94 332 VAL A C 1
ATOM 2620 O O . VAL A 1 332 ? 28.885 35.254 -15.511 1.00 88.94 332 VAL A O 1
ATOM 2623 N N . ALA A 1 333 ? 28.166 37.224 -14.687 1.00 89.31 333 ALA A N 1
ATOM 2624 C CA . ALA A 1 333 ? 26.764 36.849 -14.602 1.00 89.31 333 ALA A CA 1
ATOM 2625 C C . ALA A 1 333 ? 26.111 36.902 -15.984 1.00 89.31 333 ALA A C 1
ATOM 2627 O O . ALA A 1 333 ? 26.528 37.673 -16.852 1.00 89.31 333 ALA A O 1
ATOM 2628 N N . VAL A 1 334 ? 25.060 36.113 -16.166 1.00 91.69 334 VAL A N 1
ATOM 2629 C CA . VAL A 1 334 ? 24.198 36.180 -17.340 1.00 91.69 334 VAL A CA 1
ATOM 2630 C C . VAL A 1 334 ? 22.978 37.012 -16.973 1.00 91.69 334 VAL A C 1
ATOM 2632 O O . VAL A 1 334 ? 22.239 36.691 -16.041 1.00 91.69 334 VAL A O 1
ATOM 2635 N N . SER A 1 335 ? 22.764 38.100 -17.702 1.00 94.38 335 SER A N 1
ATOM 2636 C CA . SER A 1 335 ? 21.471 38.774 -17.682 1.00 94.38 335 SER A CA 1
ATOM 2637 C C . SER A 1 335 ? 20.525 38.056 -18.625 1.00 94.38 335 SER A C 1
ATOM 2639 O O . SER A 1 335 ? 20.938 37.567 -19.674 1.00 94.38 335 SER A O 1
ATOM 2641 N N . TYR A 1 336 ? 19.254 37.991 -18.260 1.00 95.75 336 TYR A N 1
ATOM 2642 C CA . TYR A 1 336 ? 18.224 37.357 -19.070 1.00 95.75 336 TYR A CA 1
ATOM 2643 C C . TYR A 1 336 ? 16.988 38.239 -19.128 1.00 95.75 336 TYR A C 1
ATOM 2645 O O . TYR A 1 336 ? 16.723 39.009 -18.206 1.00 95.75 336 TYR A O 1
ATOM 2653 N N . GLU A 1 337 ? 16.228 38.122 -20.208 1.00 96.44 337 GLU A N 1
ATOM 2654 C CA . GLU A 1 337 ? 15.008 38.889 -20.413 1.00 96.44 337 GLU A CA 1
ATOM 2655 C C . GLU A 1 337 ? 13.807 38.007 -20.759 1.00 96.44 337 GLU A C 1
ATOM 2657 O O . GLU A 1 337 ? 13.938 36.938 -21.360 1.00 96.44 337 GLU A O 1
ATOM 2662 N N . PHE A 1 338 ? 12.630 38.455 -20.323 1.00 97.12 338 PHE A N 1
ATOM 2663 C CA . PHE A 1 338 ? 11.339 37.806 -20.543 1.00 97.12 338 PHE A CA 1
ATOM 2664 C C . PHE A 1 338 ? 10.194 38.830 -20.545 1.00 97.12 338 PHE A C 1
ATOM 2666 O O . PHE A 1 338 ? 10.381 39.981 -20.147 1.00 97.12 338 PHE A O 1
ATOM 2673 N N . CYS A 1 339 ? 9.003 38.426 -20.990 1.00 96.69 339 CYS A N 1
ATOM 2674 C CA . CYS A 1 339 ? 7.819 39.290 -21.037 1.00 96.69 339 CYS A CA 1
ATOM 2675 C C . CYS A 1 339 ? 6.745 38.831 -20.056 1.00 96.69 339 CYS A C 1
ATOM 2677 O O . CYS A 1 339 ? 6.536 37.630 -19.866 1.00 96.69 339 CYS A O 1
ATOM 2679 N N . ILE A 1 340 ? 6.026 39.800 -19.487 1.00 96.69 340 ILE A N 1
ATOM 2680 C CA . ILE A 1 340 ? 4.816 39.574 -18.689 1.00 96.69 340 ILE A CA 1
ATOM 2681 C C . ILE A 1 340 ? 3.702 40.544 -19.091 1.00 96.69 340 ILE A C 1
ATOM 2683 O O . ILE A 1 340 ? 4.001 41.613 -19.621 1.00 96.69 340 ILE A O 1
ATOM 2687 N N . PRO A 1 341 ? 2.426 40.254 -18.786 1.00 96.56 341 PRO A N 1
ATOM 2688 C CA . PRO A 1 341 ? 1.357 41.242 -18.903 1.00 96.56 341 PRO A CA 1
ATOM 2689 C C . PRO A 1 341 ? 1.640 42.489 -18.049 1.00 96.56 341 PRO A C 1
ATOM 2691 O O . PRO A 1 341 ? 2.023 42.378 -16.882 1.00 96.56 341 PRO A O 1
ATOM 2694 N N . ASP A 1 342 ? 1.419 43.678 -18.612 1.00 95.25 342 ASP A N 1
ATOM 2695 C CA . ASP A 1 342 ? 1.733 44.965 -17.979 1.00 95.25 342 ASP A CA 1
ATOM 2696 C C . ASP A 1 342 ? 0.693 45.356 -16.908 1.00 95.25 342 ASP A C 1
ATOM 2698 O O . ASP A 1 342 ? -0.144 46.238 -17.096 1.00 95.25 342 ASP A O 1
ATOM 2702 N N . ASN A 1 343 ? 0.709 44.653 -15.772 1.00 95.38 343 ASN A N 1
ATOM 2703 C CA . ASN A 1 343 ? -0.135 44.943 -14.613 1.00 95.38 343 ASN A CA 1
ATOM 2704 C C . ASN A 1 343 ? 0.594 44.702 -13.279 1.00 95.38 343 ASN A C 1
ATOM 2706 O O . ASN A 1 343 ? 1.586 43.973 -13.202 1.00 95.38 343 ASN A O 1
ATOM 2710 N N . ASP A 1 344 ? 0.080 45.313 -12.209 1.00 94.75 344 ASP A N 1
ATOM 2711 C CA . ASP A 1 344 ? 0.724 45.291 -10.890 1.00 94.75 344 ASP A CA 1
ATOM 2712 C C . ASP A 1 344 ? 0.737 43.907 -10.233 1.00 94.75 344 ASP A C 1
ATOM 2714 O O . ASP A 1 344 ? 1.681 43.591 -9.509 1.00 94.75 344 ASP A O 1
ATOM 2718 N N . ALA A 1 345 ? -0.262 43.059 -10.504 1.00 94.31 345 ALA A N 1
ATOM 2719 C CA . ALA A 1 345 ? -0.322 41.712 -9.941 1.00 94.31 345 ALA A CA 1
ATOM 2720 C C . ALA A 1 345 ? 0.805 40.830 -10.497 1.00 94.31 345 ALA A C 1
ATOM 2722 O O . ALA A 1 345 ? 1.530 40.204 -9.724 1.00 94.31 345 ALA A O 1
ATOM 2723 N N . CYS A 1 346 ? 1.011 40.848 -11.818 1.00 92.50 346 CYS A N 1
ATOM 2724 C CA . CYS A 1 346 ? 2.114 40.138 -12.462 1.00 92.50 346 CYS A CA 1
ATOM 2725 C C . CYS A 1 346 ? 3.473 40.682 -11.996 1.00 92.50 346 CYS A C 1
ATOM 2727 O O . CYS A 1 346 ? 4.358 39.899 -11.665 1.00 92.50 346 CYS A O 1
ATOM 2729 N N . ARG A 1 347 ? 3.642 42.008 -11.883 1.00 96.44 347 ARG A N 1
ATOM 2730 C CA . ARG A 1 347 ? 4.888 42.595 -11.351 1.00 96.44 347 ARG A CA 1
ATOM 2731 C C . ARG A 1 347 ? 5.194 42.142 -9.924 1.00 96.44 347 ARG A C 1
ATOM 2733 O O . ARG A 1 347 ? 6.332 41.780 -9.636 1.00 96.44 347 ARG A O 1
ATOM 2740 N N . ALA A 1 348 ? 4.200 42.153 -9.037 1.00 95.00 348 ALA A N 1
ATOM 2741 C CA . ALA A 1 348 ? 4.374 41.721 -7.653 1.00 95.00 348 ALA A CA 1
ATOM 2742 C C . ALA A 1 348 ? 4.731 40.229 -7.564 1.00 95.00 348 ALA A C 1
ATOM 2744 O O . ALA A 1 348 ? 5.633 39.858 -6.814 1.00 95.00 348 ALA A O 1
ATOM 2745 N N . GLU A 1 349 ? 4.068 39.389 -8.365 1.00 95.81 349 GLU A N 1
ATOM 2746 C CA . GLU A 1 349 ? 4.346 37.953 -8.443 1.00 95.81 349 GLU A CA 1
ATOM 2747 C C . GLU A 1 349 ? 5.774 37.676 -8.932 1.00 95.81 349 GLU A C 1
ATOM 2749 O O . GLU A 1 349 ? 6.504 36.915 -8.300 1.00 95.81 349 GLU A O 1
ATOM 2754 N N . ILE A 1 350 ? 6.209 38.336 -10.009 1.00 97.19 350 ILE A N 1
ATOM 2755 C CA . ILE A 1 350 ? 7.562 38.166 -10.549 1.00 97.19 350 ILE A CA 1
ATOM 2756 C C . ILE A 1 350 ? 8.627 38.700 -9.593 1.00 97.19 350 ILE A C 1
ATOM 2758 O O . ILE A 1 350 ? 9.647 38.043 -9.410 1.00 97.19 350 ILE A O 1
ATOM 2762 N N . LYS A 1 351 ? 8.392 39.832 -8.917 1.00 96.69 351 LYS A N 1
ATOM 2763 C CA . LYS A 1 351 ? 9.346 40.385 -7.941 1.00 96.69 351 LYS A CA 1
ATOM 2764 C C . LYS A 1 351 ? 9.525 39.491 -6.709 1.00 96.69 351 LYS A C 1
ATOM 2766 O O . LYS A 1 351 ? 10.578 39.534 -6.076 1.00 96.69 351 LYS A O 1
ATOM 2771 N N . ALA A 1 352 ? 8.512 38.692 -6.368 1.00 95.25 352 ALA A N 1
ATOM 2772 C CA . ALA A 1 352 ? 8.604 37.688 -5.311 1.00 95.25 352 ALA A CA 1
ATOM 2773 C C . ALA A 1 352 ? 9.417 36.450 -5.733 1.00 95.25 352 ALA A C 1
ATOM 2775 O O . ALA A 1 352 ? 9.967 35.772 -4.868 1.00 95.25 352 ALA A O 1
ATOM 2776 N N . ILE A 1 353 ? 9.491 36.164 -7.038 1.00 95.00 353 ILE A N 1
ATOM 2777 C CA . ILE A 1 353 ? 10.234 35.030 -7.608 1.00 95.00 353 ILE A CA 1
ATOM 2778 C C . ILE A 1 353 ? 11.689 35.410 -7.879 1.00 95.00 353 ILE A C 1
ATOM 2780 O O . ILE A 1 353 ? 12.592 34.706 -7.443 1.00 95.00 353 ILE A O 1
ATOM 2784 N N . ASP A 1 354 ? 11.915 36.526 -8.570 1.00 96.12 354 ASP A N 1
ATOM 2785 C CA . ASP A 1 354 ? 13.241 37.054 -8.874 1.00 96.12 354 ASP A CA 1
ATOM 2786 C C . ASP A 1 354 ? 13.410 38.437 -8.243 1.00 96.12 354 ASP A C 1
ATOM 2788 O O . ASP A 1 354 ? 12.822 39.431 -8.676 1.00 96.12 354 ASP A O 1
ATOM 2792 N N . GLN A 1 355 ? 14.254 38.524 -7.218 1.00 92.88 355 GLN A N 1
ATOM 2793 C CA . GLN A 1 355 ? 14.519 39.797 -6.550 1.00 92.88 355 GLN A CA 1
ATOM 2794 C C . GLN A 1 355 ? 15.385 40.726 -7.409 1.00 92.88 355 GLN A C 1
ATOM 2796 O O . GLN A 1 355 ? 15.305 41.950 -7.251 1.00 92.88 355 GLN A O 1
ATOM 2801 N N . THR A 1 356 ? 16.158 40.172 -8.349 1.00 93.69 356 THR A N 1
ATOM 2802 C CA . THR A 1 356 ? 17.059 40.929 -9.232 1.00 93.69 356 THR A CA 1
ATOM 2803 C C . THR A 1 356 ? 16.319 41.640 -10.364 1.00 93.69 356 THR A C 1
ATOM 2805 O O . THR A 1 356 ? 16.843 42.601 -10.926 1.00 93.69 356 THR A O 1
ATOM 2808 N N . VAL A 1 357 ? 15.079 41.223 -10.644 1.00 96.38 357 VAL A N 1
ATOM 2809 C CA . VAL A 1 357 ? 14.315 41.674 -11.806 1.00 96.38 357 VAL A CA 1
ATOM 2810 C C . VAL A 1 357 ? 14.089 43.188 -11.827 1.00 96.38 357 VAL A C 1
ATOM 2812 O O . VAL A 1 357 ? 13.699 43.815 -10.826 1.00 96.38 357 VAL A O 1
ATOM 2815 N N . GLN A 1 358 ? 14.288 43.762 -13.007 1.00 96.56 358 GLN A N 1
ATOM 2816 C CA . GLN A 1 358 ? 13.938 45.125 -13.377 1.00 96.56 358 GLN A CA 1
ATOM 2817 C C . GLN A 1 358 ? 12.775 45.103 -14.371 1.00 96.56 358 GLN A C 1
ATOM 2819 O O . GLN A 1 358 ? 12.753 44.289 -15.291 1.00 96.56 358 GLN A O 1
ATOM 2824 N N . PHE A 1 359 ? 11.813 46.008 -14.188 1.00 97.06 359 PHE A N 1
ATOM 2825 C CA . PHE A 1 359 ? 10.640 46.140 -15.052 1.00 97.06 359 PHE A CA 1
ATOM 2826 C C . PHE A 1 359 ? 10.804 47.349 -15.972 1.00 97.06 359 PHE A C 1
ATOM 2828 O O . PHE A 1 359 ? 11.039 48.461 -15.500 1.00 97.06 359 PHE A O 1
ATOM 2835 N N . MET A 1 360 ? 10.649 47.139 -17.275 1.00 94.19 360 MET A N 1
ATOM 2836 C CA . MET A 1 360 ? 10.820 48.150 -18.316 1.00 94.19 360 MET A CA 1
ATOM 2837 C C . MET A 1 360 ? 9.541 48.252 -19.165 1.00 94.19 360 MET A C 1
ATOM 2839 O O . MET A 1 360 ? 9.498 47.754 -20.294 1.00 94.19 360 MET A O 1
ATOM 2843 N N . PRO A 1 361 ? 8.463 48.861 -18.636 1.00 92.31 361 PRO A N 1
ATOM 2844 C CA . PRO A 1 361 ? 7.216 49.017 -19.381 1.00 92.31 361 PRO A CA 1
ATOM 2845 C C . PRO A 1 361 ? 7.441 49.852 -20.648 1.00 92.31 361 PRO A C 1
ATOM 2847 O O . PRO A 1 361 ? 8.147 50.860 -20.625 1.00 92.31 361 PRO A O 1
ATOM 2850 N N . GLY A 1 362 ? 6.848 49.423 -21.763 1.00 86.56 362 GLY A N 1
ATOM 2851 C CA . GLY A 1 362 ? 6.989 50.092 -23.062 1.00 86.56 362 GLY A CA 1
ATOM 2852 C C . GLY A 1 362 ? 8.330 49.874 -23.776 1.00 86.56 362 GLY A C 1
ATOM 2853 O O . GLY A 1 362 ? 8.509 50.400 -24.872 1.00 86.56 362 GLY A O 1
ATOM 2854 N N . SER A 1 363 ? 9.257 49.102 -23.197 1.00 90.88 363 SER A N 1
ATOM 2855 C CA . SER A 1 363 ? 10.472 48.645 -23.882 1.00 90.88 363 SER A CA 1
ATOM 2856 C C . SER A 1 363 ? 10.215 47.326 -24.606 1.00 90.88 363 SER A C 1
ATOM 2858 O O . SER A 1 363 ? 9.553 46.451 -24.058 1.00 90.88 363 SER A O 1
ATOM 2860 N N . HIS A 1 364 ? 10.772 47.164 -25.809 1.00 89.31 364 HIS A N 1
ATOM 2861 C CA . HIS A 1 364 ? 10.636 45.935 -26.597 1.00 89.31 364 HIS A CA 1
ATOM 2862 C C . HIS A 1 364 ? 11.673 44.855 -26.228 1.00 89.31 364 HIS A C 1
ATOM 2864 O O . HIS A 1 364 ? 11.355 43.669 -26.280 1.00 89.31 364 HIS A O 1
ATOM 2870 N N . GLY A 1 365 ? 12.900 45.232 -25.847 1.00 89.50 365 GLY A N 1
ATOM 2871 C CA . GLY A 1 365 ? 14.005 44.272 -25.667 1.00 89.50 365 GLY A CA 1
ATOM 2872 C C . GLY A 1 365 ? 14.327 43.484 -26.948 1.00 89.50 365 GLY A C 1
ATOM 2873 O O . GLY A 1 365 ? 13.808 43.794 -28.024 1.00 89.50 365 GLY A O 1
ATOM 2874 N N . ARG A 1 366 ? 15.174 42.451 -26.858 1.00 88.56 366 ARG A N 1
ATOM 2875 C CA . ARG A 1 366 ? 15.410 41.509 -27.976 1.00 88.56 366 ARG A CA 1
ATOM 2876 C C . ARG A 1 366 ? 14.327 40.432 -28.042 1.00 88.56 366 ARG A C 1
ATOM 2878 O O . ARG A 1 366 ? 14.058 39.897 -29.115 1.00 88.56 366 ARG A O 1
ATOM 2885 N N . ILE A 1 367 ? 13.673 40.153 -26.919 1.00 91.38 367 ILE A N 1
ATOM 2886 C CA . ILE A 1 367 ? 12.575 39.199 -26.812 1.00 91.38 367 ILE A CA 1
ATOM 2887 C C . ILE A 1 367 ? 11.301 39.696 -27.509 1.00 91.38 367 ILE A C 1
ATOM 2889 O O . ILE A 1 367 ? 10.457 38.887 -27.890 1.00 91.38 367 ILE A O 1
ATOM 2893 N N . GLY A 1 368 ? 11.199 41.007 -27.754 1.00 90.62 368 GLY A N 1
ATOM 2894 C CA . GLY A 1 368 ? 10.156 41.605 -28.582 1.00 90.62 368 GLY A CA 1
ATOM 2895 C C . GLY A 1 368 ? 8.837 41.833 -27.847 1.00 90.62 368 GLY A C 1
ATOM 2896 O O . GLY A 1 368 ? 7.782 41.548 -28.410 1.00 90.62 368 GLY A O 1
ATOM 2897 N N . ALA A 1 369 ? 8.887 42.357 -26.618 1.00 90.44 369 ALA A N 1
ATOM 2898 C CA . ALA A 1 369 ? 7.706 42.654 -25.807 1.00 90.44 369 ALA A CA 1
ATOM 2899 C C . ALA A 1 369 ? 6.681 43.491 -26.591 1.00 90.44 369 ALA A C 1
ATOM 2901 O O . ALA A 1 369 ? 7.011 44.525 -27.175 1.00 90.44 369 ALA A O 1
ATOM 2902 N N . GLY A 1 370 ? 5.437 43.029 -26.639 1.00 88.88 370 GLY A N 1
ATOM 2903 C CA . GLY A 1 370 ? 4.355 43.625 -27.409 1.00 88.88 370 GLY A CA 1
ATOM 2904 C C . GLY A 1 370 ? 3.574 44.712 -26.667 1.00 88.88 370 GLY A C 1
ATOM 2905 O O . GLY A 1 370 ? 3.852 45.099 -25.533 1.00 88.88 370 GLY A O 1
ATOM 2906 N N . LYS A 1 371 ? 2.522 45.218 -27.320 1.00 88.31 371 LYS A N 1
ATOM 2907 C CA . LYS A 1 371 ? 1.608 46.193 -26.713 1.00 88.31 371 LYS A CA 1
ATOM 2908 C C . LYS A 1 371 ? 0.822 45.537 -25.570 1.00 88.31 371 LYS A C 1
ATOM 2910 O O . LYS A 1 371 ? 0.059 44.609 -25.814 1.00 88.31 371 LYS A O 1
ATOM 2915 N N . GLY A 1 372 ? 0.948 46.082 -24.360 1.00 91.00 372 GLY A N 1
ATOM 2916 C CA . GLY A 1 372 ? 0.325 45.529 -23.149 1.00 91.00 372 GLY A CA 1
ATOM 2917 C C . GLY A 1 372 ? 1.210 44.534 -22.393 1.00 91.00 372 GLY A C 1
ATOM 2918 O O . GLY A 1 372 ? 0.746 43.931 -21.425 1.00 91.00 372 GLY A O 1
ATOM 2919 N N . GLU A 1 373 ? 2.468 44.380 -22.809 1.00 95.19 373 GLU A N 1
ATOM 2920 C CA . GLU A 1 373 ? 3.479 43.592 -22.112 1.00 95.19 373 GLU A CA 1
ATOM 2921 C C . GLU A 1 373 ? 4.549 44.499 -21.490 1.00 95.19 373 GLU A C 1
ATOM 2923 O O . GLU A 1 373 ? 4.839 45.598 -21.966 1.00 95.19 373 GLU A O 1
ATOM 2928 N N . CYS A 1 374 ? 5.134 44.023 -20.399 1.00 95.75 374 CYS A N 1
ATOM 2929 C CA . CYS A 1 374 ? 6.247 44.637 -19.702 1.00 95.75 374 CYS A CA 1
ATOM 2930 C C . CYS A 1 374 ? 7.486 43.764 -19.918 1.00 95.75 374 CYS A C 1
ATOM 2932 O O . CYS A 1 374 ? 7.447 42.559 -19.653 1.00 95.75 374 CYS A O 1
ATOM 2934 N N . LEU A 1 375 ? 8.574 44.370 -20.396 1.00 96.69 375 LEU A N 1
ATOM 2935 C CA . LEU A 1 375 ? 9.875 43.716 -20.462 1.00 96.69 375 LEU A CA 1
ATOM 2936 C C . LEU A 1 375 ? 10.437 43.568 -19.044 1.00 96.69 375 LEU A C 1
ATOM 2938 O O . LEU A 1 375 ? 10.476 44.532 -18.276 1.00 96.69 375 LEU A O 1
ATOM 2942 N N . CYS A 1 376 ? 10.902 42.371 -18.717 1.00 97.50 376 CYS A N 1
ATOM 2943 C CA . CYS A 1 376 ? 11.579 42.054 -17.471 1.00 97.50 376 CYS A CA 1
ATOM 2944 C C . CYS A 1 376 ? 13.027 41.672 -17.761 1.00 97.50 376 CYS A C 1
ATOM 2946 O O . CYS A 1 376 ? 13.261 40.847 -18.638 1.00 97.50 376 CYS A O 1
ATOM 2948 N N . ILE A 1 377 ? 13.977 42.230 -17.007 1.00 96.50 377 ILE A N 1
ATOM 2949 C CA . ILE A 1 377 ? 15.398 41.863 -17.081 1.00 96.50 377 ILE A CA 1
ATOM 2950 C C . ILE A 1 377 ? 15.857 41.386 -15.704 1.00 96.50 377 ILE A C 1
ATOM 2952 O O . ILE A 1 377 ? 15.801 42.154 -14.745 1.00 96.50 377 ILE A O 1
ATOM 2956 N N . GLY A 1 378 ? 16.294 40.132 -15.613 1.00 95.44 378 GLY A N 1
ATOM 2957 C CA . GLY A 1 378 ? 16.839 39.507 -14.406 1.00 95.44 378 GLY A CA 1
ATOM 2958 C C . GLY A 1 378 ? 18.329 39.181 -14.538 1.00 95.44 378 GLY A C 1
ATOM 2959 O O . GLY A 1 378 ? 18.944 39.377 -15.590 1.00 95.44 378 GLY A O 1
ATOM 2960 N N . SER A 1 379 ? 18.924 38.685 -13.455 1.00 95.19 379 SER A N 1
ATOM 2961 C CA . SER A 1 379 ? 20.328 38.268 -13.397 1.00 95.19 379 SER A CA 1
ATOM 2962 C C . SER A 1 379 ? 20.471 36.883 -12.779 1.00 95.19 379 SER A C 1
ATOM 2964 O O . SER A 1 379 ? 19.780 36.530 -11.820 1.00 95.19 379 SER A O 1
ATOM 2966 N N . THR A 1 380 ? 21.397 36.085 -13.309 1.00 93.88 380 THR A N 1
ATOM 2967 C CA . THR A 1 380 ? 21.754 34.793 -12.716 1.00 93.88 380 THR A CA 1
ATOM 2968 C C . THR A 1 380 ? 22.624 34.925 -11.470 1.00 93.88 380 THR A C 1
ATOM 2970 O O . THR A 1 380 ? 22.809 33.927 -10.794 1.00 93.88 380 THR A O 1
ATOM 2973 N N . HIS A 1 381 ? 23.129 36.115 -11.121 1.00 92.88 381 HIS A N 1
ATOM 2974 C CA . HIS A 1 381 ? 24.002 36.310 -9.954 1.00 92.88 381 HIS A CA 1
ATOM 2975 C C . HIS A 1 381 ? 23.236 36.226 -8.620 1.00 92.88 381 HIS A C 1
ATOM 2977 O O . HIS A 1 381 ? 22.987 37.236 -7.960 1.00 92.88 381 HIS A O 1
ATOM 2983 N N . GLN A 1 382 ? 22.830 35.011 -8.258 1.00 89.19 382 GLN A N 1
ATOM 2984 C CA . GLN A 1 382 ? 22.123 34.649 -7.033 1.00 89.19 382 GLN A CA 1
ATOM 2985 C C . GLN A 1 382 ? 22.243 33.133 -6.798 1.00 89.19 382 GLN A C 1
ATOM 2987 O O . GLN A 1 382 ? 22.174 32.351 -7.744 1.00 89.19 382 GLN A O 1
ATOM 2992 N N . GLU A 1 383 ? 22.393 32.703 -5.540 1.00 79.06 383 GLU A N 1
ATOM 2993 C CA . GLU A 1 383 ? 22.660 31.293 -5.178 1.00 79.06 383 GLU A CA 1
ATOM 2994 C C . GLU A 1 383 ? 21.573 30.307 -5.655 1.00 79.06 383 GLU A C 1
ATOM 2996 O O . GLU A 1 383 ? 21.835 29.122 -5.842 1.00 79.06 383 GLU A O 1
ATOM 3001 N N . ASN A 1 384 ? 20.344 30.781 -5.872 1.00 86.81 384 ASN A N 1
ATOM 3002 C CA . ASN A 1 384 ? 19.181 29.978 -6.254 1.00 86.81 384 ASN A CA 1
ATOM 3003 C C . ASN A 1 384 ? 18.693 30.251 -7.689 1.00 86.81 384 ASN A C 1
ATOM 3005 O O . ASN A 1 384 ? 17.527 30.004 -8.003 1.00 86.81 384 ASN A O 1
ATOM 3009 N N . PHE A 1 385 ? 19.549 30.764 -8.579 1.00 91.25 385 PHE A N 1
ATOM 3010 C CA . PHE A 1 385 ? 19.130 31.207 -9.915 1.00 91.25 385 PHE A CA 1
ATOM 3011 C C . PHE A 1 385 ? 18.430 30.116 -10.750 1.00 91.25 385 PHE A C 1
ATOM 3013 O O . PHE A 1 385 ? 17.542 30.427 -11.542 1.00 91.25 385 PHE A O 1
ATOM 3020 N N . GLN A 1 386 ? 18.778 28.836 -10.566 1.00 89.31 386 GLN A N 1
ATOM 3021 C CA . GLN A 1 386 ? 18.118 27.727 -11.268 1.00 89.31 386 GLN A CA 1
ATOM 3022 C C . GLN A 1 386 ? 16.659 27.546 -10.828 1.00 89.31 386 GLN A C 1
ATOM 3024 O O . GLN A 1 386 ? 15.796 27.278 -11.666 1.00 89.31 386 GLN A O 1
ATOM 3029 N N . ASP A 1 387 ? 16.375 27.719 -9.535 1.00 88.56 387 ASP A N 1
ATOM 3030 C CA . ASP A 1 387 ? 15.013 27.661 -8.999 1.00 88.56 387 ASP A CA 1
ATOM 3031 C C . ASP A 1 387 ? 14.204 28.879 -9.452 1.00 88.56 387 ASP A C 1
ATOM 3033 O O . ASP A 1 387 ? 13.035 28.744 -9.813 1.00 88.56 387 ASP A O 1
ATOM 3037 N N . VAL A 1 388 ? 14.847 30.051 -9.520 1.00 93.81 388 VAL A N 1
ATOM 3038 C CA . VAL A 1 388 ? 14.249 31.280 -10.060 1.00 93.81 388 VAL A CA 1
ATOM 3039 C C . VAL A 1 388 ? 13.840 31.085 -11.522 1.00 93.81 388 VAL A C 1
ATOM 3041 O O . VAL A 1 388 ? 12.671 31.267 -11.858 1.00 93.81 388 VAL A O 1
ATOM 3044 N N . LEU A 1 389 ? 14.756 30.643 -12.391 1.00 93.50 389 LEU A N 1
ATOM 3045 C CA . LEU A 1 389 ? 14.467 30.414 -13.814 1.00 93.50 389 LEU A CA 1
ATOM 3046 C C . LEU A 1 389 ? 13.360 29.373 -14.020 1.00 93.50 389 LEU A C 1
ATOM 3048 O O . LEU A 1 389 ? 12.494 29.553 -14.878 1.00 93.50 389 LEU A O 1
ATOM 3052 N N . ARG A 1 390 ? 13.343 28.314 -13.203 1.00 89.56 390 ARG A N 1
ATOM 3053 C CA . ARG A 1 390 ? 12.286 27.298 -13.233 1.00 89.56 390 ARG A CA 1
ATOM 3054 C C . ARG A 1 390 ? 10.928 27.887 -12.858 1.00 89.56 390 ARG A C 1
ATOM 3056 O O . ARG A 1 390 ? 9.967 27.706 -13.602 1.00 89.56 390 ARG A O 1
ATOM 3063 N N . ALA A 1 391 ? 10.860 28.629 -11.755 1.00 90.19 391 ALA A N 1
ATOM 3064 C CA . ALA A 1 391 ? 9.630 29.255 -11.275 1.00 90.19 391 ALA A CA 1
ATOM 3065 C C . ALA A 1 391 ? 9.088 30.319 -12.247 1.00 90.19 391 ALA A C 1
ATOM 3067 O O . ALA A 1 391 ? 7.871 30.458 -12.395 1.00 90.19 391 ALA A O 1
ATOM 3068 N N . LEU A 1 392 ? 9.971 31.047 -12.942 1.00 94.25 392 LEU A N 1
ATOM 3069 C CA . LEU A 1 392 ? 9.590 31.956 -14.026 1.00 94.25 392 LEU A CA 1
ATOM 3070 C C . LEU A 1 392 ? 9.024 31.184 -15.226 1.00 94.25 392 LEU A C 1
ATOM 3072 O O . LEU A 1 392 ? 7.959 31.530 -15.736 1.00 94.25 392 LEU A O 1
ATOM 3076 N N . ALA A 1 393 ? 9.686 30.105 -15.650 1.00 90.50 393 ALA A N 1
ATOM 3077 C CA . ALA A 1 393 ? 9.246 29.294 -16.783 1.00 90.50 393 ALA A CA 1
ATOM 3078 C C . ALA A 1 393 ? 7.918 28.549 -16.531 1.00 90.50 393 ALA A C 1
ATOM 3080 O O . ALA A 1 393 ? 7.166 28.267 -17.468 1.00 90.50 393 ALA A O 1
ATOM 3081 N N . GLU A 1 394 ? 7.574 28.269 -15.274 1.00 87.62 394 GLU A N 1
ATOM 3082 C CA . GLU A 1 394 ? 6.279 27.691 -14.890 1.00 87.62 394 GLU A CA 1
ATOM 3083 C C . GLU A 1 394 ? 5.098 28.650 -15.096 1.00 87.62 394 GLU A C 1
ATOM 3085 O O . GLU A 1 394 ? 3.952 28.204 -15.203 1.00 87.62 394 GLU A O 1
ATOM 3090 N N . LYS A 1 395 ? 5.338 29.964 -15.199 1.00 90.25 395 LYS A N 1
ATOM 3091 C CA . LYS A 1 395 ? 4.259 30.929 -15.430 1.00 90.25 395 LYS A CA 1
ATOM 3092 C C . LYS A 1 395 ? 3.670 30.752 -16.820 1.00 90.25 395 LYS A C 1
ATOM 3094 O O . LYS A 1 395 ? 4.368 30.792 -17.833 1.00 90.25 395 LYS A O 1
ATOM 3099 N N . SER A 1 396 ? 2.350 30.588 -16.869 1.00 85.19 396 SER A N 1
ATOM 3100 C CA . SER A 1 396 ? 1.605 30.390 -18.117 1.00 85.19 396 SER A CA 1
ATOM 3101 C C . SER A 1 396 ? 1.731 31.576 -19.076 1.00 85.19 396 SER A C 1
ATOM 3103 O O . SER A 1 396 ? 1.663 31.379 -20.284 1.00 85.19 396 SER A O 1
ATOM 3105 N N . TYR A 1 397 ? 1.947 32.781 -18.544 1.00 88.94 397 TYR A N 1
ATOM 3106 C CA . TYR A 1 397 ? 2.112 34.017 -19.309 1.00 88.94 397 TYR A CA 1
ATOM 3107 C C . TYR A 1 397 ? 3.569 34.340 -19.679 1.00 88.94 397 TYR A C 1
ATOM 3109 O O . TYR A 1 397 ? 3.796 35.262 -20.453 1.00 88.94 397 TYR A O 1
ATOM 3117 N N . VAL A 1 398 ? 4.554 33.599 -19.160 1.00 93.19 398 VAL A N 1
ATOM 3118 C CA . VAL A 1 398 ? 5.948 33.705 -19.612 1.00 93.19 398 VAL A CA 1
ATOM 3119 C C . VAL A 1 398 ? 6.123 32.725 -20.761 1.00 93.19 398 VAL A C 1
ATOM 3121 O O . VAL A 1 398 ? 6.023 31.513 -20.566 1.00 93.19 398 VAL A O 1
ATOM 3124 N N . ALA A 1 399 ? 6.344 33.241 -21.968 1.00 89.38 399 ALA A N 1
ATOM 3125 C CA . ALA A 1 399 ? 6.484 32.407 -23.159 1.00 89.38 399 ALA A CA 1
ATOM 3126 C C . ALA A 1 399 ? 7.900 31.833 -23.298 1.00 89.38 399 ALA A C 1
ATOM 3128 O O . ALA A 1 399 ? 8.056 30.640 -23.548 1.00 89.38 399 ALA A O 1
ATOM 3129 N N . ARG A 1 400 ? 8.917 32.688 -23.143 1.00 93.31 400 ARG A N 1
ATOM 3130 C CA . ARG A 1 400 ? 10.345 32.406 -23.350 1.00 93.31 400 ARG A CA 1
ATOM 3131 C C . ARG A 1 400 ? 11.173 33.277 -22.396 1.00 93.31 400 ARG A C 1
ATOM 3133 O O . ARG A 1 400 ? 10.703 34.327 -21.961 1.00 93.31 400 ARG A O 1
ATOM 3140 N N . ILE A 1 401 ? 12.386 32.837 -22.094 1.00 95.94 401 ILE A N 1
ATOM 3141 C CA . ILE A 1 401 ? 13.405 33.515 -21.296 1.00 95.94 401 ILE A CA 1
ATOM 3142 C C . ILE A 1 401 ? 14.706 33.393 -22.085 1.00 95.94 401 ILE A C 1
ATOM 3144 O O . ILE A 1 401 ? 15.210 32.286 -22.289 1.00 95.94 401 ILE A O 1
ATOM 3148 N N . ILE A 1 402 ? 15.235 34.518 -22.551 1.00 94.62 402 ILE A N 1
ATOM 3149 C CA . ILE A 1 402 ? 16.416 34.543 -23.420 1.00 94.62 402 ILE A CA 1
ATOM 3150 C C . ILE A 1 402 ? 17.564 35.281 -22.741 1.00 94.62 402 ILE A C 1
ATOM 3152 O O . ILE A 1 402 ? 17.344 36.119 -21.868 1.00 94.62 402 ILE A O 1
ATOM 3156 N N . GLU A 1 403 ? 18.798 34.975 -23.132 1.00 93.38 403 GLU A N 1
ATOM 3157 C CA . GLU A 1 403 ? 19.961 35.723 -22.662 1.00 93.38 403 GLU A CA 1
ATOM 3158 C C . GLU A 1 403 ? 19.920 37.171 -23.185 1.00 93.38 403 GLU A C 1
ATOM 3160 O O . GLU A 1 403 ? 19.721 37.428 -24.374 1.00 93.38 403 GLU A O 1
ATOM 3165 N N . CYS A 1 404 ? 20.120 38.126 -22.278 1.00 87.12 404 CYS A N 1
ATOM 3166 C CA . CYS A 1 404 ? 20.217 39.544 -22.575 1.00 87.12 404 CYS A CA 1
ATOM 3167 C C . CYS A 1 404 ? 21.683 39.904 -22.832 1.00 87.12 404 CYS A C 1
ATOM 3169 O O . CYS A 1 404 ? 22.514 39.902 -21.922 1.00 87.12 404 CYS A O 1
ATOM 3171 N N . HIS A 1 405 ? 21.991 40.264 -24.075 1.00 76.25 405 HIS A N 1
ATOM 3172 C CA . HIS A 1 405 ? 23.286 40.822 -24.446 1.00 76.25 405 HIS A CA 1
ATOM 3173 C C . HIS A 1 405 ? 23.191 42.350 -24.450 1.00 76.25 405 HIS A C 1
ATOM 3175 O O . HIS A 1 405 ? 22.492 42.927 -25.289 1.00 76.25 405 HIS A O 1
ATOM 3181 N N . PHE A 1 406 ? 23.884 42.997 -23.511 1.00 62.44 406 PHE A N 1
ATOM 3182 C CA . PHE A 1 406 ? 24.107 44.440 -23.561 1.00 62.44 406 PHE A CA 1
ATOM 3183 C C . PHE A 1 406 ? 25.157 44.720 -24.643 1.00 62.44 406 PHE A C 1
ATOM 3185 O O . PHE A 1 406 ? 26.253 44.162 -24.582 1.00 62.44 406 PHE A O 1
ATOM 3192 N N . GLU A 1 407 ? 24.796 45.520 -25.645 1.00 47.34 407 GLU A N 1
ATOM 3193 C CA . GLU A 1 407 ? 25.759 46.127 -26.578 1.00 47.34 407 GLU A CA 1
ATOM 3194 C C . GLU A 1 407 ? 26.366 47.397 -25.988 1.00 47.34 407 GLU A C 1
ATOM 3196 O O . GLU A 1 407 ? 25.619 48.143 -25.309 1.00 47.34 407 GLU A O 1
#